Protein AF-A0A946UWC8-F1 (afdb_monomer)

Solvent-accessible surface area (backbone atoms only — not comparable to full-atom values): 25809 Å² total; per-residue (Å²): 145,87,82,87,84,83,84,84,82,83,79,81,79,79,78,77,77,77,71,84,52,68,62,65,91,75,78,62,65,51,26,25,30,26,71,88,35,46,81,56,87,65,14,58,46,57,93,52,16,11,43,41,69,73,61,44,58,65,66,48,59,83,74,23,39,37,44,26,22,40,45,72,44,79,55,83,51,29,65,57,52,48,44,62,72,41,86,55,33,49,55,36,32,12,18,26,63,92,71,53,59,71,50,76,36,98,49,53,12,29,38,34,47,46,66,69,88,51,34,69,65,38,40,77,36,33,33,42,68,43,56,46,88,90,72,51,55,67,68,36,55,52,45,34,51,51,55,50,52,46,56,58,52,55,67,38,60,46,70,61,31,65,45,52,97,46,29,28,90,80,41,79,34,76,98,45,60,41,39,53,44,83,16,53,73,73,41,95,80,52,44,91,47,69,46,37,77,38,54,35,40,43,88,82,73,75,39,34,34,40,38,37,27,29,18,44,23,38,36,36,28,42,37,66,49,53,66,60,66,38,80,50,44,74,48,82,48,70,75,30,65,41,31,24,58,39,59,42,40,48,79,36,80,89,78,71,45,62,39,33,32,35,42,36,28,21,27,90,48,76,69,12,45,36,29,33,40,44,60,46,59,89,73,38,65,43,80,42,85,43,88,49,95,45,38,19,18,46,29,43,42,66,42,60,47,40,69,60,48,18,32,53,71,86,47,80,71,42,31,38,37,36,19,9,22,46,44,84,68,11,31,41,35,27,22,38,43,91,42,71,69,50,63,40,82,61,35,62,60,56,73,96,79,54,51,45,18,49,34,73,36,62,52,78,34,70,57,71,55,15,77,76,65,42,90,66,36,69,90,43,21,36,37,37,39,36,12,42,40,71,26,42,31,33,28,33,45,58,42,51,72,61,54,40,79,48,30,75,47,69,67,86,86,71,61,22,29,39,35,42,31,53,40,82,86,58,47,34,36,40,37,24,36,48,39,31,21,62,79,69,68,35,45,16,57,44,35,32,28,35,38,86,41,63,60,61,61,41,84,73,50,71,49,74,50,98,45,61,50,64,42,69,84,60,65,58,55,79,98,40,114

Radius of gyration: 25.95 Å; Cα contacts (8 Å, |Δi|>4): 1212; chains: 1; bounding box: 70×65×98 Å

Secondary structure (DSSP, 8-state):
----------------------S----PPPEEE-TT--S-S---STTS-BS-HHHHTTS--TT-EEEEESEEEE---HHHHHHHHSSSSEEEEEE-TTTTS-SB-SSPEEEES--GGGHHHHHHTTEEEE--TTTS-HHHHHHHHHHHHHHHHTTSPPPPB--BTTEETTEE-SS--B-----GGGSTT--S-EEEEEEEEETTTTEEEEEEEETTEEEEEE-SSTTS-EEEEEEE--S-S-EEEEEEEEEETTTTEEEEEEEEEESSSS--EEEEE-TTTTT--EEE----SSS--SEEEESSEETTTTEESS-TTPPEEEES-TTGGG--EEEE-SSTTSPEEEE---GGG-----EEEEEEE-STHHHHT-SS-SS-EEEEEEE-BS-EEEEE-SSTTS-EEEEEE--TT-S-EEEEEE-TTSSEEEEEETTHHHHH--S-EEEEEE-SSTTSPEEEEEEE-SS-PPP-S---BTTB-

Nearest PDB structures (foldseek):
  6v3x-assembly1_A  TM=4.484E-01  e=9.737E-06  Homo sapiens
  2w18-assembly1_A  TM=6.102E-01  e=1.183E-04  Homo sapiens
  5u5t-assembly1_A  TM=4.615E-01  e=2.414E-05  Homo sapiens
  3eu7-assembly1_A  TM=5.989E-01  e=3.681E-04  Homo sapiens
  6u4y-assembly1_F  TM=4.326E-01  e=4.024E-05  Homo sapiens

Mean predicted aligned error: 8.85 Å

pLDDT: mean 87.8, std 15.31, range [25.05, 98.81]

Structure (mmCIF, N/CA/C/O backbone):
data_AF-A0A946UWC8-F1
#
_entry.id   AF-A0A946UWC8-F1
#
loop_
_atom_site.group_PDB
_atom_site.id
_atom_site.type_symbol
_atom_site.label_atom_id
_atom_site.label_alt_id
_atom_site.label_comp_id
_atom_site.label_asym_id
_atom_site.label_entity_id
_atom_site.label_seq_id
_atom_site.pdbx_PDB_ins_code
_atom_site.Cartn_x
_atom_site.Cartn_y
_atom_site.Cartn_z
_atom_site.occupancy
_atom_site.B_iso_or_equiv
_atom_site.auth_seq_id
_atom_site.auth_comp_id
_atom_site.auth_asym_id
_atom_site.auth_atom_id
_atom_site.pdbx_PDB_model_num
ATOM 1 N N . MET A 1 1 ? -24.898 42.761 -62.344 1.00 40.91 1 MET A N 1
ATOM 2 C CA . MET A 1 1 ? -23.738 41.850 -62.425 1.00 40.91 1 MET A CA 1
ATOM 3 C C . MET A 1 1 ? -22.853 42.095 -61.210 1.00 40.91 1 MET A C 1
ATOM 5 O O . MET A 1 1 ? -22.115 43.068 -61.199 1.00 40.91 1 MET A O 1
ATOM 9 N N . SER A 1 2 ? -23.054 41.288 -60.163 1.00 39.06 2 SER A N 1
ATOM 10 C CA . SER A 1 2 ? -22.222 41.098 -58.956 1.00 39.06 2 SER A CA 1
ATOM 11 C C . SER A 1 2 ? -23.133 40.708 -57.798 1.00 39.06 2 SER A C 1
ATOM 13 O O . SER A 1 2 ? -23.817 41.561 -57.243 1.00 39.06 2 SER A O 1
ATOM 15 N N . ILE A 1 3 ? -23.130 39.429 -57.433 1.00 31.92 3 ILE A N 1
ATOM 16 C CA . ILE A 1 3 ? -23.550 38.971 -56.108 1.00 31.92 3 ILE A CA 1
ATOM 17 C C . ILE A 1 3 ? -22.455 38.016 -55.640 1.00 31.92 3 ILE A C 1
ATOM 19 O O . ILE A 1 3 ? -22.208 36.987 -56.264 1.00 31.92 3 ILE A O 1
ATOM 23 N N . ARG A 1 4 ? -21.747 38.425 -54.585 1.00 37.75 4 ARG A N 1
ATOM 24 C CA . ARG A 1 4 ? -20.779 37.606 -53.853 1.00 37.75 4 ARG A CA 1
ATOM 25 C C . ARG A 1 4 ? -21.560 36.675 -52.930 1.00 37.75 4 ARG A C 1
ATOM 27 O O . ARG A 1 4 ? -22.350 37.160 -52.127 1.00 37.75 4 ARG A O 1
ATOM 34 N N . VAL A 1 5 ? -21.317 35.373 -53.023 1.00 34.72 5 VAL A N 1
ATOM 35 C CA . VAL A 1 5 ? -21.787 34.394 -52.037 1.00 34.72 5 VAL A CA 1
ATOM 36 C C . VAL A 1 5 ? -20.603 34.066 -51.133 1.00 34.72 5 VAL A C 1
ATOM 38 O O . VAL A 1 5 ? -19.586 33.555 -51.592 1.00 34.72 5 VAL A O 1
ATOM 41 N N . ILE A 1 6 ? -20.723 34.447 -49.863 1.00 36.44 6 ILE A N 1
ATOM 42 C CA . ILE A 1 6 ? -19.806 34.087 -48.782 1.00 36.44 6 ILE A CA 1
ATOM 43 C C . ILE A 1 6 ? -20.344 32.789 -48.183 1.00 36.44 6 ILE A C 1
ATOM 45 O O . ILE A 1 6 ? -21.428 32.785 -47.605 1.00 36.44 6 ILE A O 1
ATOM 49 N N . THR A 1 7 ? -19.601 31.695 -48.327 1.00 31.38 7 THR A N 1
ATOM 50 C CA . THR A 1 7 ? -19.909 30.429 -47.653 1.00 31.38 7 THR A CA 1
ATOM 51 C C . THR A 1 7 ? -19.184 30.417 -46.311 1.00 31.38 7 THR A C 1
ATOM 53 O O . THR A 1 7 ? -17.961 30.306 -46.261 1.00 31.38 7 THR A O 1
ATOM 56 N N . LEU A 1 8 ? -19.941 30.584 -45.226 1.00 28.78 8 LEU A N 1
ATOM 57 C CA . LEU A 1 8 ? -19.465 30.481 -43.848 1.00 28.78 8 LEU A CA 1
ATOM 58 C C . LEU A 1 8 ? -19.406 28.991 -43.467 1.00 28.78 8 LEU A C 1
ATOM 60 O O . LEU A 1 8 ? -20.441 28.327 -43.432 1.00 28.78 8 LEU A O 1
ATOM 64 N N . VAL A 1 9 ? -18.215 28.454 -43.202 1.00 32.56 9 VAL A N 1
ATOM 65 C CA . VAL A 1 9 ? -18.046 27.101 -42.650 1.00 32.56 9 VAL A CA 1
ATOM 66 C C . VAL A 1 9 ? -18.120 27.209 -41.127 1.00 32.56 9 VAL A C 1
ATOM 68 O O . VAL A 1 9 ? -17.249 27.811 -40.505 1.00 32.56 9 VAL A O 1
ATOM 71 N N . PHE A 1 10 ? -19.182 26.665 -40.532 1.00 28.03 10 PHE A N 1
ATOM 72 C CA . PHE A 1 10 ? -19.315 26.516 -39.082 1.00 28.03 10 PHE A CA 1
ATOM 73 C C . PHE A 1 10 ? -18.526 25.282 -38.633 1.00 28.03 10 PHE A C 1
ATOM 75 O O . PHE A 1 10 ? -18.962 24.150 -38.834 1.00 28.03 10 PHE A O 1
ATOM 82 N N . THR A 1 11 ? -17.366 25.496 -38.018 1.00 30.06 11 THR A N 1
ATOM 83 C CA . THR A 1 11 ? -16.638 24.446 -37.301 1.00 30.06 11 THR A CA 1
ATOM 84 C C . THR A 1 11 ? -17.258 24.309 -35.912 1.00 30.06 11 THR A C 1
ATOM 86 O O . THR A 1 11 ? -17.096 25.186 -35.065 1.00 30.06 11 THR A O 1
ATOM 89 N N . VAL A 1 12 ? -18.014 23.235 -35.681 1.00 28.03 12 VAL A N 1
ATOM 90 C CA . VAL A 1 12 ? -18.533 22.892 -34.351 1.00 28.03 12 VAL A CA 1
ATOM 91 C C . VAL A 1 12 ? -17.368 22.349 -33.523 1.00 28.03 12 VAL A C 1
ATOM 93 O O . VAL A 1 12 ? -16.929 21.220 -33.727 1.00 28.03 12 VAL A O 1
ATOM 96 N N . TYR A 1 13 ? -16.852 23.158 -32.600 1.00 25.05 13 TYR A N 1
ATOM 97 C CA . TYR A 1 13 ? -16.008 22.670 -31.512 1.00 25.05 13 TYR A CA 1
ATOM 98 C C . TYR A 1 13 ? -16.907 21.907 -30.531 1.00 25.05 13 TYR A C 1
ATOM 100 O O . TYR A 1 13 ? -17.641 22.520 -29.759 1.00 25.05 13 TYR A O 1
ATOM 108 N N . LEU A 1 14 ? -16.868 20.571 -30.567 1.00 27.27 14 LEU A N 1
ATOM 109 C CA . LEU A 1 14 ? -17.277 19.774 -29.412 1.00 27.27 14 LEU A CA 1
ATOM 110 C C . LEU A 1 14 ? -16.182 19.920 -28.354 1.00 27.27 14 LEU A C 1
ATOM 112 O O . LEU A 1 14 ? -15.143 19.265 -28.409 1.00 27.27 14 LEU A O 1
ATOM 116 N N . SER A 1 15 ? -16.405 20.815 -27.401 1.00 25.78 15 SER A N 1
ATOM 117 C CA . SER A 1 15 ? -15.687 20.836 -26.136 1.00 25.78 15 SER A CA 1
ATOM 118 C C . SER A 1 15 ? -16.046 19.566 -25.362 1.00 25.78 15 SER A C 1
ATOM 120 O O . SER A 1 15 ? -17.094 19.487 -24.725 1.00 25.78 15 SER A O 1
ATOM 122 N N . PHE A 1 16 ? -15.175 18.556 -25.421 1.00 28.67 16 PHE A N 1
ATOM 123 C CA . PHE A 1 16 ? -15.136 17.526 -24.388 1.00 28.67 16 PHE A CA 1
ATOM 124 C C . PHE A 1 16 ? -14.777 18.232 -23.080 1.00 28.67 16 PHE A C 1
ATOM 126 O O . PHE A 1 16 ? -13.640 18.661 -22.887 1.00 28.67 16 PHE A O 1
ATOM 133 N N . ALA A 1 17 ? -15.762 18.404 -22.203 1.00 28.91 17 ALA A N 1
ATOM 134 C CA . ALA A 1 17 ? -15.486 18.673 -20.806 1.00 28.91 17 ALA A CA 1
ATOM 135 C C . ALA A 1 17 ? -14.726 17.451 -20.278 1.00 28.91 17 ALA A C 1
ATOM 137 O O . ALA A 1 17 ? -15.312 16.384 -20.103 1.00 28.91 17 ALA A O 1
ATOM 138 N N . ALA A 1 18 ? -13.411 17.585 -20.100 1.00 30.61 18 ALA A N 1
ATOM 139 C CA . ALA A 1 18 ? -12.649 16.661 -19.281 1.00 30.61 18 ALA A CA 1
ATOM 140 C C . ALA A 1 18 ? -13.259 16.751 -17.879 1.00 30.61 18 ALA A C 1
ATOM 142 O O . ALA A 1 18 ? -13.103 17.762 -17.194 1.00 30.61 18 ALA A O 1
ATOM 143 N N . GLY A 1 19 ? -14.060 15.752 -17.507 1.00 30.61 19 GLY A N 1
ATOM 144 C CA . GLY A 1 19 ? -14.503 15.614 -16.130 1.00 30.61 19 GLY A CA 1
ATOM 145 C C . GLY A 1 19 ? -13.258 15.545 -15.258 1.00 30.61 19 GLY A C 1
ATOM 146 O O . GLY A 1 19 ? -12.330 14.804 -15.581 1.00 30.61 19 GLY A O 1
ATOM 147 N N . ASN A 1 20 ? -13.215 16.343 -14.193 1.00 29.69 20 ASN A N 1
ATOM 148 C CA . ASN A 1 20 ? -12.242 16.126 -13.134 1.00 29.69 20 ASN A CA 1
ATOM 149 C C . ASN A 1 20 ? -12.501 14.713 -12.604 1.00 29.69 20 ASN A C 1
ATOM 151 O O . ASN A 1 20 ? -13.531 14.470 -11.977 1.00 29.69 20 ASN A O 1
ATOM 155 N N . VAL A 1 21 ? -11.619 13.776 -12.941 1.00 37.03 21 VAL A N 1
ATOM 156 C CA . VAL A 1 21 ? -11.614 12.453 -12.329 1.00 37.03 21 VAL A CA 1
ATOM 157 C C . VAL A 1 21 ? -11.027 12.668 -10.942 1.00 37.03 21 VAL A C 1
ATOM 159 O O . VAL A 1 21 ? -9.859 13.031 -10.809 1.00 37.03 21 VAL A O 1
ATOM 162 N N . LEU A 1 22 ? -11.869 12.536 -9.918 1.00 39.47 22 LEU A N 1
ATOM 163 C CA . LEU A 1 22 ? -11.385 12.319 -8.561 1.00 39.47 22 LEU A CA 1
ATOM 164 C C . LEU A 1 22 ? -10.651 10.976 -8.595 1.00 39.47 22 LEU A C 1
ATOM 166 O O . LEU A 1 22 ? -11.210 10.001 -9.089 1.00 39.47 22 LEU A O 1
ATOM 170 N N . ALA A 1 23 ? -9.402 10.944 -8.134 1.00 43.28 23 ALA A N 1
ATOM 171 C CA . ALA A 1 23 ? -8.586 9.730 -8.113 1.00 43.28 23 ALA A CA 1
ATOM 172 C C . ALA A 1 23 ? -9.123 8.653 -7.142 1.00 43.28 23 ALA A C 1
ATOM 174 O O . ALA A 1 23 ? -8.666 7.515 -7.192 1.00 43.28 23 ALA A O 1
ATOM 175 N N . HIS A 1 24 ? -10.190 8.967 -6.390 1.00 52.31 24 HIS A N 1
ATOM 176 C CA . HIS A 1 24 ? -10.861 8.038 -5.491 1.00 52.31 24 HIS A CA 1
ATOM 177 C C . HIS A 1 24 ? -12.359 7.855 -5.729 1.00 52.31 24 HIS A C 1
ATOM 179 O O . HIS A 1 24 ? -13.124 8.821 -5.839 1.00 52.31 24 HIS A O 1
ATOM 185 N N . GLN A 1 25 ? -12.771 6.590 -5.613 1.00 35.69 25 GLN A N 1
ATOM 186 C CA . GLN A 1 25 ? -14.120 6.157 -5.262 1.00 35.69 25 GLN A CA 1
ATOM 187 C C . GLN A 1 25 ? -14.196 5.579 -3.823 1.00 35.69 25 GLN A C 1
ATOM 189 O O . GLN A 1 25 ? -15.131 4.849 -3.525 1.00 35.69 25 GLN A O 1
ATOM 194 N N . ASP A 1 26 ? -13.300 5.973 -2.898 1.00 46.06 26 ASP A N 1
ATOM 195 C CA . ASP A 1 26 ? -13.337 5.534 -1.478 1.00 46.06 26 ASP A CA 1
ATOM 196 C C . ASP A 1 26 ? -13.947 6.542 -0.501 1.00 46.06 26 ASP A C 1
ATOM 198 O O . ASP A 1 26 ? -13.866 6.375 0.719 1.00 46.06 26 ASP A O 1
ATOM 202 N N . SER A 1 27 ? -14.628 7.585 -0.988 1.00 45.56 27 SER A N 1
ATOM 203 C CA . SER A 1 27 ? -15.502 8.346 -0.086 1.00 45.56 27 SER A CA 1
ATOM 204 C C . SER A 1 27 ? -16.716 7.479 0.257 1.00 45.56 27 SER A C 1
ATOM 206 O O . SER A 1 27 ? -17.752 7.523 -0.408 1.00 45.56 27 SER A O 1
ATOM 208 N N . GLN A 1 28 ? -16.571 6.621 1.268 1.00 56.03 28 GLN A N 1
ATOM 209 C CA . GLN A 1 28 ? -17.678 5.825 1.767 1.00 56.03 28 GLN A CA 1
ATOM 210 C C . GLN A 1 28 ? -18.800 6.774 2.180 1.00 56.03 28 GLN A C 1
ATOM 212 O O . GLN A 1 28 ? -18.641 7.637 3.047 1.00 56.03 28 GLN A O 1
ATOM 217 N N . SER A 1 29 ? -19.941 6.629 1.509 1.00 68.12 29 SER A N 1
ATOM 218 C CA . SER A 1 29 ? -21.163 7.318 1.902 1.00 68.12 29 SER A CA 1
ATOM 219 C C . SER A 1 29 ? -21.516 6.921 3.334 1.00 68.12 29 SER A C 1
ATOM 221 O O . SER A 1 29 ? -21.251 5.797 3.758 1.00 68.12 29 SER A O 1
ATOM 223 N N . ALA A 1 30 ? -22.078 7.860 4.096 1.00 86.25 30 ALA A N 1
ATOM 224 C CA . ALA A 1 30 ? -22.460 7.578 5.472 1.00 86.25 30 ALA A CA 1
ATOM 225 C C . ALA A 1 30 ? -23.446 6.401 5.520 1.00 86.25 30 ALA A C 1
ATOM 227 O O . ALA A 1 30 ? -24.370 6.327 4.713 1.00 86.25 30 ALA A O 1
ATOM 228 N N . VAL A 1 31 ? -23.273 5.520 6.500 1.00 92.88 31 VAL A N 1
ATOM 229 C CA . VAL A 1 31 ? -24.197 4.419 6.767 1.00 92.88 31 VAL A CA 1
ATOM 230 C C . VAL A 1 31 ? -25.265 4.887 7.752 1.00 92.88 31 VAL A C 1
ATOM 232 O O . VAL A 1 31 ? -24.974 5.511 8.776 1.00 92.88 31 VAL A O 1
ATOM 235 N N . TYR A 1 32 ? -26.524 4.596 7.448 1.00 95.50 32 TYR A N 1
ATOM 236 C CA . TYR A 1 32 ? -27.683 5.094 8.180 1.00 95.50 32 TYR A CA 1
ATOM 237 C C . TYR A 1 32 ? -28.310 4.003 9.046 1.00 95.50 32 TYR A C 1
ATOM 239 O O . TYR A 1 32 ? -28.515 2.875 8.599 1.00 95.50 32 TYR A O 1
ATOM 247 N N . VAL A 1 33 ? -28.673 4.342 10.285 1.00 96.50 33 VAL A N 1
ATOM 248 C CA . VAL A 1 33 ? -29.324 3.415 11.228 1.00 96.50 33 VAL A CA 1
ATOM 249 C C . VAL A 1 33 ? -30.560 4.069 11.830 1.00 96.50 33 VAL A C 1
ATOM 251 O O . VAL A 1 33 ? -30.492 5.195 12.317 1.00 96.50 33 VAL A O 1
ATOM 254 N N . ALA A 1 34 ? -31.694 3.373 11.840 1.00 96.19 34 ALA A N 1
ATOM 255 C CA . ALA A 1 34 ? -32.916 3.857 12.474 1.00 96.19 34 ALA A CA 1
ATOM 256 C C . ALA A 1 34 ? -33.708 2.724 13.137 1.00 96.19 34 ALA A C 1
ATOM 258 O O . ALA A 1 34 ? -33.688 1.591 12.648 1.00 96.19 34 ALA A O 1
ATOM 259 N N . PRO A 1 35 ? -34.495 3.009 14.192 1.00 93.88 35 PRO A N 1
ATOM 260 C CA . PRO A 1 35 ? -35.415 2.023 14.737 1.00 93.88 35 PRO A CA 1
ATOM 261 C C . PRO A 1 35 ? -36.437 1.608 13.674 1.00 93.88 35 PRO A C 1
ATOM 263 O O . PRO A 1 35 ? -37.039 2.455 13.003 1.00 93.88 35 PRO A O 1
ATOM 266 N N . GLY A 1 36 ? -36.638 0.300 13.511 1.00 90.88 36 GLY A N 1
ATOM 267 C CA . GLY A 1 36 ? -37.507 -0.234 12.459 1.00 90.88 36 GLY A CA 1
ATOM 268 C C . GLY A 1 36 ? -36.906 -0.120 11.055 1.00 90.88 36 GLY A C 1
ATOM 269 O O . GLY A 1 36 ? -37.651 -0.137 10.076 1.00 90.88 36 GLY A O 1
ATOM 270 N N . GLY A 1 37 ? -35.586 0.060 10.953 1.00 93.19 37 GLY A N 1
ATOM 271 C CA . GLY A 1 37 ? -34.826 -0.230 9.741 1.00 93.19 37 GLY A CA 1
ATOM 272 C C . GLY A 1 37 ? -34.762 -1.734 9.455 1.00 93.19 37 GLY A C 1
ATOM 273 O O . GLY A 1 37 ? -35.415 -2.541 10.126 1.00 93.19 37 GLY A O 1
ATOM 274 N N . VAL A 1 38 ? -33.956 -2.122 8.470 1.00 93.62 38 VAL A N 1
ATOM 275 C CA . VAL A 1 38 ? -33.732 -3.528 8.105 1.00 93.62 38 VAL A CA 1
ATOM 276 C C . VAL A 1 38 ? -32.233 -3.763 7.968 1.00 93.62 38 VAL A C 1
ATOM 278 O O . VAL A 1 38 ? -31.564 -3.059 7.222 1.00 93.62 38 VAL A O 1
ATOM 281 N N . ASP A 1 39 ? -31.707 -4.755 8.687 1.00 91.44 39 ASP A N 1
ATOM 282 C CA . ASP A 1 39 ? -30.304 -5.176 8.586 1.00 91.44 39 ASP A CA 1
ATOM 283 C C . ASP A 1 39 ? -30.097 -5.972 7.285 1.00 91.44 39 ASP A C 1
ATOM 285 O O . ASP A 1 39 ? -30.031 -7.201 7.280 1.00 91.44 39 ASP A O 1
ATOM 289 N N . SER A 1 40 ? -30.091 -5.255 6.161 1.00 86.25 40 SER A N 1
ATOM 290 C CA . SER A 1 40 ? -29.934 -5.798 4.812 1.00 86.25 40 SER A CA 1
ATOM 291 C C . SER A 1 40 ? -29.240 -4.795 3.895 1.00 86.25 40 SER A C 1
ATOM 293 O O . SER A 1 40 ? -29.565 -3.610 3.934 1.00 86.25 40 SER A O 1
ATOM 295 N N . GLY A 1 41 ? -28.345 -5.273 3.028 1.00 84.44 41 GLY A N 1
ATOM 296 C CA . GLY A 1 41 ? -27.529 -4.395 2.182 1.00 84.44 41 GLY A CA 1
ATOM 297 C C . GLY A 1 41 ? -26.547 -3.553 3.005 1.00 84.44 41 GLY A C 1
ATOM 298 O O . GLY A 1 41 ? -26.292 -3.880 4.164 1.00 84.44 41 GLY A O 1
ATOM 299 N N . ARG A 1 42 ? -26.013 -2.482 2.400 1.00 85.00 42 ARG A N 1
ATOM 300 C CA . ARG A 1 42 ? -24.987 -1.598 2.993 1.00 85.00 42 ARG A CA 1
ATOM 301 C C . ARG A 1 42 ? -25.548 -0.496 3.895 1.00 85.00 42 ARG A C 1
ATOM 303 O O . ARG A 1 42 ? -24.809 0.085 4.681 1.00 85.00 42 ARG A O 1
ATOM 310 N N . CYS A 1 43 ? -26.846 -0.208 3.777 1.00 91.56 43 CYS A N 1
ATOM 311 C CA . CYS A 1 43 ? -27.528 0.896 4.463 1.00 91.56 43 CYS A CA 1
ATOM 312 C C . CYS A 1 43 ? -26.912 2.284 4.200 1.00 91.56 43 CYS A C 1
ATOM 314 O O . CYS A 1 43 ? -26.963 3.160 5.060 1.00 91.56 43 CYS A O 1
ATOM 316 N N . ASP A 1 44 ? -26.343 2.485 3.015 1.00 89.38 44 ASP A N 1
ATOM 317 C CA . ASP A 1 44 ? -25.851 3.761 2.482 1.00 89.38 44 ASP A CA 1
ATOM 318 C C . ASP A 1 44 ? -26.959 4.581 1.783 1.00 89.38 44 ASP A C 1
ATOM 320 O O . ASP A 1 44 ? -26.734 5.715 1.364 1.00 89.38 44 ASP A O 1
ATOM 324 N N . ASP A 1 45 ? -28.183 4.045 1.712 1.00 90.81 45 ASP A N 1
ATOM 325 C CA . ASP A 1 45 ? -29.403 4.772 1.356 1.00 90.81 45 ASP A CA 1
ATOM 326 C C . ASP A 1 45 ? -30.180 5.159 2.624 1.00 90.81 45 ASP A C 1
ATOM 328 O O . ASP A 1 45 ? -30.708 4.309 3.347 1.00 90.81 45 ASP A O 1
ATOM 332 N N . ALA A 1 46 ? -30.304 6.465 2.871 1.00 91.81 46 ALA A N 1
ATOM 333 C CA . ALA A 1 46 ? -31.046 7.015 4.002 1.00 91.81 46 ALA A CA 1
ATOM 334 C C . ALA A 1 46 ? -32.524 6.574 4.043 1.00 91.81 46 ALA A C 1
ATOM 336 O O . ALA A 1 46 ? -33.131 6.556 5.119 1.00 91.81 46 ALA A O 1
ATOM 337 N N . ALA A 1 47 ? -33.121 6.209 2.902 1.00 91.62 47 ALA A N 1
ATOM 338 C CA . ALA A 1 47 ? -34.488 5.697 2.833 1.00 91.62 47 ALA A CA 1
ATOM 339 C C . ALA A 1 47 ? -34.614 4.257 3.360 1.00 91.62 47 ALA A C 1
ATOM 341 O O . ALA A 1 47 ? -35.690 3.866 3.829 1.00 91.62 47 ALA A O 1
ATOM 342 N N . VAL A 1 48 ? -33.525 3.484 3.330 1.00 92.75 48 VAL A N 1
ATOM 343 C CA . VAL A 1 48 ? -33.480 2.071 3.730 1.00 92.75 48 VAL A CA 1
ATOM 344 C C . VAL A 1 48 ? -32.379 1.854 4.784 1.00 92.75 48 VAL A C 1
ATOM 346 O O . VAL A 1 48 ? -31.402 1.149 4.535 1.00 92.75 48 VAL A O 1
ATOM 349 N N . PRO A 1 49 ? -32.509 2.463 5.980 1.00 95.38 49 PRO A N 1
ATOM 350 C CA . PRO A 1 49 ? -31.476 2.384 7.001 1.00 95.38 49 PRO A CA 1
ATOM 351 C C . PRO A 1 49 ? -31.427 1.000 7.658 1.00 95.38 49 PRO A C 1
ATOM 353 O O . PRO A 1 49 ? -32.436 0.289 7.752 1.00 95.38 49 PRO A O 1
ATOM 356 N N . CYS A 1 50 ? -30.267 0.684 8.223 1.00 95.94 50 CYS A N 1
ATOM 357 C CA . CYS A 1 50 ? -30.049 -0.470 9.084 1.00 95.94 50 CYS A CA 1
ATOM 358 C C . CYS A 1 50 ? -30.912 -0.383 10.345 1.00 95.94 50 CYS A C 1
ATOM 360 O O . CYS A 1 50 ? -31.257 0.703 10.821 1.00 95.94 50 CYS A O 1
ATOM 362 N N . ASN A 1 51 ? -31.218 -1.533 10.939 1.00 94.38 51 ASN A N 1
ATOM 363 C CA . ASN A 1 51 ? -31.881 -1.605 12.236 1.00 94.38 51 ASN A CA 1
ATOM 364 C C . ASN A 1 51 ? -30.879 -1.557 13.402 1.00 94.38 51 ASN A C 1
ATOM 366 O O . ASN A 1 51 ? -31.204 -1.032 14.469 1.00 94.38 51 ASN A O 1
ATOM 370 N N . SER A 1 52 ? -29.675 -2.111 13.231 1.00 91.62 52 SER A N 1
ATOM 371 C CA . SER A 1 52 ? -28.679 -2.235 14.296 1.00 91.62 52 SER A CA 1
ATOM 372 C C . SER A 1 52 ? -27.332 -1.588 13.965 1.00 91.62 52 SER A C 1
ATOM 374 O O . SER A 1 52 ? -26.845 -1.615 12.838 1.00 91.62 52 SER A O 1
ATOM 376 N N . ILE A 1 53 ? -26.693 -1.041 15.005 1.00 90.25 53 ILE A N 1
ATOM 377 C CA . ILE A 1 53 ? -25.333 -0.479 14.929 1.00 90.25 53 ILE A CA 1
ATOM 378 C C . ILE A 1 53 ? -24.319 -1.583 14.610 1.00 90.25 53 ILE A C 1
ATOM 380 O O . ILE A 1 53 ? -23.424 -1.381 13.801 1.00 90.25 53 ILE A O 1
ATOM 384 N N . ALA A 1 54 ? -24.487 -2.764 15.212 1.00 87.44 54 ALA A N 1
ATOM 385 C CA . ALA A 1 54 ? -23.605 -3.912 15.012 1.00 87.44 54 ALA A CA 1
ATOM 386 C C . ALA A 1 54 ? -23.556 -4.377 13.548 1.00 87.44 54 ALA A C 1
ATOM 388 O O . ALA A 1 54 ? -22.507 -4.805 13.070 1.00 87.44 54 ALA A O 1
ATOM 389 N N . TYR A 1 55 ? -24.689 -4.312 12.843 1.00 88.44 55 TYR A N 1
ATOM 390 C CA . TYR A 1 55 ? -24.738 -4.610 11.418 1.00 88.44 55 TYR A CA 1
ATOM 391 C C . TYR A 1 55 ? -24.157 -3.451 10.595 1.00 88.44 55 TYR A C 1
ATOM 393 O O . TYR A 1 55 ? -23.336 -3.702 9.721 1.00 88.44 55 TYR A O 1
ATOM 401 N N . ALA A 1 56 ? -24.486 -2.196 10.926 1.00 90.06 56 ALA A N 1
ATOM 402 C CA . ALA A 1 56 ? -23.933 -1.008 10.265 1.00 90.06 56 ALA A CA 1
ATOM 403 C C . ALA A 1 56 ? -22.395 -0.935 10.314 1.00 90.06 56 ALA A C 1
ATOM 405 O O . ALA A 1 56 ? -21.767 -0.618 9.312 1.00 90.06 56 ALA A O 1
ATOM 406 N N . LEU A 1 57 ? -21.781 -1.299 11.446 1.00 85.31 57 LEU A N 1
ATOM 407 C CA . LEU A 1 57 ? -20.322 -1.325 11.628 1.00 85.31 57 LEU A CA 1
ATOM 408 C C . LEU A 1 57 ? -19.589 -2.271 10.663 1.00 85.31 57 LEU A C 1
ATOM 410 O O . LEU A 1 57 ? -18.382 -2.141 10.505 1.00 85.31 57 LEU A O 1
ATOM 414 N N . ARG A 1 58 ? -20.288 -3.206 10.008 1.00 81.94 58 ARG A N 1
ATOM 415 C CA . ARG A 1 58 ? -19.693 -4.093 8.993 1.00 81.94 58 ARG A CA 1
ATOM 416 C C . ARG A 1 58 ? -19.459 -3.400 7.660 1.00 81.94 58 ARG A C 1
ATOM 418 O O . ARG A 1 58 ? -18.666 -3.894 6.873 1.00 81.94 58 ARG A O 1
ATOM 425 N N . TRP A 1 59 ? -20.175 -2.306 7.411 1.00 80.69 59 TRP A N 1
ATOM 426 C CA . TRP A 1 59 ? -20.235 -1.609 6.124 1.00 80.69 59 TRP A CA 1
ATOM 427 C C . TRP A 1 59 ? -19.373 -0.352 6.084 1.00 80.69 59 TRP A C 1
ATOM 429 O O . TRP A 1 59 ? -19.357 0.342 5.073 1.00 80.69 59 TRP A O 1
ATOM 439 N N . VAL A 1 60 ? -18.682 -0.053 7.186 1.00 76.69 60 VAL A N 1
ATOM 440 C CA . VAL A 1 60 ? -17.905 1.170 7.360 1.00 76.69 60 VAL A CA 1
ATOM 441 C C . VAL A 1 60 ? -16.447 0.814 7.617 1.00 76.69 60 VAL A C 1
ATOM 443 O O . VAL A 1 60 ? -16.148 0.047 8.531 1.00 76.69 60 VAL A O 1
ATOM 446 N N . SER A 1 61 ? -15.546 1.359 6.804 1.00 66.81 61 SER A N 1
ATOM 447 C CA . SER A 1 61 ? -14.096 1.225 6.955 1.00 66.81 61 SER A CA 1
ATOM 448 C C . SER A 1 61 ? -13.515 2.359 7.815 1.00 66.81 61 SER A C 1
ATOM 450 O O . SER A 1 61 ? -14.242 3.166 8.408 1.00 66.81 61 SER A O 1
ATOM 452 N N . LYS A 1 62 ? -12.183 2.403 7.944 1.00 63.22 62 LYS A N 1
ATOM 453 C CA . LYS A 1 62 ? -11.478 3.406 8.757 1.00 63.22 62 LYS A CA 1
ATOM 454 C C . LYS A 1 62 ? -11.842 4.822 8.297 1.00 63.22 62 LYS A C 1
ATOM 456 O O . LYS A 1 62 ? -11.703 5.154 7.128 1.00 63.22 62 LYS A O 1
ATOM 461 N N . GLY A 1 63 ? -12.291 5.660 9.232 1.00 63.75 63 GLY A N 1
ATOM 462 C CA . GLY A 1 63 ? -12.674 7.049 8.945 1.00 63.75 63 GLY A CA 1
ATOM 463 C C . GLY A 1 63 ? -14.059 7.232 8.311 1.00 63.75 63 GLY A C 1
ATOM 464 O O . GLY A 1 63 ? -14.482 8.372 8.119 1.00 63.75 63 GLY A O 1
ATOM 465 N N . GLY A 1 64 ? -14.795 6.152 8.030 1.00 75.19 64 GLY A N 1
ATOM 466 C CA . GLY A 1 64 ? -16.173 6.239 7.553 1.00 75.19 64 GLY A CA 1
ATOM 467 C C . GLY A 1 64 ? -17.166 6.657 8.650 1.00 75.19 64 GLY A C 1
ATOM 468 O O . GLY A 1 64 ? -16.852 6.658 9.846 1.00 75.19 64 GLY A O 1
ATOM 469 N N . GLN A 1 65 ? -18.384 7.029 8.240 1.00 86.75 65 GLN A N 1
ATOM 470 C CA . GLN A 1 65 ? -19.383 7.644 9.121 1.00 86.75 65 GLN A CA 1
ATOM 471 C C . GLN A 1 65 ? -20.640 6.781 9.293 1.00 86.75 65 GLN A C 1
ATOM 473 O O . GLN A 1 65 ? -21.194 6.275 8.319 1.00 86.75 65 GLN A O 1
ATOM 478 N N . ILE A 1 66 ? -21.159 6.705 10.523 1.00 92.19 66 ILE A N 1
ATOM 479 C CA . ILE A 1 66 ? -22.480 6.142 10.836 1.00 92.19 66 ILE A CA 1
ATOM 480 C C . ILE A 1 66 ? -23.373 7.233 11.431 1.00 92.19 66 ILE A C 1
ATOM 482 O O . ILE A 1 66 ? -23.039 7.840 12.453 1.00 92.19 66 ILE A O 1
ATOM 486 N N . ARG A 1 67 ? -24.548 7.453 10.835 1.00 94.44 67 ARG A N 1
ATOM 487 C CA . ARG A 1 67 ? -25.567 8.391 11.331 1.00 94.44 67 ARG A CA 1
ATOM 488 C C . ARG A 1 67 ? -26.779 7.640 11.859 1.00 94.44 67 ARG A C 1
ATOM 490 O O . ARG A 1 67 ? -27.417 6.883 11.132 1.00 94.44 67 ARG A O 1
ATOM 497 N N . LEU A 1 68 ? -27.127 7.881 13.120 1.00 96.06 68 LEU A N 1
ATOM 498 C CA . LEU A 1 68 ? -28.275 7.252 13.761 1.00 96.06 68 LEU A CA 1
ATOM 499 C C . LEU A 1 68 ? -29.424 8.237 13.928 1.00 96.06 68 LEU A C 1
ATOM 501 O O . LEU A 1 68 ? -29.248 9.345 14.445 1.00 96.06 68 LEU A O 1
ATOM 505 N N . ALA A 1 69 ? -30.615 7.781 13.558 1.00 96.19 69 ALA A N 1
ATOM 506 C CA . ALA A 1 69 ? -31.847 8.506 13.787 1.00 96.19 69 ALA A CA 1
ATOM 507 C C . ALA A 1 69 ? -32.169 8.555 15.285 1.00 96.19 69 ALA A C 1
ATOM 509 O O . ALA A 1 69 ? -31.663 7.757 16.091 1.00 96.19 69 ALA A O 1
ATOM 510 N N . GLU A 1 70 ? -33.046 9.464 15.671 1.00 93.62 70 GLU A N 1
ATOM 511 C CA . GLU A 1 70 ? -33.666 9.467 16.983 1.00 93.62 70 GLU A CA 1
ATOM 512 C C . GLU A 1 70 ? -34.308 8.108 17.329 1.00 93.62 70 GLU A C 1
ATOM 514 O O . GLU A 1 70 ? -34.778 7.366 16.464 1.00 93.62 70 GLU A O 1
ATOM 519 N N . GLY A 1 71 ? -34.322 7.758 18.617 1.00 92.31 71 GLY A N 1
ATOM 520 C CA . GLY A 1 71 ? -34.896 6.498 19.108 1.00 92.31 71 GLY A CA 1
ATOM 521 C C . GLY A 1 71 ? -33.903 5.623 19.866 1.00 92.31 71 GLY A C 1
ATOM 522 O O . GLY A 1 71 ? -32.834 6.086 20.244 1.00 92.31 71 GLY A O 1
ATOM 523 N N . ALA A 1 72 ? -34.275 4.377 20.172 1.00 92.31 72 ALA A N 1
ATOM 524 C CA . ALA A 1 72 ? -33.534 3.528 21.108 1.00 92.31 72 ALA A CA 1
ATOM 525 C C . ALA A 1 72 ? -32.791 2.372 20.421 1.00 92.31 72 ALA A C 1
ATOM 527 O O . ALA A 1 72 ? -33.389 1.613 19.661 1.00 92.31 72 ALA A O 1
ATOM 528 N N . TYR A 1 73 ? -31.520 2.187 20.779 1.00 91.44 73 TYR A N 1
ATOM 529 C CA . TYR A 1 73 ? -30.630 1.155 20.250 1.00 91.44 73 TYR A CA 1
ATOM 530 C C . TYR A 1 73 ? -30.023 0.353 21.395 1.00 91.44 73 TYR A C 1
ATOM 532 O O . TYR A 1 73 ? -29.481 0.914 22.349 1.00 91.44 73 TYR A O 1
ATOM 540 N N . ARG A 1 74 ? -30.108 -0.975 21.311 1.00 86.50 74 ARG A N 1
ATOM 541 C CA . ARG A 1 74 ? -29.529 -1.876 22.310 1.00 86.50 74 ARG A CA 1
ATOM 542 C C . ARG A 1 74 ? -28.148 -2.327 21.857 1.00 86.50 74 ARG A C 1
ATOM 544 O O . ARG A 1 74 ? -28.013 -2.862 20.761 1.00 86.50 74 ARG A O 1
ATOM 551 N N . ILE A 1 75 ? -27.159 -2.166 22.727 1.00 83.38 75 ILE A N 1
ATOM 552 C CA . ILE A 1 75 ? -25.810 -2.687 22.517 1.00 83.38 75 ILE A CA 1
ATOM 553 C C . ILE A 1 75 ? -25.649 -3.992 23.291 1.00 83.38 75 ILE A C 1
ATOM 555 O O . ILE A 1 75 ? -26.101 -4.099 24.432 1.00 83.38 75 ILE A O 1
ATOM 559 N N . THR A 1 76 ? -25.050 -4.996 22.651 1.00 78.25 76 THR A N 1
ATOM 560 C CA . THR A 1 76 ? -24.916 -6.350 23.217 1.00 78.25 76 THR A CA 1
ATOM 561 C C . THR A 1 76 ? -23.495 -6.904 23.176 1.00 78.25 76 THR A C 1
ATOM 563 O O . THR A 1 76 ? -23.237 -7.898 23.843 1.00 78.25 76 THR A O 1
ATOM 566 N N . ARG A 1 77 ? -22.563 -6.269 22.450 1.00 79.25 77 ARG A N 1
ATOM 567 C CA . ARG A 1 77 ? -21.166 -6.712 22.340 1.00 79.25 77 ARG A CA 1
ATOM 568 C C . ARG A 1 77 ? -20.211 -5.628 22.815 1.00 79.25 77 ARG A C 1
ATOM 570 O O . ARG A 1 77 ? -20.473 -4.439 22.642 1.00 79.25 77 ARG A O 1
ATOM 577 N N . ALA A 1 78 ? -19.082 -6.049 23.379 1.00 78.25 78 ALA A N 1
ATOM 578 C CA . ALA A 1 78 ? -18.049 -5.129 23.840 1.00 78.25 78 ALA A CA 1
ATOM 579 C C . ALA A 1 78 ? -17.388 -4.355 22.685 1.00 78.25 78 ALA A C 1
ATOM 581 O O . ALA A 1 78 ? -17.110 -3.166 22.821 1.00 78.25 78 ALA A O 1
ATOM 582 N N . GLU A 1 79 ? -17.203 -5.017 21.543 1.00 78.94 79 GLU A N 1
ATOM 583 C CA . GLU A 1 79 ? -16.637 -4.450 20.312 1.00 78.94 79 GLU A CA 1
ATOM 584 C C . GLU A 1 79 ? -17.471 -3.274 19.783 1.00 78.94 79 GLU A C 1
ATOM 586 O O . GLU A 1 79 ? -16.929 -2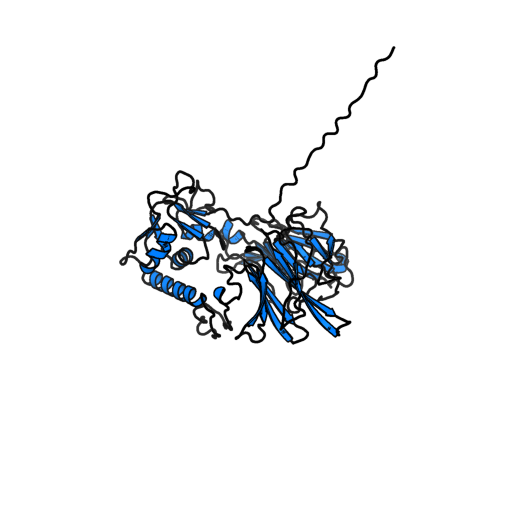.222 19.458 1.00 78.94 79 GLU A O 1
ATOM 591 N N . ASP A 1 80 ? -18.803 -3.399 19.784 1.00 82.81 80 ASP A N 1
ATOM 592 C CA . ASP A 1 80 ? -19.701 -2.327 19.333 1.00 82.81 80 ASP A CA 1
ATOM 593 C C . ASP A 1 80 ? -19.528 -1.068 20.195 1.00 82.81 80 ASP A C 1
ATOM 595 O O . ASP A 1 80 ? -19.485 0.051 19.686 1.00 82.81 80 ASP A O 1
ATOM 599 N N . ILE A 1 81 ? -19.386 -1.247 21.514 1.00 80.06 81 ILE A N 1
ATOM 600 C CA . ILE A 1 81 ? -19.133 -0.140 22.445 1.00 80.06 81 ILE A CA 1
ATOM 601 C C . ILE A 1 81 ? -17.758 0.461 22.168 1.00 80.06 81 ILE A C 1
ATOM 603 O O . ILE A 1 81 ? -17.647 1.682 22.127 1.00 80.06 81 ILE A O 1
ATOM 607 N N . PHE A 1 82 ? -16.739 -0.369 21.928 1.00 79.88 82 PHE A N 1
ATOM 608 C CA . PHE A 1 82 ? -15.398 0.086 21.569 1.00 79.88 82 PHE A CA 1
ATOM 609 C C . PHE A 1 82 ? -15.395 0.959 20.308 1.00 79.88 82 PHE A C 1
ATOM 611 O O . PHE A 1 82 ? -14.785 2.027 20.314 1.00 79.88 82 PHE A O 1
ATOM 618 N N . HIS A 1 83 ? -16.110 0.581 19.249 1.00 79.88 83 HIS A N 1
ATOM 619 C CA . HIS A 1 83 ? -16.224 1.411 18.044 1.00 79.88 83 HIS A CA 1
ATOM 620 C C . HIS A 1 83 ? -16.976 2.724 18.300 1.00 79.88 83 HIS A C 1
ATOM 622 O O . HIS A 1 83 ? -16.598 3.765 17.772 1.00 79.88 83 HIS A O 1
ATOM 628 N N . LEU A 1 84 ? -17.990 2.712 19.171 1.00 82.12 84 LEU A N 1
ATOM 629 C CA . LEU A 1 84 ? -18.732 3.919 19.554 1.00 82.12 84 LEU A CA 1
ATOM 630 C C . LEU A 1 84 ? -17.908 4.921 20.368 1.00 82.12 84 LEU A C 1
ATOM 632 O O . LEU A 1 84 ? -18.233 6.111 20.360 1.00 82.12 84 LEU A O 1
ATOM 636 N N . VAL A 1 85 ? -16.886 4.460 21.089 1.00 77.31 85 VAL A N 1
ATOM 637 C CA . VAL A 1 85 ? -16.064 5.307 21.972 1.00 77.31 85 VAL A CA 1
ATOM 638 C C . VAL A 1 85 ? -14.655 5.575 21.436 1.00 77.31 85 VAL A C 1
ATOM 640 O O . VAL A 1 85 ? -14.031 6.555 21.834 1.00 77.31 85 VAL A O 1
ATOM 643 N N . SER A 1 86 ? -14.154 4.747 20.519 1.00 73.44 86 SER A N 1
ATOM 644 C CA . SER A 1 86 ? -12.900 4.995 19.804 1.00 73.44 86 SER A CA 1
ATOM 645 C C . SER A 1 86 ? -13.107 5.988 18.651 1.00 73.44 86 SER A C 1
ATOM 647 O O . SER A 1 86 ? -14.229 6.279 18.223 1.00 73.44 86 SER A O 1
ATOM 649 N N . ALA A 1 87 ? -12.010 6.552 18.147 1.00 67.44 87 ALA A N 1
ATOM 650 C CA . ALA A 1 87 ? -12.012 7.411 16.961 1.00 67.44 87 ALA A CA 1
ATOM 651 C C . ALA A 1 87 ? -11.907 6.617 15.640 1.00 67.44 87 ALA A C 1
ATOM 653 O O . ALA A 1 87 ? -11.711 7.217 14.593 1.00 67.44 87 ALA A O 1
ATOM 654 N N . ALA A 1 88 ? -12.021 5.281 15.682 1.00 66.69 88 ALA A N 1
ATOM 655 C CA . ALA A 1 88 ? -11.837 4.426 14.507 1.00 66.69 88 ALA A CA 1
ATOM 656 C C . ALA A 1 88 ? -12.951 4.587 13.453 1.00 66.69 88 ALA A C 1
ATOM 658 O O . ALA A 1 88 ? -12.683 4.487 12.257 1.00 66.69 88 ALA A O 1
ATOM 659 N N . VAL A 1 89 ? -14.185 4.841 13.905 1.00 74.75 89 VAL A N 1
ATOM 660 C CA . VAL A 1 89 ? -15.369 5.094 13.071 1.00 74.75 89 VAL A CA 1
ATOM 661 C C . VAL A 1 89 ? -16.095 6.318 13.625 1.00 74.75 89 VAL A C 1
ATOM 663 O O . VAL A 1 89 ? -16.265 6.445 14.844 1.00 74.75 89 VAL A O 1
ATOM 666 N N . ASP A 1 90 ? -16.534 7.220 12.748 1.00 83.25 90 ASP A N 1
ATOM 667 C CA . ASP A 1 90 ? -17.263 8.421 13.149 1.00 83.25 90 ASP A CA 1
ATOM 668 C C . ASP A 1 90 ? -18.754 8.115 13.344 1.00 83.25 90 ASP A C 1
ATOM 670 O O . ASP A 1 90 ? -19.545 8.110 12.401 1.00 83.25 90 ASP A O 1
ATOM 674 N N . VAL A 1 91 ? -19.153 7.802 14.580 1.00 90.06 91 VAL A N 1
ATOM 675 C CA . VAL A 1 91 ? -20.526 7.382 14.893 1.00 90.06 91 VAL A CA 1
ATOM 676 C C . VAL A 1 91 ? -21.286 8.477 15.636 1.00 90.06 91 VAL A C 1
ATOM 678 O O . VAL A 1 91 ? -20.957 8.816 16.775 1.00 90.06 91 VAL A O 1
ATOM 681 N N . HIS A 1 92 ? -22.360 8.984 15.028 1.00 91.69 92 HIS A N 1
ATOM 682 C CA . HIS A 1 92 ? -23.139 10.105 15.551 1.00 91.69 92 HIS A CA 1
ATOM 683 C C . HIS A 1 92 ? -24.636 9.804 15.658 1.00 91.69 92 HIS A C 1
ATOM 685 O O . HIS A 1 92 ? -25.269 9.350 14.707 1.00 91.69 92 HIS A O 1
ATOM 691 N N . GLY A 1 93 ? -25.223 10.139 16.807 1.00 93.56 93 GLY A N 1
ATOM 692 C CA . GLY A 1 93 ? -26.657 10.014 17.073 1.00 93.56 93 GLY A CA 1
ATOM 693 C C . GLY A 1 93 ? -27.421 11.332 17.000 1.00 93.56 93 GLY A C 1
ATOM 694 O O . GLY A 1 93 ? -26.842 12.416 16.974 1.00 93.56 93 GLY A O 1
ATOM 695 N N . GLY A 1 94 ? -28.745 11.242 16.999 1.00 93.69 94 GLY A N 1
ATOM 696 C CA . GLY A 1 94 ? -29.659 12.374 17.084 1.00 93.69 94 GLY A CA 1
ATOM 697 C C . GLY A 1 94 ? -29.907 13.046 15.742 1.00 93.69 94 GLY A C 1
ATOM 698 O O . GLY A 1 94 ? -30.067 14.262 15.706 1.00 93.69 94 GLY A O 1
ATOM 699 N N . PHE A 1 95 ? -29.883 12.297 14.644 1.00 95.62 95 PHE A N 1
ATOM 700 C CA . PHE A 1 95 ? -30.353 12.781 13.347 1.00 95.62 95 PHE A CA 1
ATOM 701 C C . PHE A 1 95 ? -31.850 12.563 13.200 1.00 95.62 95 PHE A C 1
ATOM 703 O O . PHE A 1 95 ? -32.386 11.684 13.858 1.00 95.62 95 PHE A O 1
ATOM 710 N N . ARG A 1 96 ? -32.503 13.337 12.334 1.00 94.00 96 ARG A N 1
ATOM 711 C CA . ARG A 1 96 ? -33.897 13.123 11.946 1.00 94.00 96 ARG A CA 1
ATOM 712 C C . ARG A 1 96 ? -34.003 12.078 10.844 1.00 94.00 96 ARG A C 1
ATOM 714 O O . ARG A 1 96 ? -33.308 12.162 9.834 1.00 94.00 96 ARG A O 1
ATOM 721 N N . ARG A 1 97 ? -34.905 11.106 10.991 1.00 92.06 97 ARG A N 1
ATOM 722 C CA . ARG A 1 97 ? -35.158 10.136 9.909 1.00 92.06 97 ARG A CA 1
ATOM 723 C C . ARG A 1 97 ? -35.922 10.751 8.731 1.00 92.06 97 ARG A C 1
ATOM 725 O O . ARG A 1 97 ? -35.685 10.374 7.588 1.00 92.06 97 ARG A O 1
ATOM 732 N N . ASP A 1 98 ? -36.853 11.663 8.997 1.00 90.81 98 ASP A N 1
ATOM 733 C CA . ASP A 1 98 ? -37.798 12.191 8.002 1.00 90.81 98 ASP A CA 1
ATOM 734 C C . ASP A 1 98 ? -37.163 13.111 6.949 1.00 90.81 98 ASP A C 1
ATOM 736 O O . ASP A 1 98 ? -37.726 13.269 5.867 1.00 90.81 98 ASP A O 1
ATOM 740 N N . ASP A 1 99 ? -35.986 13.669 7.231 1.00 93.00 99 ASP A N 1
ATOM 741 C CA . ASP A 1 99 ? -35.223 14.496 6.292 1.00 93.00 99 ASP A CA 1
ATOM 742 C C . ASP A 1 99 ? -34.040 13.770 5.635 1.00 93.00 99 ASP A C 1
ATOM 744 O O . ASP A 1 99 ? -33.250 14.396 4.928 1.00 93.00 99 ASP A O 1
ATOM 748 N N . GLY A 1 100 ? -33.910 12.459 5.857 1.00 91.94 100 GLY A N 1
ATOM 749 C CA . GLY A 1 100 ? -32.778 11.687 5.354 1.00 91.94 100 GLY A CA 1
ATOM 750 C C . GLY A 1 100 ? -31.475 11.962 6.110 1.00 91.94 100 GLY A C 1
ATOM 751 O O . GLY A 1 100 ? -30.411 12.012 5.492 1.00 91.94 100 GLY A O 1
ATOM 752 N N . PHE A 1 101 ? -31.544 12.112 7.438 1.00 94.12 101 PHE A N 1
ATOM 753 C CA . PHE A 1 101 ? -30.395 12.247 8.339 1.00 94.12 101 PHE A CA 1
ATOM 754 C C . PHE A 1 101 ? -29.541 13.495 8.066 1.00 94.12 101 PHE A C 1
ATOM 756 O O . PHE A 1 101 ? -28.307 13.471 8.182 1.00 94.12 101 PHE A O 1
ATOM 763 N N . GLN A 1 102 ? -30.198 14.589 7.679 1.00 90.31 102 GLN A N 1
ATOM 764 C CA . GLN A 1 102 ? -29.547 15.852 7.325 1.00 90.31 102 GLN A CA 1
ATOM 765 C C . GLN A 1 102 ? -29.484 16.811 8.511 1.00 90.31 102 GLN A C 1
ATOM 767 O O . GLN A 1 102 ? -28.480 17.501 8.693 1.00 90.31 102 GLN A O 1
ATOM 772 N N . THR A 1 103 ? -30.525 16.845 9.345 1.00 92.56 103 THR A N 1
ATOM 773 C CA . THR A 1 103 ? -30.588 17.727 10.515 1.00 92.56 103 THR A CA 1
ATOM 774 C C . THR A 1 103 ? -30.671 16.955 11.827 1.00 92.56 103 THR A C 1
ATOM 776 O O . THR A 1 103 ? -30.912 15.745 11.864 1.00 92.56 103 THR A O 1
ATOM 779 N N . ARG A 1 104 ? -30.410 17.660 12.935 1.00 91.88 104 ARG A N 1
ATOM 780 C CA . ARG A 1 104 ? -30.507 17.093 14.282 1.00 91.88 104 ARG A CA 1
ATOM 781 C C . ARG A 1 104 ? -31.967 17.018 14.729 1.00 91.88 104 ARG A C 1
ATOM 783 O O . ARG A 1 104 ? -32.738 17.946 14.499 1.00 91.88 104 ARG A O 1
ATOM 790 N N . ALA A 1 105 ? -32.325 15.922 15.384 1.00 88.94 105 ALA A N 1
ATOM 791 C CA . ALA A 1 105 ? -33.630 15.725 15.993 1.00 88.94 105 ALA A CA 1
ATOM 792 C C . ALA A 1 105 ? -33.701 16.387 17.377 1.00 88.94 105 ALA A C 1
ATOM 794 O O . ALA A 1 105 ? -32.705 16.466 18.096 1.00 88.94 105 ALA A O 1
ATOM 795 N N . ASP A 1 106 ? -34.906 16.795 17.784 1.00 86.31 106 ASP A N 1
ATOM 796 C CA . ASP A 1 106 ? -35.163 17.307 19.140 1.00 86.31 106 ASP A CA 1
ATOM 797 C C . ASP A 1 106 ? -35.047 16.204 20.206 1.00 86.31 106 ASP A C 1
ATOM 799 O O . ASP A 1 106 ? -34.827 16.476 21.387 1.00 86.31 106 ASP A O 1
ATOM 803 N N . THR A 1 107 ? -35.210 14.943 19.790 1.00 85.69 107 THR A N 1
ATOM 804 C CA . THR A 1 107 ? -35.066 13.772 20.657 1.00 85.69 107 THR A CA 1
ATOM 805 C C . THR A 1 107 ? -33.739 13.062 20.382 1.00 85.69 107 THR A C 1
ATOM 807 O O . THR A 1 107 ? -33.374 12.869 19.223 1.00 85.69 107 THR A O 1
ATOM 810 N N . PRO A 1 108 ? -32.989 12.668 21.427 1.00 86.88 108 PRO A N 1
ATOM 811 C CA . PRO A 1 108 ? -31.683 12.054 21.239 1.00 86.88 108 PRO A CA 1
ATOM 812 C C . PRO A 1 108 ? -31.804 10.589 20.809 1.00 86.88 108 PRO A C 1
ATOM 814 O O . PRO A 1 108 ? -32.750 9.882 21.173 1.00 86.88 108 PRO A O 1
ATOM 817 N N . SER A 1 109 ? -30.778 10.084 20.125 1.00 94.88 109 SER A N 1
ATOM 818 C CA . SER A 1 109 ? -30.573 8.638 20.014 1.00 94.88 109 SER A CA 1
ATOM 819 C C . SER A 1 109 ? -30.179 8.085 21.384 1.00 94.88 109 SER A C 1
ATOM 821 O O . SER A 1 109 ? -29.227 8.545 22.009 1.00 94.88 109 SER A O 1
ATOM 823 N N . THR A 1 110 ? -30.912 7.095 21.873 1.00 93.44 110 THR A N 1
ATOM 824 C CA . THR A 1 110 ? -30.717 6.487 23.186 1.00 93.44 110 THR A CA 1
ATOM 825 C C . THR A 1 110 ? -29.987 5.155 23.060 1.00 93.44 110 THR A C 1
ATOM 827 O O . THR A 1 110 ? -30.500 4.226 22.442 1.00 93.44 110 THR A O 1
ATOM 830 N N . LEU A 1 111 ? -28.819 5.036 23.688 1.00 91.12 111 LEU A N 1
ATOM 831 C CA . LEU A 1 111 ? -28.062 3.789 23.781 1.00 91.12 111 LEU A CA 1
ATOM 832 C C . LEU A 1 111 ? -28.418 3.053 25.076 1.00 91.12 111 LEU A C 1
ATOM 834 O O . LEU A 1 111 ? -28.298 3.607 26.171 1.00 91.12 111 LEU A O 1
ATOM 838 N N . ILE A 1 112 ? -28.845 1.799 24.953 1.00 87.12 112 ILE A N 1
ATOM 839 C CA . ILE A 1 112 ? -29.206 0.917 26.067 1.00 87.12 112 ILE A CA 1
ATOM 840 C C . ILE A 1 112 ? -28.134 -0.163 26.206 1.00 87.12 112 ILE A C 1
ATOM 842 O O . ILE A 1 112 ? -27.821 -0.848 25.234 1.00 87.12 112 ILE A O 1
ATOM 846 N N . GLY A 1 113 ? -27.623 -0.355 27.425 1.00 78.06 113 GLY A N 1
ATOM 847 C CA . GLY A 1 113 ? -26.625 -1.394 27.722 1.00 78.06 113 GLY A CA 1
ATOM 848 C C . GLY A 1 113 ? -25.172 -0.918 27.664 1.00 78.06 113 GLY A C 1
ATOM 849 O O . GLY A 1 113 ? -24.263 -1.738 27.677 1.00 78.06 113 GLY A O 1
ATOM 850 N N . VAL A 1 114 ? -24.944 0.398 27.633 1.00 80.25 114 VAL A N 1
ATOM 851 C CA . VAL A 1 114 ? -23.598 0.986 27.692 1.00 80.25 114 VAL A CA 1
ATOM 852 C C . VAL A 1 114 ? -23.229 1.328 29.147 1.00 80.25 114 VAL A C 1
ATOM 854 O O . VAL A 1 114 ? -24.075 1.884 29.868 1.00 80.25 114 VAL A O 1
ATOM 857 N N . PRO A 1 115 ? -21.996 1.020 29.604 1.00 78.44 115 PRO A N 1
ATOM 858 C CA . PRO A 1 115 ? -21.520 1.400 30.934 1.00 78.44 115 PRO A CA 1
ATOM 859 C C . PRO A 1 115 ? -21.628 2.906 31.199 1.00 78.44 115 PRO A C 1
ATOM 861 O O . PRO A 1 115 ? -21.500 3.735 30.296 1.00 78.44 115 PRO A O 1
ATOM 864 N N . GLN A 1 116 ? -21.915 3.264 32.453 1.00 81.00 116 GLN A N 1
ATOM 865 C CA . GLN A 1 116 ? -22.265 4.638 32.819 1.00 81.00 116 GLN A CA 1
ATOM 866 C C . GLN A 1 116 ? -21.082 5.600 32.659 1.00 81.00 116 GLN A C 1
ATOM 868 O O . GLN A 1 116 ? -21.310 6.772 32.360 1.00 81.00 116 GLN A O 1
ATOM 873 N N . GLU A 1 117 ? -19.846 5.123 32.820 1.00 78.06 117 GLU A N 1
ATOM 874 C CA . GLU A 1 117 ? -18.635 5.934 32.657 1.00 78.06 117 GLU A CA 1
ATOM 875 C C . GLU A 1 117 ? -18.461 6.535 31.252 1.00 78.06 117 GLU A C 1
ATOM 877 O O . GLU A 1 117 ? -17.822 7.574 31.124 1.00 78.06 117 GLU A O 1
ATOM 882 N N . TYR A 1 118 ? -19.072 5.962 30.206 1.00 80.44 118 TYR A N 1
ATOM 883 C CA . TYR A 1 118 ? -18.962 6.479 28.831 1.00 80.44 118 TYR A CA 1
ATOM 884 C C . TYR A 1 118 ? -20.053 7.490 28.458 1.00 80.44 118 TYR A C 1
ATOM 886 O O . TYR A 1 118 ? -20.074 7.993 27.333 1.00 80.44 118 TYR A O 1
ATOM 894 N N . ARG A 1 119 ? -20.972 7.799 29.384 1.00 85.56 119 ARG A N 1
ATOM 895 C CA . ARG A 1 119 ? -22.119 8.686 29.142 1.00 85.56 119 ARG A CA 1
ATOM 896 C C . ARG A 1 119 ? -21.703 10.047 28.594 1.00 85.56 119 ARG A C 1
ATOM 898 O O . ARG A 1 119 ? -22.281 10.490 27.609 1.00 85.56 119 ARG A O 1
ATOM 905 N N . ASP A 1 120 ? -20.729 10.691 29.227 1.00 85.50 120 ASP A N 1
ATOM 906 C CA . ASP A 1 120 ? -20.369 12.071 28.895 1.00 85.50 120 ASP A CA 1
ATOM 907 C C . ASP A 1 120 ? -19.674 12.152 27.533 1.00 85.50 120 ASP A C 1
ATOM 909 O O . ASP A 1 120 ? -19.987 13.031 26.735 1.00 85.50 120 ASP A O 1
ATOM 913 N N . PHE A 1 121 ? -18.810 11.180 27.216 1.00 85.69 121 PHE A N 1
ATOM 914 C CA . PHE A 1 121 ? -18.193 11.077 25.893 1.00 85.69 121 PHE A CA 1
ATOM 915 C C . PHE A 1 121 ? -19.254 10.879 24.803 1.00 85.69 121 PHE A C 1
ATOM 917 O O . PHE A 1 121 ? -19.300 11.625 23.826 1.00 85.69 121 PHE A O 1
ATOM 924 N N . LEU A 1 122 ? -20.162 9.919 24.986 1.00 89.00 122 LEU A N 1
ATOM 925 C CA . LEU A 1 122 ? -21.205 9.613 24.003 1.00 89.00 122 LEU A CA 1
ATOM 926 C C . LEU A 1 122 ? -22.237 10.742 23.866 1.00 89.00 122 LEU A C 1
ATOM 928 O O . LEU A 1 122 ? -22.787 10.936 22.781 1.00 89.00 122 LEU A O 1
ATOM 932 N N . ALA A 1 123 ? -22.439 11.550 24.909 1.00 89.94 123 ALA A N 1
ATOM 933 C CA . ALA A 1 123 ? -23.240 12.766 24.822 1.00 89.94 123 ALA A CA 1
ATOM 934 C C . ALA A 1 123 ? -22.648 13.778 23.829 1.00 89.94 123 ALA A C 1
ATOM 936 O O . ALA A 1 123 ? -23.403 14.387 23.072 1.00 89.94 123 ALA A O 1
ATOM 937 N N . THR A 1 124 ? -21.315 13.898 23.739 1.00 88.00 124 THR A N 1
ATOM 938 C CA . THR A 1 124 ? -20.667 14.757 22.722 1.00 88.00 124 THR A CA 1
ATOM 939 C C . THR A 1 124 ? -20.920 14.273 21.290 1.00 88.00 124 THR A C 1
ATOM 941 O O . THR A 1 124 ? -20.917 15.071 20.357 1.00 88.00 124 THR A O 1
ATOM 944 N N . ARG A 1 125 ? -21.217 12.978 21.117 1.00 89.88 125 ARG A N 1
ATOM 945 C CA . ARG A 1 125 ? -21.579 12.357 19.835 1.00 89.88 125 ARG A CA 1
ATOM 946 C C . ARG A 1 125 ? -23.091 12.338 19.560 1.00 89.88 125 ARG A C 1
ATOM 948 O O . ARG A 1 125 ? -23.506 11.804 18.533 1.00 89.88 125 ARG A O 1
ATOM 955 N N . GLY A 1 126 ? -23.908 12.955 20.418 1.00 90.44 126 GLY A N 1
ATOM 956 C CA . GLY A 1 126 ? -25.361 13.076 20.233 1.00 90.44 126 GLY A CA 1
ATOM 957 C C . GLY A 1 126 ? -26.186 11.931 20.830 1.00 90.44 126 GLY A C 1
ATOM 958 O O . GLY A 1 126 ? -27.351 11.762 20.466 1.00 90.44 126 GLY A O 1
ATOM 959 N N . PHE A 1 127 ? -25.608 11.142 21.742 1.00 93.00 127 PHE A N 1
ATOM 960 C CA . PHE A 1 127 ? -26.300 10.028 22.391 1.00 93.00 127 PHE A CA 1
ATOM 961 C C . PHE A 1 127 ? -26.750 10.335 23.818 1.00 93.00 127 PHE A C 1
ATOM 963 O O . PHE A 1 127 ? -26.054 10.971 24.604 1.00 93.00 127 PHE A O 1
ATOM 970 N N . HIS A 1 128 ? -27.888 9.763 24.195 1.00 92.75 128 HIS A N 1
ATOM 971 C CA . HIS A 1 128 ? -28.314 9.629 25.581 1.00 92.75 128 HIS A CA 1
ATOM 972 C C . HIS A 1 128 ? -28.082 8.186 26.057 1.00 92.75 128 HIS A C 1
ATOM 974 O O . HIS A 1 128 ? -28.534 7.241 25.417 1.00 92.75 128 HIS A O 1
ATOM 980 N N . VAL A 1 129 ? -27.402 7.982 27.188 1.00 89.50 129 VAL A N 1
ATOM 981 C CA . VAL A 1 129 ? -27.050 6.631 27.669 1.00 89.50 129 VAL A CA 1
ATOM 982 C C . VAL A 1 129 ? -27.957 6.175 28.811 1.00 89.50 129 VAL A C 1
ATOM 984 O O . VAL A 1 129 ? -28.023 6.810 29.868 1.00 89.50 129 VAL A O 1
ATOM 987 N N . ILE A 1 130 ? -28.592 5.014 28.631 1.00 84.62 130 ILE A N 1
ATOM 988 C CA . ILE A 1 130 ? -29.311 4.274 29.672 1.00 84.62 130 ILE A CA 1
ATOM 989 C C . ILE A 1 130 ? -28.510 3.019 30.034 1.00 84.62 130 ILE A C 1
ATOM 991 O O . ILE A 1 130 ? -28.491 2.020 29.311 1.00 84.62 130 ILE A O 1
ATOM 995 N N . SER A 1 131 ? -27.870 3.066 31.200 1.00 72.56 131 SER A N 1
ATOM 996 C CA . SER A 1 131 ? -27.150 1.927 31.768 1.00 72.56 131 SER A CA 1
ATOM 997 C C . SER A 1 131 ? -28.122 1.061 32.572 1.00 72.56 131 SER A C 1
ATOM 999 O O . SER A 1 131 ? -28.497 1.416 33.691 1.00 72.56 131 SER A O 1
ATOM 1001 N N . ASP A 1 132 ? -28.549 -0.074 32.018 1.00 64.56 132 ASP A N 1
ATOM 1002 C CA . ASP A 1 132 ? -29.321 -1.065 32.772 1.00 64.56 132 ASP A CA 1
ATOM 1003 C C . ASP A 1 132 ? -28.377 -1.930 33.621 1.00 64.56 132 ASP A C 1
ATOM 1005 O O . ASP A 1 132 ? -27.869 -2.956 33.176 1.00 64.56 132 ASP A O 1
ATOM 1009 N N . ARG A 1 133 ? -28.141 -1.523 34.875 1.00 54.84 133 ARG A N 1
ATOM 1010 C CA . ARG A 1 133 ? -27.271 -2.256 35.816 1.00 54.84 133 ARG A CA 1
ATOM 1011 C C . ARG A 1 133 ? -27.765 -3.672 36.158 1.00 54.84 133 ARG A C 1
ATOM 1013 O O . ARG A 1 133 ? -27.004 -4.420 36.760 1.00 54.84 133 ARG A O 1
ATOM 1020 N N . LYS A 1 134 ? -29.014 -4.038 35.837 1.00 55.59 134 LYS A N 1
ATOM 1021 C CA . LYS A 1 134 ? -29.558 -5.391 36.066 1.00 55.59 134 LYS A CA 1
ATOM 1022 C C . LYS A 1 134 ? -29.533 -6.280 34.819 1.00 55.59 134 LYS A C 1
ATOM 1024 O O . LYS A 1 134 ? -29.756 -7.478 34.963 1.00 55.59 134 LYS A O 1
ATOM 1029 N N . GLY A 1 135 ? -29.282 -5.713 33.638 1.00 53.16 135 GLY A N 1
ATOM 1030 C CA . GLY A 1 135 ? -29.359 -6.409 32.350 1.00 53.16 135 GLY A CA 1
ATOM 1031 C C . GLY A 1 135 ? -28.092 -6.352 31.493 1.00 53.16 135 GLY A C 1
ATOM 1032 O O . GLY A 1 135 ? -28.104 -6.901 30.394 1.00 53.16 135 GLY A O 1
ATOM 1033 N N . ILE A 1 136 ? -27.020 -5.692 31.947 1.00 60.16 136 ILE A N 1
ATOM 1034 C CA . ILE A 1 136 ? -25.710 -5.792 31.294 1.00 60.16 136 ILE A CA 1
ATOM 1035 C C . ILE A 1 136 ? -25.108 -7.146 31.666 1.00 60.16 136 ILE A C 1
ATOM 1037 O O . ILE A 1 136 ? -24.875 -7.421 32.844 1.00 60.16 136 ILE A O 1
ATOM 1041 N N . ASP A 1 137 ? -24.876 -7.974 30.652 1.00 68.12 137 ASP A N 1
ATOM 1042 C CA . ASP A 1 137 ? -24.089 -9.190 30.788 1.00 68.12 137 ASP A CA 1
ATOM 1043 C C . ASP A 1 137 ? -22.717 -8.819 31.371 1.00 68.12 137 ASP A C 1
ATOM 1045 O O . ASP A 1 137 ? -22.004 -7.960 30.839 1.00 68.12 137 ASP A O 1
ATOM 1049 N N . GLN A 1 138 ? -22.382 -9.415 32.513 1.00 71.81 138 GLN A N 1
ATOM 1050 C CA . GLN A 1 138 ? -21.154 -9.116 33.237 1.00 71.81 138 GLN A CA 1
ATOM 1051 C C . GLN A 1 138 ? -19.918 -9.364 32.359 1.00 71.81 138 GLN A C 1
ATOM 1053 O O . GLN A 1 138 ? -18.937 -8.627 32.476 1.00 71.81 138 GLN A O 1
ATOM 1058 N N . ASP A 1 139 ? -19.999 -10.306 31.419 1.00 72.56 139 ASP A N 1
ATOM 1059 C CA . ASP A 1 139 ? -18.926 -10.600 30.473 1.00 72.56 139 ASP A CA 1
ATOM 1060 C C . ASP A 1 139 ? -18.746 -9.475 29.445 1.00 72.56 139 ASP A C 1
ATOM 1062 O O . ASP A 1 139 ? -17.616 -9.101 29.122 1.00 72.56 139 ASP A O 1
ATOM 1066 N N . VAL A 1 140 ? -19.840 -8.848 28.999 1.00 73.38 140 VAL A N 1
ATOM 1067 C CA . VAL A 1 140 ? -19.794 -7.683 28.099 1.00 73.38 140 VAL A CA 1
ATOM 1068 C C . VAL A 1 140 ? -19.172 -6.487 28.811 1.00 73.38 140 VAL A C 1
ATOM 1070 O O . VAL A 1 140 ? -18.288 -5.843 28.251 1.00 73.38 140 VAL A O 1
ATOM 1073 N N . ALA A 1 141 ? -19.564 -6.210 30.058 1.00 71.94 141 ALA A N 1
ATOM 1074 C CA . ALA A 1 141 ? -18.972 -5.121 30.839 1.00 71.94 141 ALA A CA 1
ATOM 1075 C C . ALA A 1 141 ? -17.457 -5.307 31.030 1.00 71.94 141 ALA A C 1
ATOM 1077 O O . ALA A 1 141 ? -16.683 -4.370 30.830 1.00 71.94 141 ALA A O 1
ATOM 1078 N N . VAL A 1 142 ? -17.026 -6.527 31.368 1.00 77.38 142 VAL A N 1
ATOM 1079 C CA . VAL A 1 142 ? -15.602 -6.864 31.503 1.00 77.38 142 VAL A CA 1
ATOM 1080 C C . VAL A 1 142 ? -14.875 -6.738 30.162 1.00 77.38 142 VAL A C 1
ATOM 1082 O O . VAL A 1 142 ? -13.765 -6.207 30.124 1.00 77.38 142 VAL A O 1
ATOM 1085 N N . GLY A 1 143 ? -15.487 -7.182 29.063 1.00 78.25 143 GLY A N 1
ATOM 1086 C CA . GLY A 1 143 ? -14.931 -7.054 27.715 1.00 78.25 143 GLY A CA 1
ATOM 1087 C C . GLY A 1 143 ? -14.705 -5.599 27.303 1.00 78.25 143 GLY A C 1
ATOM 1088 O O . GLY A 1 143 ? -13.614 -5.254 26.851 1.00 78.25 143 GLY A O 1
ATOM 1089 N N . VAL A 1 144 ? -15.692 -4.724 27.527 1.00 75.75 144 VAL A N 1
ATOM 1090 C CA . VAL A 1 144 ? -15.571 -3.283 27.241 1.00 75.75 144 VAL A CA 1
ATOM 1091 C C . VAL A 1 144 ? -14.441 -2.675 28.053 1.00 75.75 144 VAL A C 1
ATOM 1093 O O . VAL A 1 144 ? -13.596 -1.976 27.498 1.00 75.75 144 VAL A O 1
ATOM 1096 N N . GLN A 1 145 ? -14.392 -2.976 29.353 1.00 77.31 145 GLN A N 1
ATOM 1097 C CA . GLN A 1 145 ? -13.355 -2.450 30.228 1.00 77.31 145 GLN A CA 1
ATOM 1098 C C . GLN A 1 145 ? -11.958 -2.867 29.753 1.00 77.31 145 GLN A C 1
ATOM 1100 O O . GLN A 1 145 ? -11.055 -2.034 29.727 1.00 77.31 145 GLN A O 1
ATOM 1105 N N . LYS A 1 146 ? -11.775 -4.126 29.334 1.00 81.69 146 LYS A N 1
ATOM 1106 C CA . LYS A 1 146 ? -10.501 -4.612 28.780 1.00 81.69 146 LYS A CA 1
ATOM 1107 C C . LYS A 1 146 ? -10.102 -3.854 27.514 1.00 81.69 146 LYS A C 1
ATOM 1109 O O . LYS A 1 146 ? -8.987 -3.344 27.451 1.00 81.69 146 LYS A O 1
ATOM 1114 N N . LEU A 1 147 ? -11.009 -3.737 26.542 1.00 81.62 147 LEU A N 1
ATOM 1115 C CA . LEU A 1 147 ? -10.741 -3.025 25.288 1.00 81.62 147 LEU A CA 1
ATOM 1116 C C . LEU A 1 147 ? -10.463 -1.530 25.517 1.00 81.62 147 LEU A C 1
ATOM 1118 O O . LEU A 1 147 ? -9.646 -0.934 24.826 1.00 81.62 147 LEU A O 1
ATOM 1122 N N . MET A 1 148 ? -11.103 -0.921 26.513 1.00 79.00 148 MET A N 1
ATOM 1123 C CA . MET A 1 148 ? -10.891 0.483 26.872 1.00 79.00 148 MET A CA 1
ATOM 1124 C C . MET A 1 148 ? -9.583 0.735 27.602 1.00 79.00 148 MET A C 1
ATOM 1126 O O . MET A 1 148 ? -8.913 1.724 27.313 1.00 79.00 148 MET A O 1
ATOM 1130 N N . VAL A 1 149 ? -9.185 -0.164 28.502 1.00 84.00 149 VAL A N 1
ATOM 1131 C CA . VAL A 1 149 ? -7.846 -0.126 29.101 1.00 84.00 149 VAL A CA 1
ATOM 1132 C C . VAL A 1 149 ? -6.785 -0.255 28.010 1.00 84.00 149 VAL A C 1
ATOM 1134 O O . VAL A 1 149 ? -5.852 0.542 28.005 1.00 84.00 149 VAL A O 1
ATOM 1137 N N . LEU A 1 150 ? -6.973 -1.175 27.058 1.00 84.69 150 LEU A N 1
ATOM 1138 C CA . LEU A 1 150 ? -6.071 -1.343 25.919 1.00 84.69 150 LEU A CA 1
ATOM 1139 C C . LEU A 1 150 ? -6.006 -0.084 25.039 1.00 84.69 150 LEU A C 1
ATOM 1141 O O . LEU A 1 150 ? -4.924 0.409 24.735 1.00 84.69 150 LEU A O 1
ATOM 1145 N N . HIS A 1 151 ? -7.155 0.493 24.680 1.00 83.44 151 HIS A N 1
ATOM 1146 C CA . HIS A 1 151 ? -7.194 1.740 23.913 1.00 83.44 151 HIS A CA 1
ATOM 1147 C C . HIS A 1 151 ? -6.479 2.883 24.635 1.00 83.44 151 HIS A C 1
ATOM 1149 O O . HIS A 1 151 ? -5.742 3.659 24.030 1.00 83.44 151 HIS A O 1
ATOM 1155 N N . GLN A 1 152 ? -6.698 3.005 25.944 1.00 83.56 152 GLN A N 1
ATOM 1156 C CA . GLN A 1 152 ? -6.076 4.047 26.744 1.00 83.56 152 GLN A CA 1
ATOM 1157 C C . GLN A 1 152 ? -4.566 3.825 26.886 1.00 83.56 152 GLN A C 1
ATOM 1159 O O . GLN A 1 152 ? -3.832 4.811 26.878 1.00 83.56 152 GLN A O 1
ATOM 1164 N N . SER A 1 153 ? -4.091 2.577 26.981 1.00 86.62 153 SER A N 1
ATOM 1165 C CA . SER A 1 153 ? -2.653 2.288 27.012 1.00 86.62 153 SER A CA 1
ATOM 1166 C C . SER A 1 153 ? -1.973 2.597 25.681 1.00 86.62 153 SER A C 1
ATOM 1168 O O . SER A 1 153 ? -0.839 3.053 25.688 1.00 86.62 153 SER A O 1
ATOM 1170 N N . GLN A 1 154 ? -2.674 2.444 24.554 1.00 87.44 154 GLN A N 1
ATOM 1171 C CA . GLN A 1 154 ? -2.172 2.797 23.218 1.00 87.44 154 GLN A CA 1
ATOM 1172 C C . GLN A 1 154 ? -2.061 4.311 22.969 1.00 87.44 154 GLN A C 1
ATOM 1174 O O . GLN A 1 154 ? -1.518 4.726 21.950 1.00 87.44 154 GLN A O 1
ATOM 1179 N N . LYS A 1 155 ? -2.542 5.166 23.883 1.00 85.38 155 LYS A N 1
ATOM 1180 C CA . LYS A 1 155 ? -2.309 6.621 23.797 1.00 85.38 155 LYS A CA 1
ATOM 1181 C C . LYS A 1 155 ? -0.887 7.033 24.183 1.00 85.38 155 LYS A C 1
ATOM 1183 O O . LYS A 1 155 ? -0.572 8.213 24.117 1.00 85.38 155 LYS A O 1
ATOM 1188 N N . ALA A 1 156 ? -0.065 6.090 24.624 1.00 89.62 156 ALA A N 1
ATOM 1189 C CA . ALA A 1 156 ? 1.354 6.274 24.875 1.00 89.62 156 ALA A CA 1
ATOM 1190 C C . ALA A 1 156 ? 2.127 5.087 24.287 1.00 89.62 156 ALA A C 1
ATOM 1192 O O . ALA A 1 156 ? 1.550 4.029 24.007 1.00 89.62 156 ALA A O 1
ATOM 1193 N N . GLY A 1 157 ? 3.434 5.252 24.095 1.00 90.31 157 GLY A N 1
ATOM 1194 C CA . GLY A 1 157 ? 4.292 4.146 23.696 1.00 90.31 157 GLY A CA 1
ATOM 1195 C C . GLY A 1 157 ? 4.204 2.950 24.654 1.00 90.31 157 GLY A C 1
ATOM 1196 O O . GLY A 1 157 ? 4.216 3.106 25.878 1.00 90.31 157 GLY A O 1
ATOM 1197 N N . LEU A 1 158 ? 4.107 1.745 24.088 1.00 92.31 158 LEU A N 1
ATOM 1198 C CA . LEU A 1 158 ? 4.154 0.482 24.834 1.00 92.31 158 LEU A CA 1
ATOM 1199 C C . LEU A 1 158 ? 5.589 -0.056 24.811 1.00 92.31 158 LEU A C 1
ATOM 1201 O O . LEU A 1 158 ? 6.296 0.081 23.813 1.00 92.31 158 LEU A O 1
ATOM 1205 N N . ALA A 1 159 ? 6.010 -0.671 25.915 1.00 89.62 159 ALA A N 1
ATOM 1206 C CA . ALA A 1 159 ? 7.351 -1.230 26.053 1.00 89.62 159 ALA A CA 1
ATOM 1207 C C . ALA A 1 159 ? 7.486 -2.607 25.378 1.00 89.62 159 ALA A C 1
ATOM 1209 O O . ALA A 1 159 ? 6.486 -3.291 25.156 1.00 89.62 159 ALA A O 1
ATOM 1210 N N . SER A 1 160 ? 8.731 -3.036 25.143 1.00 95.25 160 SER A N 1
ATOM 1211 C CA . SER A 1 160 ? 9.052 -4.411 24.742 1.00 95.25 160 SER A CA 1
ATOM 1212 C C . SER A 1 160 ? 8.403 -5.409 25.705 1.00 95.25 160 SER A C 1
ATOM 1214 O O . SER A 1 160 ? 8.485 -5.264 26.930 1.00 95.25 160 SER A O 1
ATOM 1216 N N . THR A 1 161 ? 7.663 -6.378 25.179 1.00 95.62 161 THR A N 1
ATOM 1217 C CA . THR A 1 161 ? 6.960 -7.398 25.958 1.00 95.62 161 THR A CA 1
ATOM 1218 C C . THR A 1 161 ? 6.843 -8.680 25.141 1.00 95.62 161 THR A C 1
ATOM 1220 O O . THR A 1 161 ? 6.212 -8.664 24.079 1.00 95.62 161 THR A O 1
ATOM 1223 N N . PRO A 1 162 ? 7.402 -9.797 25.642 1.00 96.19 162 PRO A N 1
ATOM 1224 C CA . PRO A 1 162 ? 7.239 -11.092 25.007 1.00 96.19 162 PRO A CA 1
ATOM 1225 C C . PRO A 1 162 ? 5.772 -11.495 24.906 1.00 96.19 162 PRO A C 1
ATOM 1227 O O . PRO A 1 162 ? 4.962 -11.170 25.780 1.00 96.19 162 PRO A O 1
ATOM 1230 N N . CYS A 1 163 ? 5.447 -12.247 23.864 1.00 96.44 163 CYS A N 1
ATOM 1231 C CA . CYS A 1 163 ? 4.168 -12.910 23.743 1.00 96.44 163 CYS A CA 1
ATOM 1232 C C . CYS A 1 163 ? 4.099 -14.063 24.740 1.00 96.44 163 CYS A C 1
ATOM 1234 O O . CYS A 1 163 ? 4.634 -15.145 24.502 1.00 96.44 163 CYS A O 1
ATOM 1236 N N . ASP A 1 164 ? 3.423 -13.838 25.862 1.00 96.00 164 ASP A N 1
ATOM 1237 C CA . ASP A 1 164 ? 3.213 -14.863 26.877 1.00 96.00 164 ASP A CA 1
ATOM 1238 C C . ASP A 1 164 ? 1.721 -15.150 27.028 1.00 96.00 164 ASP A C 1
ATOM 1240 O O . ASP A 1 164 ? 0.891 -14.248 27.158 1.00 96.00 164 ASP A O 1
ATOM 1244 N N . ASN A 1 165 ? 1.364 -16.434 26.981 1.00 93.12 165 ASN A N 1
ATOM 1245 C CA . ASN A 1 165 ? -0.020 -16.909 27.049 1.00 93.12 165 ASN A CA 1
ATOM 1246 C C . ASN A 1 165 ? -0.975 -16.204 26.056 1.00 93.12 165 ASN A C 1
ATOM 1248 O O . ASN A 1 165 ? -2.146 -15.981 26.367 1.00 93.12 165 ASN A O 1
ATOM 1252 N N . GLY A 1 166 ? -0.473 -15.865 24.863 1.00 93.50 166 GLY A N 1
ATOM 1253 C CA . GLY A 1 166 ? -1.244 -15.248 23.780 1.00 93.50 166 GLY A CA 1
ATOM 1254 C C . GLY A 1 166 ? -1.439 -13.735 23.898 1.00 93.50 166 GLY A C 1
ATOM 1255 O O . GLY A 1 166 ? -2.259 -13.183 23.162 1.00 93.50 166 GLY A O 1
ATOM 1256 N N . PHE A 1 167 ? -0.723 -13.058 24.807 1.00 92.69 167 PHE A N 1
ATOM 1257 C CA . PHE A 1 167 ? -0.793 -11.603 24.948 1.00 92.69 167 PHE A CA 1
ATOM 1258 C C . PHE A 1 167 ? 0.576 -10.931 25.135 1.00 92.69 167 PHE A C 1
ATOM 1260 O O . PHE A 1 167 ? 1.443 -11.442 25.838 1.00 92.69 167 PHE A O 1
ATOM 1267 N N . ALA A 1 168 ? 0.719 -9.725 24.576 1.00 94.06 168 ALA A N 1
ATOM 1268 C CA . ALA A 1 168 ? 1.832 -8.804 24.805 1.00 94.06 168 ALA A CA 1
ATOM 1269 C C . ALA A 1 168 ? 1.275 -7.391 25.052 1.00 94.06 168 ALA A C 1
ATOM 1271 O O . ALA A 1 168 ? 0.608 -6.819 24.193 1.00 94.06 168 ALA A O 1
ATOM 1272 N N . ASN A 1 169 ? 1.464 -6.832 26.254 1.00 89.38 169 ASN A N 1
ATOM 1273 C CA . ASN A 1 169 ? 0.849 -5.555 26.675 1.00 89.38 169 ASN A CA 1
ATOM 1274 C C . ASN A 1 169 ? -0.672 -5.455 26.422 1.00 89.38 169 ASN A C 1
ATOM 1276 O O . ASN A 1 169 ? -1.206 -4.395 26.105 1.00 89.38 169 ASN A O 1
ATOM 1280 N N . GLY A 1 170 ? -1.389 -6.573 26.570 1.00 85.81 170 GLY A N 1
ATOM 1281 C CA . GLY A 1 170 ? -2.837 -6.644 26.347 1.00 85.81 170 GLY A CA 1
ATOM 1282 C C . GLY A 1 170 ? -3.258 -6.771 24.879 1.00 85.81 170 GLY A C 1
ATOM 1283 O O . GLY A 1 170 ? -4.440 -6.996 24.623 1.00 85.81 170 GLY A O 1
ATOM 1284 N N . LEU A 1 171 ? -2.321 -6.689 23.931 1.00 89.31 171 LEU A N 1
ATOM 1285 C CA . LEU A 1 171 ? -2.540 -7.048 22.531 1.00 89.31 171 LEU A CA 1
ATOM 1286 C C . LEU A 1 171 ? -2.519 -8.567 22.399 1.00 89.31 171 LEU A C 1
ATOM 1288 O O . LEU A 1 171 ? -1.652 -9.216 22.981 1.00 89.31 171 LEU A O 1
ATOM 1292 N N . ALA A 1 172 ? -3.461 -9.130 21.645 1.00 89.31 172 ALA A N 1
ATOM 1293 C CA . ALA A 1 172 ? -3.417 -10.545 21.300 1.00 89.31 172 ALA A CA 1
ATOM 1294 C C . ALA A 1 172 ? -2.203 -10.815 20.398 1.00 89.31 172 ALA A C 1
ATOM 1296 O O . ALA A 1 172 ? -1.933 -10.047 19.476 1.00 89.31 172 ALA A O 1
ATOM 1297 N N . CYS A 1 173 ? -1.485 -11.901 20.657 1.00 92.75 173 CYS A N 1
ATOM 1298 C CA . CYS A 1 173 ? -0.304 -12.299 19.897 1.00 92.75 173 CYS A CA 1
ATOM 1299 C C . CYS A 1 173 ? -0.236 -13.826 19.770 1.00 92.75 173 CYS A C 1
ATOM 1301 O O . CYS A 1 173 ? -0.853 -14.559 20.544 1.00 92.75 173 CYS A O 1
ATOM 1303 N N . SER A 1 174 ? 0.520 -14.310 18.785 1.00 93.19 174 SER A N 1
ATOM 1304 C CA . SER A 1 174 ? 0.797 -15.735 18.588 1.00 93.19 174 SER A CA 1
ATOM 1305 C C . SER A 1 174 ? 2.213 -15.886 18.057 1.00 93.19 174 SER A C 1
ATOM 1307 O O . SER A 1 174 ? 2.449 -15.581 16.894 1.00 93.19 174 SER A O 1
ATOM 1309 N N . ASP A 1 175 ? 3.144 -16.326 18.907 1.00 90.88 175 ASP A N 1
ATOM 1310 C CA . ASP A 1 175 ? 4.572 -16.485 18.577 1.00 90.88 175 ASP A CA 1
ATOM 1311 C C . ASP A 1 175 ? 5.236 -15.212 18.005 1.00 90.88 175 ASP A C 1
ATOM 1313 O O . ASP A 1 175 ? 6.200 -15.285 17.242 1.00 90.88 175 ASP A O 1
ATOM 1317 N N . VAL A 1 176 ? 4.710 -14.036 18.368 1.00 93.25 176 VAL A N 1
ATOM 1318 C CA . VAL A 1 176 ? 5.205 -12.722 17.934 1.00 93.25 176 VAL A CA 1
ATOM 1319 C C . VAL A 1 176 ? 5.279 -11.791 19.133 1.00 93.25 176 VAL A C 1
ATOM 1321 O O . VAL A 1 176 ? 4.249 -11.401 19.684 1.00 93.25 176 VAL A O 1
ATOM 1324 N N . ASP A 1 177 ? 6.497 -11.422 19.512 1.00 95.38 177 ASP A N 1
ATOM 1325 C CA . ASP A 1 177 ? 6.757 -10.475 20.592 1.00 95.38 177 ASP A CA 1
ATOM 1326 C C . ASP A 1 177 ? 6.490 -9.033 20.138 1.00 95.38 177 ASP A C 1
ATOM 1328 O O . ASP A 1 177 ? 6.736 -8.663 18.987 1.00 95.38 177 ASP A O 1
ATOM 1332 N N . LEU A 1 178 ? 6.024 -8.191 21.060 1.00 95.25 178 LEU A N 1
ATOM 1333 C CA . LEU A 1 178 ? 5.976 -6.749 20.845 1.00 95.25 178 LEU A CA 1
ATOM 1334 C C . LEU A 1 178 ? 7.340 -6.170 21.217 1.00 95.25 178 LEU A C 1
ATOM 1336 O O . LEU A 1 178 ? 7.696 -6.197 22.389 1.00 95.25 178 LEU A O 1
ATOM 1340 N N . LEU A 1 179 ? 8.082 -5.613 20.260 1.00 95.62 179 LEU A N 1
ATOM 1341 C CA . LEU A 1 179 ? 9.366 -4.960 20.555 1.00 95.62 179 LEU A CA 1
ATOM 1342 C C . LEU A 1 179 ? 9.181 -3.509 21.009 1.00 95.62 179 LEU A C 1
ATOM 1344 O O . LEU A 1 179 ? 9.802 -3.062 21.970 1.00 95.62 179 LEU A O 1
ATOM 1348 N N . SER A 1 180 ? 8.298 -2.771 20.342 1.00 94.69 180 SER A N 1
ATOM 1349 C CA . SER A 1 180 ? 7.992 -1.382 20.674 1.00 94.69 180 SER A CA 1
ATOM 1350 C C . SER A 1 180 ? 6.657 -0.945 20.074 1.00 94.69 180 SER A C 1
ATOM 1352 O O . SER A 1 180 ? 6.103 -1.586 19.181 1.00 94.69 180 SER A O 1
ATOM 1354 N N . HIS A 1 181 ? 6.130 0.165 20.583 1.00 94.94 181 HIS A N 1
ATOM 1355 C CA . HIS A 1 181 ? 4.995 0.880 20.012 1.00 94.94 181 HIS A CA 1
ATOM 1356 C C . HIS A 1 181 ? 5.270 2.377 20.131 1.00 94.94 181 HIS A C 1
ATOM 1358 O O . HIS A 1 181 ? 5.511 2.865 21.234 1.00 94.94 181 HIS A O 1
ATOM 1364 N N . VAL A 1 182 ? 5.219 3.093 19.011 1.00 94.94 182 VAL A N 1
ATOM 1365 C CA . VAL A 1 182 ? 5.289 4.558 18.972 1.00 94.94 182 VAL A CA 1
ATOM 1366 C C . VAL A 1 182 ? 3.860 5.070 18.850 1.00 94.94 182 VAL A C 1
ATOM 1368 O O . VAL A 1 182 ? 3.214 4.848 17.826 1.00 94.94 182 VAL A O 1
ATOM 1371 N N . ALA A 1 183 ? 3.337 5.716 19.895 1.00 94.31 183 ALA A N 1
ATOM 1372 C CA . ALA A 1 183 ? 2.005 6.304 19.808 1.00 94.31 183 ALA A CA 1
ATOM 1373 C C . ALA A 1 183 ? 2.017 7.510 18.861 1.00 94.31 183 ALA A C 1
ATOM 1375 O O . ALA A 1 183 ? 3.021 8.206 18.743 1.00 94.31 183 ALA A O 1
ATOM 1376 N N . LEU A 1 184 ? 0.876 7.813 18.234 1.00 93.75 184 LEU A N 1
ATOM 1377 C CA . LEU A 1 184 ? 0.755 8.970 17.335 1.00 93.75 184 LEU A CA 1
ATOM 1378 C C . LEU A 1 184 ? 1.153 10.290 18.020 1.00 93.75 184 LEU A C 1
ATOM 1380 O O . LEU A 1 184 ? 1.766 11.147 17.398 1.00 93.75 184 LEU A O 1
ATOM 1384 N N . SER A 1 185 ? 0.874 10.428 19.319 1.00 93.19 185 SER A N 1
ATOM 1385 C CA . SER A 1 185 ? 1.270 11.597 20.114 1.00 93.19 185 SER A CA 1
ATOM 1386 C C . SER A 1 185 ? 2.770 11.701 20.396 1.00 93.19 185 SER A C 1
ATOM 1388 O O . SER A 1 185 ? 3.226 12.761 20.820 1.00 93.19 185 SER A O 1
ATOM 1390 N N . ASP A 1 186 ? 3.520 10.612 20.205 1.00 94.94 186 ASP A N 1
ATOM 1391 C CA . ASP A 1 186 ? 4.970 10.561 20.413 1.00 94.94 186 ASP A CA 1
ATOM 1392 C C . ASP A 1 186 ? 5.746 10.918 19.130 1.00 94.94 186 ASP A C 1
ATOM 1394 O O . ASP A 1 186 ? 6.950 11.164 19.188 1.00 94.94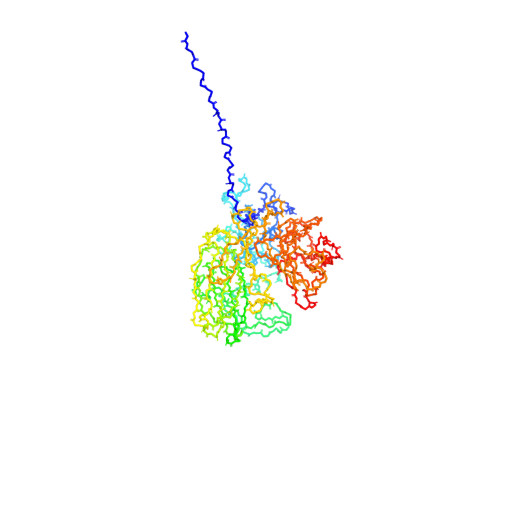 186 ASP A O 1
ATOM 1398 N N . VAL A 1 187 ? 5.064 10.985 17.980 1.00 97.06 187 VAL A N 1
ATOM 1399 C CA . VAL A 1 187 ? 5.627 11.461 16.707 1.00 97.06 187 VAL A CA 1
ATOM 1400 C C . VAL A 1 187 ? 5.711 12.986 16.739 1.00 97.06 187 VAL A C 1
ATOM 1402 O O . VAL A 1 187 ? 4.759 13.657 17.148 1.00 97.06 187 VAL A O 1
ATOM 1405 N N . SER A 1 188 ? 6.817 13.563 16.265 1.00 97.25 188 SER A N 1
ATOM 1406 C CA . SER A 1 188 ? 7.093 15.005 16.390 1.00 97.25 188 SER A CA 1
ATOM 1407 C C . SER A 1 188 ? 6.004 15.912 15.799 1.00 97.25 188 SER A C 1
ATOM 1409 O O . SER A 1 188 ? 5.774 17.017 16.297 1.00 97.25 188 SER A O 1
ATOM 1411 N N . ALA A 1 189 ? 5.301 15.434 14.768 1.00 96.81 189 ALA A N 1
ATOM 1412 C CA . ALA A 1 189 ? 4.225 16.144 14.084 1.00 96.81 189 ALA A CA 1
ATOM 1413 C C . ALA A 1 189 ? 2.826 15.939 14.696 1.00 96.81 189 ALA A C 1
ATOM 1415 O O . ALA A 1 189 ? 1.868 16.535 14.200 1.00 96.81 189 ALA A O 1
ATOM 1416 N N . ASN A 1 190 ? 2.692 15.114 15.743 1.00 95.62 190 ASN A N 1
ATOM 1417 C CA . ASN A 1 190 ? 1.429 14.776 16.413 1.00 95.62 190 ASN A CA 1
ATOM 1418 C C . ASN A 1 190 ? 0.261 14.487 15.428 1.00 95.62 190 ASN A C 1
ATOM 1420 O O . ASN A 1 190 ? -0.759 15.187 15.465 1.00 95.62 190 ASN A O 1
ATOM 1424 N N . PRO A 1 191 ? 0.429 13.521 14.502 1.00 95.06 191 PRO A N 1
ATOM 1425 C CA . PRO A 1 191 ? -0.575 13.140 13.510 1.00 95.06 191 PRO A CA 1
ATOM 1426 C C . PRO A 1 191 ? -1.858 12.577 14.130 1.00 95.06 191 PRO A C 1
ATOM 1428 O O . PRO A 1 191 ? -1.864 12.055 15.247 1.00 95.06 191 PRO A O 1
ATOM 1431 N N . GLY A 1 192 ? -2.956 12.653 13.375 1.00 89.25 192 GLY A N 1
ATOM 1432 C CA . GLY A 1 192 ? -4.253 12.092 13.763 1.00 89.25 192 GLY A CA 1
ATOM 1433 C C . GLY A 1 192 ? -4.447 10.640 13.323 1.00 89.25 192 GLY A C 1
ATOM 1434 O O . GLY A 1 192 ? -5.194 9.900 13.966 1.00 89.25 192 GLY A O 1
ATOM 1435 N N . ALA A 1 193 ? -3.770 10.226 12.250 1.00 89.25 193 ALA A N 1
ATOM 1436 C CA . ALA A 1 193 ? -3.841 8.881 11.683 1.00 89.25 193 ALA A CA 1
ATOM 1437 C C . ALA A 1 193 ? -2.561 8.529 10.901 1.00 89.25 193 ALA A C 1
ATOM 1439 O O . ALA A 1 193 ? -1.778 9.410 10.551 1.00 89.25 193 ALA A O 1
ATOM 1440 N N . ALA A 1 194 ? -2.371 7.238 10.623 1.00 91.19 194 ALA A N 1
ATOM 1441 C CA . ALA A 1 194 ? -1.324 6.704 9.747 1.00 91.19 194 ALA A CA 1
ATOM 1442 C C . ALA A 1 194 ? -1.945 6.132 8.461 1.00 91.19 194 ALA A C 1
ATOM 1444 O O . ALA A 1 194 ? -3.118 5.749 8.485 1.00 91.19 194 ALA A O 1
ATOM 1445 N N . ALA A 1 195 ? -1.173 6.079 7.374 1.00 87.69 195 ALA A N 1
ATOM 1446 C CA . ALA A 1 195 ? -1.647 5.660 6.051 1.00 87.69 195 ALA A CA 1
ATOM 1447 C C . ALA A 1 195 ? -0.924 4.406 5.521 1.00 87.69 195 ALA A C 1
ATOM 1449 O O . ALA A 1 195 ? -1.575 3.398 5.268 1.00 87.69 195 ALA A O 1
ATOM 1450 N N . ASP A 1 196 ? 0.403 4.442 5.425 1.00 93.69 196 ASP A N 1
ATOM 1451 C CA . ASP A 1 196 ? 1.268 3.409 4.837 1.00 93.69 196 ASP A CA 1
ATOM 1452 C C . ASP A 1 196 ? 2.605 3.316 5.602 1.00 93.69 196 ASP A C 1
ATOM 1454 O O . ASP A 1 196 ? 2.981 4.207 6.379 1.00 93.69 196 ASP A O 1
ATOM 1458 N N . VAL A 1 197 ? 3.328 2.216 5.404 1.00 95.81 197 VAL A N 1
ATOM 1459 C CA . VAL A 1 197 ? 4.656 1.979 5.967 1.00 95.81 197 VAL A CA 1
ATOM 1460 C C . VAL A 1 197 ? 5.546 1.231 4.980 1.00 95.81 197 VAL A C 1
ATOM 1462 O O . VAL A 1 197 ? 5.168 0.208 4.418 1.00 95.81 197 VAL A O 1
ATOM 1465 N N . TRP A 1 198 ? 6.788 1.692 4.848 1.00 96.81 198 TRP A N 1
ATOM 1466 C CA . TRP A 1 198 ? 7.822 1.014 4.076 1.00 96.81 198 TRP A CA 1
ATOM 1467 C C . TRP A 1 198 ? 9.101 0.851 4.896 1.00 96.81 198 TRP A C 1
ATOM 1469 O O . TRP A 1 198 ? 9.525 1.779 5.582 1.00 96.81 198 TRP A O 1
ATOM 1479 N N . GLY A 1 199 ? 9.732 -0.320 4.827 1.00 96.19 199 GLY A N 1
ATOM 1480 C CA . GLY A 1 199 ? 10.996 -0.604 5.512 1.00 96.19 199 GLY A CA 1
ATOM 1481 C C . GLY A 1 199 ? 12.157 -0.750 4.532 1.00 96.19 199 GLY A C 1
ATOM 1482 O O . GLY A 1 199 ? 11.954 -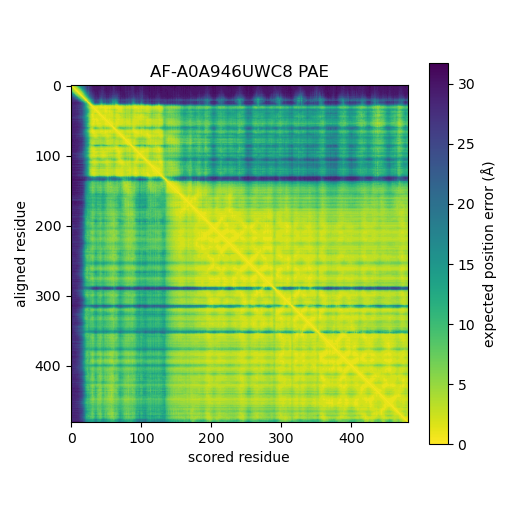1.231 3.420 1.00 96.19 199 GLY A O 1
ATOM 1483 N N . PHE A 1 200 ? 13.370 -0.364 4.932 1.00 97.75 200 PHE A N 1
ATOM 1484 C CA . PHE A 1 200 ? 14.584 -0.739 4.199 1.00 97.75 200 PHE A CA 1
ATOM 1485 C C . PHE A 1 200 ? 15.829 -0.814 5.096 1.00 97.75 200 PHE A C 1
ATOM 1487 O O . PHE A 1 200 ? 15.885 -0.190 6.158 1.00 97.75 200 PHE A O 1
ATOM 1494 N N . VAL A 1 201 ? 16.837 -1.556 4.635 1.00 98.38 201 VAL A N 1
ATOM 1495 C CA . VAL A 1 201 ? 18.179 -1.629 5.232 1.00 98.38 201 VAL A CA 1
ATOM 1496 C C . VAL A 1 201 ? 19.126 -0.684 4.489 1.00 98.38 201 VAL A C 1
ATOM 1498 O O . VAL A 1 201 ? 19.341 -0.856 3.289 1.00 98.38 201 VAL A O 1
ATOM 1501 N N . ASP A 1 202 ? 19.723 0.293 5.175 1.00 98.12 202 ASP A N 1
ATOM 1502 C CA . ASP A 1 202 ? 20.762 1.161 4.598 1.00 98.12 202 ASP A CA 1
ATOM 1503 C C . ASP A 1 202 ? 22.060 0.380 4.388 1.00 98.12 202 ASP A C 1
ATOM 1505 O O . ASP A 1 202 ? 22.711 -0.065 5.335 1.00 98.12 202 ASP A O 1
ATOM 1509 N N . LEU A 1 203 ? 22.487 0.275 3.133 1.00 97.50 203 LEU A N 1
ATOM 1510 C CA . LEU A 1 203 ? 23.643 -0.530 2.742 1.00 97.50 203 LEU A CA 1
ATOM 1511 C C . LEU A 1 203 ? 24.985 0.091 3.145 1.00 97.50 203 LEU A C 1
ATOM 1513 O O . LEU A 1 203 ? 26.016 -0.580 3.074 1.00 97.50 203 LEU A O 1
ATOM 1517 N N . ASN A 1 204 ? 25.003 1.360 3.564 1.00 97.69 204 ASN A N 1
ATOM 1518 C CA . ASN A 1 204 ? 26.212 1.990 4.089 1.00 97.69 204 ASN A CA 1
ATOM 1519 C C . ASN A 1 204 ? 26.486 1.610 5.548 1.00 97.69 204 ASN A C 1
ATOM 1521 O O . ASN A 1 204 ? 27.646 1.603 5.967 1.00 97.69 204 ASN A O 1
ATOM 1525 N N . THR A 1 205 ? 25.435 1.358 6.333 1.00 97.00 205 THR A N 1
ATOM 1526 C CA . THR A 1 205 ? 25.534 1.251 7.796 1.00 97.00 205 THR A CA 1
ATOM 1527 C C . THR A 1 205 ? 24.909 -0.005 8.396 1.00 97.00 205 THR A C 1
ATOM 1529 O O . THR A 1 205 ? 25.115 -0.237 9.587 1.00 97.00 205 THR A O 1
ATOM 1532 N N . ASP A 1 206 ? 24.201 -0.811 7.598 1.00 96.94 206 ASP A N 1
ATOM 1533 C CA . ASP A 1 206 ? 23.423 -1.984 8.032 1.00 96.94 206 ASP A CA 1
ATOM 1534 C C . ASP A 1 206 ? 22.326 -1.628 9.055 1.00 96.94 206 ASP A C 1
ATOM 1536 O O . ASP A 1 206 ? 21.902 -2.442 9.873 1.00 96.94 206 ASP A O 1
ATOM 1540 N N . ARG A 1 207 ? 21.892 -0.361 9.045 1.00 98.19 207 ARG A N 1
ATOM 1541 C CA . ARG A 1 207 ? 20.796 0.138 9.876 1.00 98.19 207 ARG A CA 1
ATOM 1542 C C . ARG A 1 207 ? 19.460 -0.115 9.201 1.00 98.19 207 ARG A C 1
ATOM 1544 O O . ARG A 1 207 ? 19.327 0.062 7.992 1.00 98.19 207 ARG A O 1
ATOM 1551 N N . GLU A 1 208 ? 18.461 -0.453 10.003 1.00 98.38 208 GLU A N 1
ATOM 1552 C CA . GLU A 1 208 ? 17.089 -0.647 9.542 1.00 98.38 208 GLU A CA 1
ATOM 1553 C C . GLU A 1 208 ? 16.276 0.624 9.779 1.00 98.38 208 GLU A C 1
ATOM 1555 O O . GLU A 1 208 ? 16.326 1.224 10.859 1.00 98.38 208 GLU A O 1
ATOM 1560 N N . TYR A 1 209 ? 15.503 1.023 8.772 1.00 98.62 209 TYR A N 1
ATOM 1561 C CA . TYR A 1 209 ? 14.645 2.198 8.830 1.00 98.62 209 TYR A CA 1
ATOM 1562 C C . TYR A 1 209 ? 13.209 1.855 8.458 1.00 98.62 209 TYR A C 1
ATOM 1564 O O . TYR A 1 209 ? 12.965 1.098 7.520 1.00 98.62 209 TYR A O 1
ATOM 1572 N N . ALA A 1 210 ? 12.266 2.472 9.165 1.00 98.25 210 ALA A N 1
ATOM 1573 C CA . ALA A 1 210 ? 10.853 2.485 8.817 1.00 98.25 210 ALA A CA 1
ATOM 1574 C C . ALA A 1 210 ? 10.458 3.895 8.370 1.00 98.25 210 ALA A C 1
ATOM 1576 O O . ALA A 1 210 ? 10.649 4.866 9.102 1.00 98.25 210 ALA A O 1
ATOM 1577 N N . ILE A 1 211 ? 9.899 4.013 7.173 1.00 98.38 211 ILE A N 1
ATOM 1578 C CA . ILE A 1 211 ? 9.302 5.241 6.660 1.00 98.38 211 ILE A CA 1
ATOM 1579 C C . ILE A 1 211 ? 7.797 5.084 6.798 1.00 98.38 211 ILE A C 1
ATOM 1581 O O . ILE A 1 211 ? 7.214 4.162 6.236 1.00 98.38 211 ILE A O 1
ATOM 1585 N N . VAL A 1 212 ? 7.179 5.958 7.579 1.00 98.31 212 VAL A N 1
ATOM 1586 C CA . VAL A 1 212 ? 5.763 5.858 7.936 1.00 98.31 212 VAL A CA 1
ATOM 1587 C C . VAL A 1 212 ? 5.055 7.097 7.423 1.00 98.31 212 VAL A C 1
ATOM 1589 O O . VAL A 1 212 ? 5.442 8.221 7.765 1.00 98.31 212 VAL A O 1
ATOM 1592 N N . SER A 1 213 ? 4.022 6.916 6.604 1.00 96.81 213 SER A N 1
ATOM 1593 C CA . SER A 1 213 ? 3.141 8.012 6.223 1.00 96.81 213 SER A CA 1
ATOM 1594 C C . SER A 1 213 ? 2.056 8.214 7.271 1.00 96.81 213 SER A C 1
ATOM 1596 O O . SER A 1 213 ? 1.465 7.286 7.827 1.00 96.81 213 SER A O 1
ATOM 1598 N N . TYR A 1 214 ? 1.786 9.484 7.516 1.00 96.75 214 TYR A N 1
ATOM 1599 C CA . TYR A 1 214 ? 0.749 9.963 8.401 1.00 96.75 214 TYR A CA 1
ATOM 1600 C C . TYR A 1 214 ? -0.201 10.870 7.646 1.00 96.75 214 TYR A C 1
ATOM 1602 O O . TYR A 1 214 ? 0.107 11.350 6.548 1.00 96.75 214 TYR A O 1
ATOM 1610 N N . ASP A 1 215 ? -1.335 11.154 8.280 1.00 93.88 215 ASP A N 1
ATOM 1611 C CA . ASP A 1 215 ? -2.332 12.038 7.709 1.00 93.88 215 ASP A CA 1
ATOM 1612 C C . ASP A 1 215 ? -1.737 13.398 7.337 1.00 93.88 215 ASP A C 1
ATOM 1614 O O . ASP A 1 215 ? -2.068 13.939 6.297 1.00 93.88 215 ASP A O 1
ATOM 1618 N N . ASN A 1 216 ? -0.796 13.924 8.121 1.00 96.38 216 ASN A N 1
ATOM 1619 C CA . ASN A 1 216 ? -0.162 15.228 7.911 1.00 96.38 216 ASN A CA 1
ATOM 1620 C C . ASN A 1 216 ? 1.288 15.188 7.374 1.00 96.38 216 ASN A C 1
ATOM 1622 O O . ASN A 1 216 ? 1.971 16.219 7.409 1.00 96.38 216 ASN A O 1
ATOM 1626 N N . GLY A 1 217 ? 1.788 14.048 6.881 1.00 97.06 217 GLY A N 1
ATOM 1627 C CA . GLY A 1 217 ? 3.140 13.974 6.311 1.00 97.06 217 GLY A CA 1
ATOM 1628 C C . GLY A 1 217 ? 3.783 12.589 6.323 1.00 97.06 217 GLY A C 1
ATOM 1629 O O . GLY A 1 217 ? 3.115 11.569 6.185 1.00 97.06 217 GLY A O 1
ATOM 1630 N N . THR A 1 218 ? 5.107 12.539 6.430 1.00 98.06 218 THR A N 1
ATOM 1631 C CA . THR A 1 218 ? 5.894 11.297 6.405 1.00 98.06 218 THR A CA 1
ATOM 1632 C C . THR A 1 218 ? 7.064 11.400 7.371 1.00 98.06 218 THR A C 1
ATOM 1634 O O . THR A 1 218 ? 7.824 12.366 7.319 1.00 98.06 218 THR A O 1
ATOM 1637 N N . ALA A 1 219 ? 7.221 10.408 8.241 1.00 98.44 219 ALA A N 1
ATOM 1638 C CA . ALA A 1 219 ? 8.328 10.318 9.184 1.00 98.44 219 ALA A CA 1
ATOM 1639 C C . ALA A 1 219 ? 9.296 9.206 8.780 1.00 98.44 219 ALA A C 1
ATOM 1641 O O . ALA A 1 219 ? 8.889 8.206 8.191 1.00 98.44 219 ALA A O 1
ATOM 1642 N N . VAL A 1 220 ? 10.561 9.353 9.164 1.00 98.81 220 VAL A N 1
ATOM 1643 C CA . VAL A 1 220 ? 11.563 8.287 9.060 1.00 98.81 220 VAL A CA 1
ATOM 1644 C C . VAL A 1 220 ? 12.039 7.929 10.456 1.00 98.81 220 VAL A C 1
ATOM 1646 O O . VAL A 1 220 ? 12.504 8.795 11.196 1.00 98.81 220 VAL A O 1
ATOM 1649 N N . PHE A 1 221 ? 11.943 6.653 10.807 1.00 98.69 221 PHE A N 1
ATOM 1650 C CA . PHE A 1 221 ? 12.395 6.087 12.069 1.00 98.69 221 PHE A CA 1
ATOM 1651 C C . PHE A 1 221 ? 13.587 5.171 11.837 1.00 98.69 221 PHE A C 1
ATOM 1653 O O . PHE A 1 221 ? 13.565 4.323 10.954 1.00 98.69 221 PHE A O 1
ATOM 1660 N N . ASP A 1 222 ? 14.609 5.319 12.666 1.00 98.62 222 ASP A N 1
ATOM 1661 C CA . ASP A 1 222 ? 15.668 4.334 12.841 1.00 98.62 222 ASP A CA 1
ATOM 1662 C C . ASP A 1 222 ? 15.151 3.243 13.779 1.00 98.62 222 ASP A C 1
ATOM 1664 O O . ASP A 1 222 ? 14.809 3.534 14.930 1.00 98.62 222 ASP A O 1
ATOM 1668 N N . VAL A 1 223 ? 15.059 2.016 13.274 1.00 98.12 223 VAL A N 1
ATOM 1669 C CA . VAL A 1 223 ? 14.520 0.845 13.983 1.00 98.12 223 VAL A CA 1
ATOM 1670 C C . VAL A 1 223 ? 15.567 -0.253 14.172 1.00 98.12 223 VAL A C 1
ATOM 1672 O O . VAL A 1 223 ? 15.227 -1.355 14.584 1.00 98.12 223 VAL A O 1
ATOM 1675 N N . THR A 1 224 ? 16.847 0.068 13.946 1.00 98.06 224 THR A N 1
ATOM 1676 C CA . THR A 1 224 ? 17.982 -0.859 14.123 1.00 98.06 224 THR A CA 1
ATOM 1677 C C . THR A 1 224 ? 17.992 -1.513 15.512 1.00 98.06 224 THR A C 1
ATOM 1679 O O . THR A 1 224 ? 18.331 -2.683 15.660 1.00 98.06 224 THR A O 1
ATOM 1682 N N . ASP A 1 225 ? 17.628 -0.752 16.550 1.00 97.00 225 ASP A N 1
ATOM 1683 C CA . ASP A 1 225 ? 17.244 -1.298 17.855 1.00 97.00 225 ASP A CA 1
ATOM 1684 C C . ASP A 1 225 ? 15.711 -1.294 17.920 1.00 97.00 225 ASP A C 1
ATOM 1686 O O . ASP A 1 225 ? 15.101 -0.268 18.230 1.00 97.00 225 ASP A O 1
ATOM 1690 N N . GLY A 1 226 ? 15.088 -2.433 17.601 1.00 94.69 226 GLY A N 1
ATOM 1691 C CA . GLY A 1 226 ? 13.628 -2.562 17.523 1.00 94.69 226 GLY A CA 1
ATOM 1692 C C . GLY A 1 226 ? 12.894 -2.277 18.840 1.00 94.69 226 GLY A C 1
ATOM 1693 O O . GLY A 1 226 ? 11.698 -1.980 18.823 1.00 94.69 226 GLY A O 1
ATOM 1694 N N . GLU A 1 227 ? 13.591 -2.308 19.983 1.00 95.94 227 GLU A N 1
ATOM 1695 C CA . GLU A 1 227 ? 13.029 -1.921 21.284 1.00 95.94 227 GLU A CA 1
ATOM 1696 C C . GLU A 1 227 ? 13.052 -0.403 21.519 1.00 95.94 227 GLU A C 1
ATOM 1698 O O . GLU A 1 227 ? 12.383 0.102 22.425 1.00 95.94 227 GLU A O 1
ATOM 1703 N N . LYS A 1 228 ? 13.839 0.341 20.733 1.00 95.56 228 LYS A N 1
ATOM 1704 C CA . LYS A 1 228 ? 14.057 1.788 20.878 1.00 95.56 228 LYS A CA 1
ATOM 1705 C C . LYS A 1 228 ? 14.034 2.500 19.522 1.00 95.56 228 LYS A C 1
ATOM 1707 O O . LYS A 1 228 ? 15.038 3.113 19.140 1.00 95.56 228 LYS A O 1
ATOM 1712 N N . PRO A 1 229 ? 12.891 2.479 18.817 1.00 97.19 229 PRO A N 1
ATOM 1713 C CA . PRO A 1 229 ? 12.737 3.238 17.586 1.00 97.19 229 PRO A CA 1
ATOM 1714 C C . PRO A 1 229 ? 12.983 4.729 17.847 1.00 97.19 229 PRO A C 1
ATOM 1716 O O . PRO A 1 229 ? 12.534 5.288 18.853 1.00 97.19 229 PRO A O 1
ATOM 1719 N N . ARG A 1 230 ? 13.701 5.388 16.937 1.00 97.38 230 ARG A N 1
ATOM 1720 C CA . ARG A 1 230 ? 14.031 6.816 17.034 1.00 97.38 230 ARG A CA 1
ATOM 1721 C C . ARG A 1 230 ? 13.622 7.536 15.763 1.00 97.38 230 ARG A C 1
ATOM 1723 O O . ARG A 1 230 ? 14.133 7.222 14.694 1.00 97.38 230 ARG A O 1
ATOM 1730 N N . GLU A 1 231 ? 12.783 8.557 15.891 1.00 98.50 231 GLU A N 1
ATOM 1731 C CA . GLU A 1 231 ? 12.481 9.444 14.770 1.00 98.50 231 GLU A CA 1
ATOM 1732 C C . GLU A 1 231 ? 13.756 10.185 14.329 1.00 98.50 231 GLU A C 1
ATOM 1734 O O . GLU A 1 231 ? 14.431 10.839 15.130 1.00 98.50 231 GLU A O 1
ATOM 1739 N N . VAL A 1 232 ? 14.111 10.046 13.054 1.00 98.62 232 VAL A N 1
ATOM 1740 C CA . VAL A 1 232 ? 15.228 10.752 12.417 1.00 98.62 232 VAL A CA 1
ATOM 1741 C C . VAL A 1 232 ? 14.771 12.113 11.901 1.00 98.62 232 VAL A C 1
ATOM 1743 O O . VAL A 1 232 ? 15.498 13.096 12.036 1.00 98.62 232 VAL A O 1
ATOM 1746 N N . GLY A 1 233 ? 13.562 12.181 11.346 1.00 98.44 233 GLY A N 1
ATOM 1747 C CA . GLY A 1 233 ? 12.944 13.427 10.915 1.00 98.44 233 GLY A CA 1
ATOM 1748 C C . GLY A 1 233 ? 11.542 13.232 10.349 1.00 98.44 233 GLY A C 1
ATOM 1749 O O . GLY A 1 233 ? 11.091 12.105 10.131 1.00 98.44 233 GLY A O 1
ATOM 1750 N N . PHE A 1 234 ? 10.889 14.361 10.071 1.00 98.50 234 PHE A N 1
ATOM 1751 C CA . PHE A 1 234 ? 9.530 14.432 9.547 1.00 98.50 234 PHE A CA 1
ATOM 1752 C C . PHE A 1 234 ? 9.437 15.415 8.376 1.00 98.50 234 PHE A C 1
ATOM 1754 O O . PHE A 1 234 ? 9.908 16.552 8.462 1.00 98.50 234 PHE A O 1
ATOM 1761 N N . VAL A 1 235 ? 8.782 14.999 7.295 1.00 97.69 235 VAL A N 1
ATOM 1762 C CA . VAL A 1 235 ? 8.439 15.827 6.136 1.00 97.69 235 VAL A CA 1
ATOM 1763 C C . VAL A 1 235 ? 6.939 16.098 6.158 1.00 97.69 235 VAL A C 1
ATOM 1765 O O . VAL A 1 235 ? 6.133 15.186 5.991 1.00 97.69 235 VAL A O 1
ATOM 1768 N N . ALA A 1 236 ? 6.559 17.362 6.348 1.00 97.06 236 ALA A N 1
ATOM 1769 C CA . ALA A 1 236 ? 5.157 17.770 6.349 1.00 97.06 236 ALA A CA 1
ATOM 1770 C C . ALA A 1 236 ? 4.498 17.606 4.972 1.00 97.06 236 ALA A C 1
ATOM 1772 O O . ALA A 1 236 ? 5.131 17.824 3.932 1.00 97.06 236 ALA A O 1
ATOM 1773 N N . GLY A 1 237 ? 3.206 17.281 4.993 1.00 94.19 237 GLY A N 1
ATOM 1774 C CA . GLY A 1 237 ? 2.359 17.193 3.813 1.00 94.19 237 GLY A CA 1
ATOM 1775 C C . GLY A 1 237 ? 0.927 17.673 4.057 1.00 94.19 237 GLY A C 1
ATOM 1776 O O . GLY A 1 237 ? 0.554 18.060 5.167 1.00 94.19 237 GLY A O 1
ATOM 1777 N N . GLN A 1 238 ? 0.121 17.692 2.999 1.00 94.12 238 GLN A N 1
ATOM 1778 C CA . GLN A 1 238 ? -1.316 17.974 3.089 1.00 94.12 238 GLN A CA 1
ATOM 1779 C C . GLN A 1 238 ? -2.051 16.859 3.844 1.00 94.12 238 GLN A C 1
ATOM 1781 O O . GLN A 1 238 ? -1.625 15.706 3.811 1.00 94.12 238 GLN A O 1
ATOM 1786 N N . ASN A 1 239 ? -3.155 17.214 4.515 1.00 93.06 239 ASN A N 1
ATOM 1787 C CA . ASN A 1 239 ? -3.908 16.260 5.324 1.00 93.06 239 ASN A CA 1
ATOM 1788 C C . ASN A 1 239 ? -4.645 15.234 4.440 1.00 93.06 239 ASN A C 1
ATOM 1790 O O . ASN A 1 239 ? -5.549 15.618 3.701 1.00 93.06 239 ASN A O 1
ATOM 1794 N N . THR A 1 240 ? -4.249 13.963 4.501 1.00 90.75 240 THR A N 1
ATOM 1795 C CA . THR A 1 240 ? -4.865 12.841 3.776 1.00 90.75 240 THR A CA 1
ATOM 1796 C C . THR A 1 240 ? -4.441 11.507 4.377 1.00 90.75 240 THR A C 1
ATOM 1798 O O . THR A 1 240 ? -3.277 11.324 4.714 1.00 90.75 240 THR A O 1
ATOM 1801 N N . ILE A 1 241 ? -5.355 10.546 4.459 1.00 86.69 241 ILE A N 1
ATOM 1802 C CA . ILE A 1 241 ? -5.042 9.176 4.897 1.00 86.69 241 ILE A CA 1
ATOM 1803 C C . ILE A 1 241 ? -4.637 8.251 3.738 1.00 86.69 241 ILE A C 1
ATOM 1805 O O . ILE A 1 241 ? -4.434 7.063 3.959 1.00 86.69 241 ILE A O 1
ATOM 1809 N N . TRP A 1 242 ? -4.503 8.786 2.522 1.00 91.56 242 TRP A N 1
ATOM 1810 C CA . TRP A 1 242 ? -4.078 8.049 1.334 1.00 91.56 242 TRP A CA 1
ATOM 1811 C C . TRP A 1 242 ? -2.721 8.571 0.879 1.00 91.56 242 TRP A C 1
ATOM 1813 O O . TRP A 1 242 ? -2.628 9.555 0.141 1.00 91.56 242 TRP A O 1
ATOM 1823 N N . ARG A 1 243 ? -1.656 7.952 1.390 1.00 94.69 243 ARG A N 1
ATOM 1824 C CA . ARG A 1 243 ? -0.268 8.303 1.086 1.00 94.69 243 ARG A CA 1
ATOM 1825 C C . ARG A 1 243 ? 0.579 7.047 1.069 1.00 94.69 243 ARG A C 1
ATOM 1827 O O . ARG A 1 243 ? 0.676 6.396 2.101 1.00 94.69 243 ARG A O 1
ATOM 1834 N N . ASP A 1 244 ? 1.230 6.793 -0.054 1.00 96.25 244 ASP A N 1
ATOM 1835 C CA . ASP A 1 244 ? 1.994 5.573 -0.308 1.00 96.25 244 ASP A CA 1
ATOM 1836 C C . ASP A 1 244 ? 3.475 5.894 -0.554 1.00 96.25 244 ASP A C 1
ATOM 1838 O O . ASP A 1 244 ? 3.811 6.982 -1.050 1.00 96.25 244 ASP A O 1
ATOM 1842 N N . ILE A 1 245 ? 4.362 4.977 -0.153 1.00 96.88 245 ILE A N 1
ATOM 1843 C CA . ILE A 1 245 ? 5.817 5.178 -0.151 1.00 96.88 245 ILE A CA 1
ATOM 1844 C C . ILE A 1 245 ? 6.544 3.979 -0.770 1.00 96.88 245 ILE A C 1
ATOM 1846 O O . ILE A 1 245 ? 6.215 2.830 -0.482 1.00 96.88 245 ILE A O 1
ATOM 1850 N N . LYS A 1 246 ? 7.611 4.230 -1.544 1.00 96.50 246 LYS A N 1
ATOM 1851 C CA . LYS A 1 246 ? 8.602 3.205 -1.940 1.00 96.50 246 LYS A CA 1
ATOM 1852 C C . LYS A 1 246 ? 10.025 3.738 -1.872 1.00 96.50 246 LYS A C 1
ATOM 1854 O O . LYS A 1 246 ? 10.246 4.927 -2.074 1.00 96.50 246 LYS A O 1
ATOM 1859 N N . VAL A 1 247 ? 10.995 2.856 -1.638 1.00 96.38 247 VAL A N 1
ATOM 1860 C CA . VAL A 1 247 ? 12.419 3.216 -1.515 1.00 96.38 247 VAL A CA 1
ATOM 1861 C C . VAL A 1 247 ? 13.247 2.673 -2.673 1.00 96.38 247 VAL A C 1
ATOM 1863 O O . VAL A 1 247 ? 13.030 1.551 -3.129 1.00 96.38 247 VAL A O 1
ATOM 1866 N N . ARG A 1 248 ? 14.250 3.449 -3.095 1.00 95.12 248 ARG A N 1
ATOM 1867 C CA . ARG A 1 248 ? 15.335 3.016 -3.983 1.00 95.12 248 ARG A CA 1
ATOM 1868 C C . ARG A 1 248 ? 16.693 3.377 -3.387 1.00 95.12 248 ARG A C 1
ATOM 1870 O O . ARG A 1 248 ? 16.886 4.513 -2.957 1.00 95.12 248 ARG A O 1
ATOM 1877 N N . GLN A 1 249 ? 17.636 2.437 -3.428 1.00 96.00 249 GLN A N 1
ATOM 1878 C CA . GLN A 1 249 ? 19.058 2.695 -3.182 1.00 96.00 249 GLN A CA 1
ATOM 1879 C C . GLN A 1 249 ? 19.857 2.589 -4.482 1.00 96.00 249 GLN A C 1
ATOM 1881 O O . GLN A 1 249 ? 19.616 1.694 -5.295 1.00 96.00 249 GLN A O 1
ATOM 1886 N N . VAL A 1 250 ? 20.801 3.509 -4.690 1.00 94.69 250 VAL A N 1
ATOM 1887 C CA . VAL A 1 250 ? 21.619 3.589 -5.911 1.00 94.69 250 VAL A CA 1
ATOM 1888 C C . VAL A 1 250 ? 23.075 3.861 -5.550 1.00 94.69 250 VAL A C 1
ATOM 1890 O O . VAL A 1 250 ? 23.368 4.663 -4.666 1.00 94.69 250 VAL A O 1
ATOM 1893 N N . TRP A 1 251 ? 24.008 3.176 -6.214 1.00 94.75 251 TRP A N 1
ATOM 1894 C CA . TRP A 1 251 ? 25.432 3.349 -5.939 1.00 94.75 251 TRP A CA 1
ATOM 1895 C C . TRP A 1 251 ? 25.959 4.654 -6.544 1.00 94.75 251 TRP A C 1
ATOM 1897 O O . TRP A 1 251 ? 26.026 4.817 -7.766 1.00 94.75 251 TRP A O 1
ATOM 1907 N N . ASN A 1 252 ? 26.414 5.564 -5.690 1.00 94.75 252 ASN A N 1
ATOM 1908 C CA . ASN A 1 252 ? 27.080 6.791 -6.087 1.00 94.75 252 ASN A CA 1
ATOM 1909 C C . ASN A 1 252 ? 28.574 6.533 -6.306 1.00 94.75 252 ASN A C 1
ATOM 1911 O O . ASN A 1 252 ? 29.374 6.452 -5.373 1.00 94.75 252 ASN A O 1
ATOM 1915 N N . THR A 1 253 ? 28.971 6.426 -7.573 1.00 94.50 253 THR A N 1
ATOM 1916 C CA . THR A 1 253 ? 30.375 6.178 -7.948 1.00 94.50 253 THR A CA 1
ATOM 1917 C C . THR A 1 253 ? 31.335 7.312 -7.578 1.00 94.50 253 THR A C 1
ATOM 1919 O O . THR A 1 253 ? 32.520 7.044 -7.380 1.00 94.50 253 THR A O 1
ATOM 1922 N N . LEU A 1 254 ? 30.860 8.559 -7.477 1.00 95.50 254 LEU A N 1
ATOM 1923 C CA . LEU A 1 254 ? 31.703 9.714 -7.152 1.00 95.50 254 LEU A CA 1
ATOM 1924 C C . LEU A 1 254 ? 32.032 9.755 -5.660 1.00 95.50 254 LEU A C 1
ATOM 1926 O O . LEU A 1 254 ? 33.174 10.019 -5.287 1.00 95.50 254 LEU A O 1
ATOM 1930 N N . GLU A 1 255 ? 31.043 9.458 -4.822 1.00 95.69 255 GLU A N 1
ATOM 1931 C CA . GLU A 1 255 ? 31.182 9.460 -3.365 1.00 95.69 255 GLU A CA 1
ATOM 1932 C C . GLU A 1 255 ? 31.533 8.080 -2.789 1.00 95.69 255 GLU A C 1
ATOM 1934 O O . GLU A 1 255 ? 31.893 7.975 -1.620 1.00 95.69 255 GLU A O 1
ATOM 1939 N N . SER A 1 256 ? 31.505 7.029 -3.619 1.00 96.25 256 SER A N 1
ATOM 1940 C CA . SER A 1 256 ? 31.757 5.635 -3.225 1.00 96.25 256 SER A CA 1
ATOM 1941 C C . SER A 1 256 ? 30.875 5.183 -2.057 1.00 96.25 256 SER A C 1
ATOM 1943 O O . SER A 1 256 ? 31.359 4.588 -1.092 1.00 96.25 256 SER A O 1
ATOM 1945 N N . ARG A 1 257 ? 29.578 5.487 -2.155 1.00 96.56 257 ARG A N 1
ATOM 1946 C CA . ARG A 1 257 ? 28.553 5.169 -1.155 1.00 96.56 257 ARG A CA 1
ATOM 1947 C C . ARG A 1 257 ? 27.204 4.905 -1.820 1.00 96.56 257 ARG A C 1
ATOM 1949 O O . ARG A 1 257 ? 27.025 5.221 -2.993 1.00 96.56 257 ARG A O 1
ATOM 1956 N N . TRP A 1 258 ? 26.257 4.357 -1.070 1.00 96.94 258 TRP A N 1
ATOM 1957 C CA . TRP A 1 258 ? 24.863 4.260 -1.500 1.00 96.94 258 TRP A CA 1
ATOM 1958 C C . TRP A 1 258 ? 24.112 5.548 -1.169 1.00 96.94 258 TRP A C 1
ATOM 1960 O O . TRP A 1 258 ? 24.166 6.013 -0.029 1.00 96.94 258 TRP A O 1
ATOM 1970 N N . ASP A 1 259 ? 23.402 6.080 -2.156 1.00 96.94 259 ASP A N 1
ATOM 1971 C CA . ASP A 1 259 ? 22.381 7.106 -1.963 1.00 96.94 259 ASP A CA 1
ATOM 1972 C C . ASP A 1 259 ? 21.016 6.421 -1.859 1.00 96.94 259 ASP A C 1
ATOM 1974 O O . ASP A 1 259 ? 20.778 5.392 -2.501 1.00 96.94 259 ASP A O 1
ATOM 1978 N N . ALA A 1 260 ? 20.123 6.977 -1.045 1.00 97.19 260 ALA A N 1
ATOM 1979 C CA . ALA A 1 260 ? 18.820 6.397 -0.746 1.00 97.19 260 ALA A CA 1
ATOM 1980 C C . ALA A 1 260 ? 17.718 7.442 -0.934 1.00 97.19 260 ALA A C 1
ATOM 1982 O O . ALA A 1 260 ? 17.835 8.570 -0.459 1.00 97.19 260 ALA A O 1
ATOM 1983 N N . PHE A 1 261 ? 16.625 7.056 -1.590 1.00 96.94 261 PHE A N 1
ATOM 1984 C CA . PHE A 1 261 ? 15.508 7.946 -1.904 1.00 96.94 261 PHE A CA 1
ATOM 1985 C C . PHE A 1 261 ? 14.179 7.258 -1.611 1.00 96.94 261 PHE A C 1
ATOM 1987 O O . PHE A 1 261 ? 13.975 6.112 -2.014 1.00 96.94 261 PHE A O 1
ATOM 1994 N N . ALA A 1 262 ? 13.266 7.963 -0.943 1.00 97.44 262 ALA A N 1
ATOM 1995 C CA . ALA A 1 262 ? 11.873 7.552 -0.806 1.00 97.44 262 ALA A CA 1
ATOM 1996 C C . ALA A 1 262 ? 10.981 8.365 -1.749 1.00 97.44 262 ALA A C 1
ATOM 1998 O O . ALA A 1 262 ? 10.988 9.595 -1.723 1.00 97.44 262 ALA A O 1
ATOM 1999 N N . TYR A 1 263 ? 10.191 7.672 -2.558 1.00 96.88 263 TYR A N 1
ATOM 2000 C CA . TYR A 1 263 ? 9.185 8.231 -3.451 1.00 96.88 263 TYR A CA 1
ATOM 2001 C C . TYR A 1 263 ? 7.846 8.214 -2.745 1.00 96.88 263 TYR A C 1
ATOM 2003 O O . TYR A 1 263 ? 7.423 7.162 -2.274 1.00 96.88 263 TYR A O 1
ATOM 2011 N N . VAL A 1 264 ? 7.191 9.368 -2.680 1.00 96.56 264 VAL A N 1
ATOM 2012 C CA . VAL A 1 264 ? 5.929 9.527 -1.964 1.00 96.56 264 VAL A CA 1
ATOM 2013 C C . VAL A 1 264 ? 4.905 10.154 -2.887 1.00 96.56 264 VAL A C 1
ATOM 2015 O O . VAL A 1 264 ? 5.158 11.190 -3.510 1.00 96.56 264 VAL A O 1
ATOM 2018 N N . THR A 1 265 ? 3.726 9.550 -2.945 1.00 95.50 265 THR A N 1
ATOM 2019 C CA . THR A 1 265 ? 2.552 10.174 -3.549 1.00 95.50 265 THR A CA 1
ATOM 2020 C C . THR A 1 265 ? 1.371 10.122 -2.597 1.00 95.50 265 THR A C 1
ATOM 2022 O O . THR A 1 265 ? 1.433 9.494 -1.541 1.00 95.50 265 THR A O 1
ATOM 2025 N N . SER A 1 266 ? 0.320 10.860 -2.925 1.00 94.38 266 SER A N 1
ATOM 2026 C CA . SER A 1 266 ? -0.884 10.888 -2.111 1.00 94.38 266 SER A CA 1
ATOM 2027 C C . SER A 1 266 ? -2.109 11.243 -2.926 1.00 94.38 266 SER A C 1
ATOM 2029 O O . SER A 1 266 ? -2.020 12.002 -3.899 1.00 94.38 266 SER A O 1
ATOM 2031 N N . ASP A 1 267 ? -3.245 10.738 -2.470 1.00 91.12 267 ASP A N 1
ATOM 2032 C CA . ASP A 1 267 ? -4.557 11.025 -3.022 1.00 91.12 267 ASP A CA 1
ATOM 2033 C C . ASP A 1 267 ? -5.294 12.060 -2.161 1.00 91.12 267 ASP A C 1
ATOM 2035 O O . ASP A 1 267 ? -4.908 12.344 -1.026 1.00 91.12 267 ASP A O 1
ATOM 2039 N N . ALA A 1 268 ? -6.349 12.663 -2.705 1.00 89.00 268 ALA A N 1
ATOM 2040 C CA . ALA A 1 268 ? -7.135 13.737 -2.105 1.00 89.00 268 ALA A CA 1
ATOM 2041 C C . ALA A 1 268 ? -6.307 14.981 -1.719 1.00 89.00 268 ALA A C 1
ATOM 2043 O O . ALA A 1 268 ? -6.724 15.784 -0.885 1.00 89.00 268 ALA A O 1
ATOM 2044 N N . THR A 1 269 ? -5.152 15.173 -2.362 1.00 91.06 269 THR A N 1
ATOM 2045 C CA . THR A 1 269 ? -4.253 16.319 -2.167 1.00 91.06 269 THR A CA 1
ATOM 2046 C C . THR A 1 269 ? -3.860 16.954 -3.501 1.00 91.06 269 THR A C 1
ATOM 2048 O O . THR A 1 269 ? -4.376 16.615 -4.567 1.00 91.06 269 THR A O 1
ATOM 2051 N N . THR A 1 270 ? -2.945 17.922 -3.450 1.00 92.31 270 THR A N 1
ATOM 2052 C CA . THR A 1 270 ? -2.271 18.472 -4.633 1.00 92.31 270 THR A CA 1
ATOM 2053 C C . THR A 1 270 ? -0.750 18.339 -4.544 1.00 92.31 270 THR A C 1
ATOM 2055 O O . THR A 1 270 ? -0.027 19.238 -4.978 1.00 92.31 270 THR A O 1
ATOM 2058 N N . GLU A 1 271 ? -0.250 17.286 -3.898 1.00 91.44 271 GLU A N 1
ATOM 2059 C CA . GLU A 1 271 ? 1.186 17.115 -3.642 1.00 91.44 271 GLU A CA 1
ATOM 2060 C C . GLU A 1 271 ? 1.950 16.429 -4.774 1.00 91.44 271 GLU A C 1
ATOM 2062 O O . GLU A 1 271 ? 3.172 16.564 -4.836 1.00 91.44 271 GLU A O 1
ATOM 2067 N N . GLY A 1 272 ? 1.242 15.734 -5.667 1.00 93.50 272 GLY A N 1
ATOM 2068 C CA . GLY A 1 272 ? 1.818 14.984 -6.777 1.00 93.50 272 GLY A CA 1
ATOM 2069 C C . GLY A 1 272 ? 2.730 13.849 -6.309 1.00 93.50 272 GLY A C 1
ATOM 2070 O O . GLY A 1 272 ? 2.461 13.175 -5.314 1.00 93.50 272 GLY A O 1
ATOM 2071 N N . LEU A 1 273 ? 3.814 13.638 -7.053 1.00 94.69 273 LEU A N 1
ATOM 2072 C CA . LEU A 1 273 ? 4.965 12.853 -6.614 1.00 94.69 273 LEU A CA 1
ATOM 2073 C C . LEU A 1 273 ? 5.955 13.798 -5.926 1.00 94.69 273 LEU A C 1
ATOM 2075 O O . LEU A 1 273 ? 6.203 14.901 -6.408 1.00 94.69 273 LEU A O 1
ATOM 2079 N N . PHE A 1 274 ? 6.565 13.376 -4.831 1.00 94.31 274 PHE A N 1
ATOM 2080 C CA . PHE A 1 274 ? 7.756 14.031 -4.304 1.00 94.31 274 PHE A CA 1
ATOM 2081 C C . PHE A 1 274 ? 8.743 13.000 -3.784 1.00 94.31 274 PHE A C 1
ATOM 2083 O O . PHE A 1 274 ? 8.396 11.840 -3.565 1.00 94.31 274 PHE A O 1
ATOM 2090 N N . VAL A 1 275 ? 9.987 13.435 -3.609 1.00 96.94 275 VAL A N 1
ATOM 2091 C CA . VAL A 1 275 ? 11.076 12.572 -3.163 1.00 96.94 275 VAL A CA 1
ATOM 2092 C C . VAL A 1 275 ? 11.595 13.076 -1.824 1.00 96.94 275 VAL A C 1
ATOM 2094 O O . VAL A 1 275 ? 11.720 14.283 -1.604 1.00 96.94 275 VAL A O 1
ATOM 2097 N N . ILE A 1 276 ? 11.873 12.148 -0.917 1.00 98.00 276 ILE A N 1
ATOM 2098 C CA . ILE A 1 276 ? 12.619 12.392 0.311 1.00 98.00 276 ILE A CA 1
ATOM 2099 C C . ILE A 1 276 ? 14.006 11.785 0.110 1.00 98.00 276 ILE A C 1
ATOM 2101 O O . ILE A 1 276 ? 14.133 10.577 -0.084 1.00 98.00 276 ILE A O 1
ATOM 2105 N N . ASP A 1 277 ? 15.035 12.623 0.137 1.00 98.06 277 ASP A N 1
ATOM 2106 C CA . ASP A 1 277 ? 16.425 12.188 0.169 1.00 98.06 277 ASP A CA 1
ATOM 2107 C C . ASP A 1 277 ? 16.751 11.640 1.565 1.00 98.06 277 ASP A C 1
ATOM 2109 O O . ASP A 1 277 ? 16.606 12.324 2.587 1.00 98.06 277 ASP A O 1
ATOM 2113 N N . LEU A 1 278 ? 17.150 10.372 1.588 1.00 98.50 278 LEU A N 1
ATOM 2114 C CA . LEU A 1 278 ? 17.522 9.590 2.763 1.00 98.50 278 LEU A CA 1
ATOM 2115 C C . LEU A 1 278 ? 19.044 9.394 2.852 1.00 98.50 278 LEU A C 1
ATOM 2117 O O . LEU A 1 278 ? 19.542 8.772 3.788 1.00 98.50 278 LEU A O 1
ATOM 2121 N N . SER A 1 279 ? 19.821 9.955 1.929 1.00 97.25 279 SER A N 1
ATOM 2122 C CA . SER A 1 279 ? 21.281 9.804 1.879 1.00 97.25 279 SER A CA 1
ATOM 2123 C C . SER A 1 279 ? 21.988 10.504 3.050 1.00 97.25 279 SER A C 1
ATOM 2125 O O . SER A 1 279 ? 23.179 10.291 3.279 1.00 97.25 279 SER A O 1
ATOM 2127 N N . GLY A 1 280 ? 21.272 11.329 3.821 1.00 97.25 280 GLY A N 1
ATOM 2128 C CA . GLY A 1 280 ? 21.742 11.945 5.066 1.00 97.25 280 GLY A CA 1
ATOM 2129 C C . GLY A 1 280 ? 21.526 11.102 6.331 1.00 97.25 280 GLY A C 1
ATOM 2130 O O . GLY A 1 280 ? 21.892 11.547 7.425 1.00 97.25 280 GLY A O 1
ATOM 2131 N N . LEU A 1 281 ? 20.925 9.911 6.233 1.00 98.19 281 LEU A N 1
ATOM 2132 C CA . LEU A 1 281 ? 20.708 9.031 7.383 1.00 98.19 281 LEU A CA 1
ATOM 2133 C C . LEU A 1 281 ? 22.039 8.625 8.053 1.00 98.19 281 LEU A C 1
ATOM 2135 O O . LEU A 1 281 ? 23.062 8.503 7.379 1.00 98.19 281 LEU A O 1
ATOM 2139 N N . PRO A 1 282 ? 22.064 8.442 9.392 1.00 97.44 282 PRO A N 1
ATOM 2140 C CA . PRO A 1 282 ? 20.971 8.592 10.367 1.00 97.44 282 PRO A CA 1
ATOM 2141 C C . PRO A 1 282 ? 20.754 10.038 10.870 1.00 97.44 282 PRO A C 1
ATOM 2143 O O . PRO A 1 282 ? 20.141 10.227 11.930 1.00 97.44 282 PRO A O 1
ATOM 2146 N N . HIS A 1 283 ? 21.334 11.045 10.209 1.00 97.38 283 HIS A N 1
ATOM 2147 C CA . HIS A 1 283 ? 21.436 12.413 10.727 1.00 97.38 283 HIS A CA 1
ATOM 2148 C C . HIS A 1 283 ? 20.355 13.359 10.205 1.00 97.38 283 HIS A C 1
ATOM 2150 O O . HIS A 1 283 ? 19.910 14.226 10.956 1.00 97.38 283 HIS A O 1
ATOM 2156 N N . SER A 1 284 ? 19.947 13.212 8.947 1.00 97.38 284 SER A N 1
ATOM 2157 C CA . SER A 1 284 ? 18.964 14.089 8.316 1.00 97.38 284 SER A CA 1
ATOM 2158 C C . SER A 1 284 ? 18.201 13.390 7.200 1.00 97.38 284 SER A C 1
ATOM 2160 O O . SER A 1 284 ? 18.694 12.442 6.591 1.00 97.38 284 SER A O 1
ATOM 2162 N N . ILE A 1 285 ? 17.024 13.933 6.911 1.00 98.31 285 ILE A N 1
ATOM 2163 C CA . ILE A 1 285 ? 16.227 13.651 5.719 1.00 98.31 285 ILE A CA 1
ATOM 2164 C C . ILE A 1 285 ? 15.823 14.987 5.096 1.00 98.31 285 ILE A C 1
ATOM 2166 O O . ILE A 1 285 ? 15.681 15.981 5.816 1.00 98.31 285 ILE A O 1
ATOM 2170 N N . GLU A 1 286 ? 15.615 15.023 3.786 1.00 96.94 286 GLU A N 1
ATOM 2171 C CA . GLU A 1 286 ? 15.228 16.252 3.090 1.00 96.94 286 GLU A CA 1
ATOM 2172 C C . GLU A 1 286 ? 14.179 15.973 2.017 1.00 96.94 286 GLU A C 1
ATOM 2174 O O . GLU A 1 286 ? 14.336 15.072 1.202 1.00 96.94 286 GLU A O 1
ATOM 2179 N N . ARG A 1 287 ? 13.105 16.769 1.977 1.00 94.94 287 ARG A N 1
ATOM 2180 C CA . ARG A 1 287 ? 12.189 16.752 0.832 1.00 94.94 287 ARG A CA 1
ATOM 2181 C C . ARG A 1 287 ? 12.848 17.484 -0.328 1.00 94.94 287 ARG A C 1
ATOM 2183 O O . ARG A 1 287 ? 12.992 18.704 -0.272 1.00 94.94 287 ARG A O 1
ATOM 2190 N N . VAL A 1 288 ? 13.171 16.763 -1.393 1.00 91.88 288 VAL A N 1
ATOM 2191 C CA . VAL A 1 288 ? 13.726 17.360 -2.608 1.00 91.88 288 VAL A CA 1
ATOM 2192 C C . VAL A 1 288 ? 12.612 17.711 -3.594 1.00 91.88 288 VAL A C 1
ATOM 2194 O O . VAL A 1 288 ? 11.540 17.099 -3.636 1.00 91.88 288 VAL A O 1
ATOM 2197 N N . SER A 1 289 ? 12.835 18.792 -4.341 1.00 71.38 289 SER A N 1
ATOM 2198 C CA . SER A 1 289 ? 11.831 19.366 -5.233 1.00 71.38 289 SER A CA 1
ATOM 2199 C C . SER A 1 289 ? 11.610 18.467 -6.442 1.00 71.38 289 SER A C 1
ATOM 2201 O O . SER A 1 289 ? 12.486 18.353 -7.295 1.00 71.38 289 SER A O 1
ATOM 2203 N N . TYR A 1 290 ? 10.395 17.943 -6.571 1.00 69.31 290 TYR A N 1
ATOM 2204 C CA . TYR A 1 290 ? 9.924 17.310 -7.792 1.00 69.31 290 TYR A CA 1
ATOM 2205 C C . TYR A 1 290 ? 8.750 18.097 -8.371 1.00 69.31 290 TYR A C 1
ATOM 2207 O O . TYR A 1 290 ? 7.795 18.423 -7.665 1.00 69.31 290 TYR A O 1
ATOM 2215 N N . THR A 1 291 ? 8.823 18.431 -9.660 1.00 60.72 291 THR A N 1
ATOM 2216 C CA . THR A 1 291 ? 7.700 19.081 -10.344 1.00 60.72 291 THR A CA 1
ATOM 2217 C C . THR A 1 291 ? 6.766 17.985 -10.830 1.00 60.72 291 THR A C 1
ATOM 2219 O O . THR A 1 291 ? 6.969 17.437 -11.910 1.00 60.72 291 THR A O 1
ATOM 2222 N N . GLY A 1 292 ? 5.772 17.645 -10.008 1.00 66.69 292 GLY A N 1
ATOM 2223 C CA . GLY A 1 292 ? 4.737 16.691 -10.386 1.00 66.69 292 GLY A CA 1
ATOM 2224 C C . GLY A 1 292 ? 4.021 17.130 -11.663 1.00 66.69 292 GLY A C 1
ATOM 2225 O O . GLY A 1 292 ? 3.595 18.275 -11.805 1.00 66.69 292 GLY A O 1
ATOM 2226 N N . ASP A 1 293 ? 3.870 16.204 -12.599 1.00 86.44 293 ASP A N 1
ATOM 2227 C CA . ASP A 1 293 ? 3.032 16.326 -13.793 1.00 86.44 293 ASP A CA 1
ATOM 2228 C C . ASP A 1 293 ? 1.577 15.891 -13.530 1.00 86.44 293 ASP A C 1
ATOM 2230 O O . ASP A 1 293 ? 0.746 15.893 -14.438 1.00 86.44 293 ASP A O 1
ATOM 2234 N N . PHE A 1 294 ? 1.259 15.546 -12.281 1.00 92.69 294 PHE A N 1
ATOM 2235 C CA . PHE A 1 294 ? -0.065 15.242 -11.745 1.00 92.69 294 PHE A CA 1
ATOM 2236 C C . PHE A 1 294 ? -0.188 15.814 -10.320 1.00 92.69 294 PHE A C 1
ATOM 2238 O O . PHE A 1 294 ? 0.819 16.140 -9.693 1.00 92.69 294 PHE A O 1
ATOM 2245 N N . ALA A 1 295 ? -1.416 15.962 -9.816 1.00 92.81 295 ALA A N 1
ATOM 2246 C CA . ALA A 1 295 ? -1.670 16.573 -8.506 1.00 92.81 295 ALA A CA 1
ATOM 2247 C C . ALA A 1 295 ? -1.913 15.541 -7.395 1.00 92.81 295 ALA A C 1
ATOM 2249 O O . ALA A 1 295 ? -1.529 15.782 -6.257 1.00 92.81 295 ALA A O 1
ATOM 2250 N N . ALA A 1 296 ? -2.525 14.408 -7.732 1.00 93.75 296 ALA A N 1
ATOM 2251 C CA . ALA A 1 296 ? -2.846 13.331 -6.802 1.00 93.75 296 ALA A CA 1
ATOM 2252 C C . ALA A 1 296 ? -2.715 11.976 -7.500 1.00 93.75 296 ALA A C 1
ATOM 2254 O O . ALA A 1 296 ? -2.981 11.884 -8.704 1.00 93.75 296 ALA A O 1
ATOM 2255 N N . ALA A 1 297 ? -2.307 10.953 -6.758 1.00 95.00 297 ALA A N 1
ATOM 2256 C CA . ALA A 1 297 ? -2.288 9.565 -7.201 1.00 95.00 297 ALA A CA 1
ATOM 2257 C C . ALA A 1 297 ? -2.439 8.627 -6.005 1.00 95.00 297 ALA A C 1
ATOM 2259 O O . ALA A 1 297 ? -2.033 8.975 -4.897 1.00 95.00 297 ALA A O 1
ATOM 2260 N N . HIS A 1 298 ? -3.012 7.453 -6.252 1.00 94.12 298 HIS A N 1
ATOM 2261 C CA . HIS A 1 298 ? -3.368 6.519 -5.194 1.00 94.12 298 HIS A CA 1
ATOM 2262 C 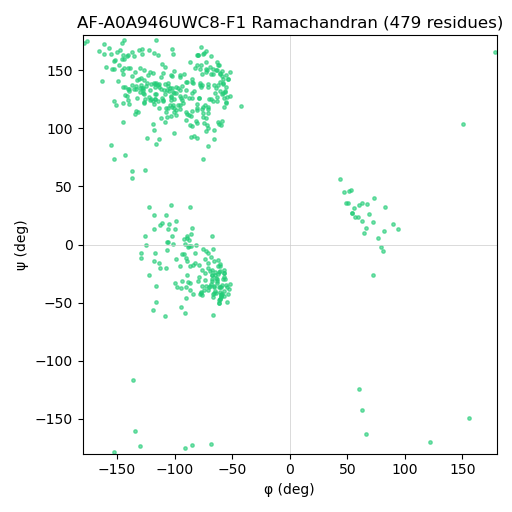C . HIS A 1 298 ? -2.153 5.753 -4.652 1.00 94.12 298 HIS A C 1
ATOM 2264 O O . HIS A 1 298 ? -2.008 5.596 -3.443 1.00 94.12 298 HIS A O 1
ATOM 2270 N N . ASN A 1 299 ? -1.246 5.323 -5.535 1.00 95.69 299 ASN A N 1
ATOM 2271 C CA . ASN A 1 299 ? -0.159 4.412 -5.175 1.00 95.69 299 ASN A CA 1
ATOM 2272 C C . ASN A 1 299 ? 1.122 4.713 -5.972 1.00 95.69 299 ASN A C 1
ATOM 2274 O O . ASN A 1 299 ? 1.073 5.213 -7.105 1.00 95.69 299 ASN A O 1
ATOM 2278 N N . VAL A 1 300 ? 2.277 4.424 -5.373 1.00 96.25 300 VAL A N 1
ATOM 2279 C CA . VAL A 1 300 ? 3.586 4.452 -6.022 1.00 96.25 300 VAL A CA 1
ATOM 2280 C C . VAL A 1 300 ? 4.274 3.097 -5.847 1.00 96.25 300 VAL A C 1
ATOM 2282 O O . VAL A 1 300 ? 4.300 2.506 -4.777 1.00 96.25 300 VAL A O 1
ATOM 2285 N N . TYR A 1 301 ? 4.887 2.585 -6.907 1.00 96.44 301 TYR A N 1
ATOM 2286 C CA . TYR A 1 301 ? 5.447 1.241 -6.915 1.00 96.44 301 TYR A CA 1
ATOM 2287 C C . TYR A 1 301 ? 6.798 1.187 -7.626 1.00 96.44 301 TYR A C 1
ATOM 2289 O O . TYR A 1 301 ? 6.960 1.724 -8.720 1.00 96.44 301 TYR A O 1
ATOM 2297 N N . ALA A 1 302 ? 7.780 0.516 -7.023 1.00 93.81 302 ALA A N 1
ATOM 2298 C CA . ALA A 1 302 ? 9.084 0.273 -7.632 1.00 93.81 302 ALA A CA 1
ATOM 2299 C C . ALA A 1 302 ? 9.157 -1.176 -8.134 1.00 93.81 302 ALA A C 1
ATOM 2301 O O . ALA A 1 302 ? 9.189 -2.120 -7.347 1.00 93.81 302 ALA A O 1
ATOM 2302 N N . THR A 1 303 ? 9.179 -1.347 -9.455 1.00 94.12 303 THR A N 1
ATOM 2303 C CA . THR A 1 303 ? 9.329 -2.664 -10.104 1.00 94.12 303 THR A CA 1
ATOM 2304 C C . THR A 1 303 ? 10.769 -3.171 -10.005 1.00 94.12 303 THR A C 1
ATOM 2306 O O . THR A 1 303 ? 11.673 -2.394 -9.679 1.00 94.12 303 THR A O 1
ATOM 2309 N N . ASN A 1 304 ? 11.000 -4.468 -10.265 1.00 92.50 304 ASN A N 1
ATOM 2310 C CA . ASN A 1 304 ? 12.349 -5.060 -10.344 1.00 92.50 304 ASN A CA 1
ATOM 2311 C C . ASN A 1 304 ? 13.243 -4.641 -9.155 1.00 92.50 304 ASN A C 1
ATOM 2313 O O . ASN A 1 304 ? 14.388 -4.214 -9.323 1.00 92.50 304 ASN A O 1
ATOM 2317 N N . THR A 1 305 ? 12.676 -4.692 -7.949 1.00 92.81 305 THR A N 1
ATOM 2318 C CA . THR A 1 305 ? 13.287 -4.156 -6.731 1.00 92.81 305 THR A CA 1
ATOM 2319 C C . THR A 1 305 ? 13.316 -5.219 -5.639 1.00 92.81 305 THR A C 1
ATOM 2321 O O . THR A 1 305 ? 12.334 -5.917 -5.403 1.00 92.81 305 THR A O 1
ATOM 2324 N N . ASP A 1 306 ? 14.456 -5.341 -4.968 1.00 93.81 306 ASP A N 1
ATOM 2325 C CA . ASP A 1 306 ? 14.560 -6.022 -3.685 1.00 93.81 306 ASP A CA 1
ATOM 2326 C C . ASP A 1 306 ? 13.904 -5.125 -2.633 1.00 93.81 306 ASP A C 1
ATOM 2328 O O . ASP A 1 306 ? 14.422 -4.059 -2.314 1.00 93.81 306 ASP A O 1
ATOM 2332 N N . PHE A 1 307 ? 12.740 -5.513 -2.116 1.00 90.81 307 PHE A N 1
ATOM 2333 C CA . PHE A 1 307 ? 11.961 -4.634 -1.238 1.00 90.81 307 PHE A CA 1
ATOM 2334 C C . PHE A 1 307 ? 12.621 -4.369 0.124 1.00 90.81 307 PHE A C 1
ATOM 2336 O O . PHE A 1 307 ? 12.314 -3.354 0.741 1.00 90.81 307 PHE A O 1
ATOM 2343 N N . GLY A 1 308 ? 13.535 -5.235 0.581 1.00 93.38 308 GLY A N 1
ATOM 2344 C CA . GLY A 1 308 ? 14.245 -5.053 1.850 1.00 93.38 308 GLY A CA 1
ATOM 2345 C C . GLY A 1 308 ? 15.392 -4.048 1.759 1.00 93.38 308 GLY A C 1
ATOM 2346 O O . GLY A 1 308 ? 15.725 -3.394 2.742 1.00 93.38 308 GLY A O 1
ATOM 2347 N N . THR A 1 309 ? 15.992 -3.894 0.582 1.00 95.69 309 THR A N 1
ATOM 2348 C CA . THR A 1 309 ? 17.121 -2.978 0.355 1.00 95.69 309 THR A CA 1
ATOM 2349 C C . THR A 1 309 ? 16.766 -1.814 -0.568 1.00 95.69 309 THR A C 1
ATOM 2351 O O . THR A 1 309 ? 17.493 -0.833 -0.638 1.00 95.69 309 THR A O 1
ATOM 2354 N N . GLY A 1 310 ? 15.671 -1.879 -1.315 1.00 94.00 310 GLY A N 1
ATOM 2355 C CA . GLY A 1 310 ? 15.381 -0.928 -2.384 1.00 94.00 310 GLY A CA 1
ATOM 2356 C C . GLY A 1 310 ? 16.366 -1.011 -3.556 1.00 94.00 310 GLY A C 1
ATOM 2357 O O . GLY A 1 310 ? 16.409 -0.084 -4.359 1.00 94.00 310 GLY A O 1
ATOM 2358 N N . LEU A 1 311 ? 17.187 -2.061 -3.671 1.00 94.75 311 LEU A N 1
ATOM 2359 C CA . LEU A 1 311 ? 18.082 -2.245 -4.817 1.00 94.75 311 LEU A CA 1
ATOM 2360 C C . LEU A 1 311 ? 17.335 -2.766 -6.032 1.00 94.75 311 LEU A C 1
ATOM 2362 O O . LEU A 1 311 ? 16.383 -3.530 -5.914 1.00 94.75 311 LEU A O 1
ATOM 2366 N N . ALA A 1 312 ? 17.829 -2.431 -7.217 1.00 92.56 312 ALA A N 1
ATOM 2367 C CA . ALA A 1 312 ? 17.367 -3.084 -8.427 1.00 92.56 312 ALA A CA 1
ATOM 2368 C C . ALA A 1 312 ? 17.867 -4.534 -8.503 1.00 92.56 312 ALA A C 1
ATOM 2370 O O . ALA A 1 312 ? 19.049 -4.789 -8.275 1.00 92.56 312 ALA A O 1
ATOM 2371 N N . LEU A 1 313 ? 17.002 -5.481 -8.878 1.00 92.75 313 LEU A N 1
ATOM 2372 C CA . LEU A 1 313 ? 17.380 -6.899 -8.943 1.00 92.75 313 LEU A CA 1
ATOM 2373 C C . LEU A 1 313 ? 18.205 -7.227 -10.196 1.00 92.75 313 LEU A C 1
ATOM 2375 O O . LEU A 1 313 ? 19.180 -7.971 -10.112 1.00 92.75 313 LEU A O 1
ATOM 2379 N N . MET A 1 314 ? 17.819 -6.699 -11.364 1.00 87.44 314 MET A N 1
ATOM 2380 C CA . MET A 1 314 ? 18.456 -7.051 -12.646 1.00 87.44 314 MET A CA 1
ATOM 2381 C C . MET A 1 314 ? 19.053 -5.871 -13.419 1.00 87.44 314 MET A C 1
ATOM 2383 O O . MET A 1 314 ? 19.955 -6.082 -14.232 1.00 87.44 314 MET A O 1
ATOM 2387 N N . ASN A 1 315 ? 18.556 -4.644 -13.228 1.00 78.50 315 ASN A N 1
ATOM 2388 C CA . ASN A 1 315 ? 19.123 -3.442 -13.847 1.00 78.50 315 ASN A CA 1
ATOM 2389 C C . ASN A 1 315 ? 18.714 -2.159 -13.109 1.00 78.50 315 ASN A C 1
ATOM 2391 O O . ASN A 1 315 ? 17.625 -2.074 -12.553 1.00 78.50 315 ASN A O 1
ATOM 2395 N N . ASP A 1 316 ? 19.540 -1.115 -13.187 1.00 71.62 316 ASP A N 1
ATOM 2396 C CA . ASP A 1 316 ? 19.225 0.181 -12.565 1.00 71.62 316 ASP A CA 1
ATOM 2397 C C . ASP A 1 316 ? 18.115 0.960 -13.295 1.00 71.62 316 ASP A C 1
ATOM 2399 O O . ASP A 1 316 ? 17.659 1.988 -12.801 1.00 71.62 316 ASP A O 1
ATOM 2403 N N . ALA A 1 317 ? 17.644 0.460 -14.442 1.00 73.50 317 ALA A N 1
ATOM 2404 C CA . ALA A 1 317 ? 16.647 1.103 -15.296 1.00 73.50 317 ALA A CA 1
ATOM 2405 C C . ALA A 1 317 ? 15.188 0.742 -14.953 1.00 73.50 317 ALA A C 1
ATOM 2407 O O . ALA A 1 317 ? 14.286 1.114 -15.706 1.00 73.50 317 ALA A O 1
ATOM 2408 N N . ALA A 1 318 ? 14.952 0.017 -13.855 1.00 82.62 318 ALA A N 1
ATOM 2409 C CA . ALA A 1 318 ? 13.609 -0.316 -13.391 1.00 82.62 318 ALA A CA 1
ATOM 2410 C C . ALA A 1 318 ? 12.741 0.950 -13.220 1.00 82.62 318 ALA A C 1
ATOM 2412 O O . ALA A 1 318 ? 13.173 1.889 -12.539 1.00 82.62 318 ALA A O 1
ATOM 2413 N N . PRO A 1 319 ? 11.543 1.006 -13.828 1.00 90.19 319 PRO A N 1
ATOM 2414 C CA . PRO A 1 319 ? 10.677 2.165 -13.700 1.00 90.19 319 PRO A CA 1
ATOM 2415 C C . PRO A 1 319 ? 10.036 2.259 -12.314 1.00 90.19 319 PRO A C 1
ATOM 2417 O O . PRO A 1 319 ? 9.677 1.255 -11.687 1.00 90.19 319 PRO A O 1
ATOM 2420 N N . LEU A 1 320 ? 9.814 3.503 -11.895 1.00 94.56 320 LEU A N 1
ATOM 2421 C CA . LEU A 1 320 ? 8.862 3.846 -10.848 1.00 94.56 320 LEU A CA 1
ATOM 2422 C C . LEU A 1 320 ? 7.478 3.991 -11.489 1.00 94.56 320 LEU A C 1
ATOM 2424 O O . LEU A 1 320 ? 7.299 4.746 -12.446 1.00 94.56 320 LEU A O 1
ATOM 2428 N N . ILE A 1 321 ? 6.502 3.268 -10.964 1.00 96.62 321 ILE A N 1
ATOM 2429 C CA . ILE A 1 321 ? 5.119 3.273 -11.418 1.00 96.62 321 ILE A CA 1
ATOM 2430 C C . ILE A 1 321 ? 4.300 4.135 -10.462 1.00 96.62 321 ILE A C 1
ATOM 2432 O O . ILE A 1 321 ? 4.389 3.978 -9.253 1.00 96.62 321 ILE A O 1
ATOM 2436 N N . VAL A 1 322 ? 3.495 5.046 -10.997 1.00 96.50 322 VAL A N 1
ATOM 2437 C CA . VAL A 1 322 ? 2.489 5.795 -10.232 1.00 96.50 322 VAL A CA 1
ATOM 2438 C C . VAL A 1 322 ? 1.117 5.369 -10.722 1.00 96.50 322 VAL A C 1
ATOM 2440 O O . VAL A 1 322 ? 0.796 5.591 -11.890 1.00 96.50 322 VAL A O 1
ATOM 2443 N N . ALA A 1 323 ? 0.313 4.780 -9.849 1.00 96.31 323 ALA A N 1
ATOM 2444 C CA . ALA A 1 323 ? -1.016 4.266 -10.153 1.00 96.31 323 ALA A CA 1
ATOM 2445 C C . ALA A 1 323 ? -2.116 5.239 -9.700 1.00 96.31 323 ALA A C 1
ATOM 2447 O O . ALA A 1 323 ? -1.946 6.012 -8.757 1.00 96.31 323 ALA A O 1
ATOM 2448 N N . GLY A 1 324 ? -3.242 5.244 -10.415 1.00 95.31 324 GLY A N 1
ATOM 2449 C CA . GLY A 1 324 ? -4.442 5.960 -9.980 1.00 95.31 324 GLY A CA 1
ATOM 2450 C C . GLY A 1 324 ? -4.313 7.479 -10.013 1.00 95.31 324 GLY A C 1
ATOM 2451 O O . GLY A 1 324 ? -4.970 8.175 -9.251 1.00 95.31 324 GLY A O 1
ATOM 2452 N N . SER A 1 325 ? -3.450 8.031 -10.870 1.00 94.00 325 SER A N 1
ATOM 2453 C CA . SER A 1 325 ? -3.251 9.481 -10.919 1.00 94.00 325 SER A CA 1
ATOM 2454 C C . SER A 1 325 ? -4.522 10.224 -11.367 1.00 94.00 325 SER A C 1
ATOM 2456 O O . SER A 1 325 ? -5.279 9.761 -12.219 1.00 94.00 325 SER A O 1
ATOM 2458 N N . ASN A 1 326 ? -4.715 11.457 -10.898 1.00 92.06 326 ASN A N 1
ATOM 2459 C CA . ASN A 1 326 ? -5.835 12.323 -11.298 1.00 92.06 326 ASN A CA 1
ATOM 2460 C C . ASN A 1 326 ? -5.784 12.795 -12.773 1.00 92.06 326 ASN A C 1
ATOM 2462 O O . ASN A 1 326 ? -6.579 13.630 -13.203 1.00 92.06 326 ASN A O 1
ATOM 2466 N N . ASN A 1 327 ? -4.845 12.264 -13.555 1.00 90.44 327 ASN A N 1
ATOM 2467 C CA . ASN A 1 327 ? -4.678 12.499 -14.979 1.00 90.44 327 ASN A CA 1
ATOM 2468 C C . ASN A 1 327 ? -4.948 11.207 -15.748 1.00 90.44 327 ASN A C 1
ATOM 2470 O O . ASN A 1 327 ? -4.884 10.110 -15.208 1.00 90.44 327 ASN A O 1
ATOM 2474 N N . ALA A 1 328 ? -5.181 11.327 -17.058 1.00 90.88 328 ALA A N 1
ATOM 2475 C CA . ALA A 1 328 ? -5.201 10.173 -17.961 1.00 90.88 328 ALA A CA 1
ATOM 2476 C C . ALA A 1 328 ? -6.164 9.037 -17.539 1.00 90.88 328 ALA A C 1
ATOM 2478 O O . ALA A 1 328 ? -5.928 7.891 -17.918 1.00 90.88 328 ALA A O 1
ATOM 2479 N N . SER A 1 329 ? -7.238 9.370 -16.811 1.00 91.31 329 SER A N 1
ATOM 2480 C CA . SER A 1 329 ? -8.227 8.428 -16.267 1.00 91.31 329 SER A CA 1
ATOM 2481 C C . SER A 1 329 ? -7.645 7.394 -15.292 1.00 91.31 329 SER A C 1
ATOM 2483 O O . SER A 1 329 ? -8.104 6.258 -15.282 1.00 91.31 329 SER A O 1
ATOM 2485 N N . GLY A 1 330 ? -6.627 7.762 -14.505 1.00 93.06 330 GLY A N 1
ATOM 2486 C CA . GLY A 1 330 ? -6.049 6.889 -13.477 1.00 93.06 330 GLY A CA 1
ATOM 2487 C C . GLY A 1 330 ? -5.124 5.795 -13.989 1.00 93.06 330 GLY A C 1
ATOM 2488 O O . GLY A 1 330 ? -4.672 4.967 -13.205 1.00 93.06 330 GLY A O 1
ATOM 2489 N N . ARG A 1 331 ? -4.827 5.788 -15.293 1.00 94.44 331 ARG A N 1
ATOM 2490 C CA . ARG A 1 331 ? -3.827 4.886 -15.870 1.00 94.44 331 ARG A CA 1
ATOM 2491 C C . ARG A 1 331 ? -2.484 5.092 -15.200 1.00 94.44 331 ARG A C 1
ATOM 2493 O O . ARG A 1 331 ? -2.086 6.237 -14.964 1.00 94.44 331 ARG A O 1
ATOM 2500 N N . PHE A 1 332 ? -1.765 3.995 -14.993 1.00 95.75 332 PHE A N 1
ATOM 2501 C CA . PHE A 1 332 ? -0.445 4.088 -14.404 1.00 95.75 332 PHE A CA 1
ATOM 2502 C C . PHE A 1 332 ? 0.499 4.925 -15.264 1.00 95.75 332 PHE A C 1
ATOM 2504 O O . PHE A 1 332 ? 0.415 4.941 -16.494 1.00 95.75 332 PHE A O 1
ATOM 2511 N N . ARG A 1 333 ? 1.416 5.619 -14.605 1.00 94.56 333 ARG A N 1
ATOM 2512 C CA . ARG A 1 333 ? 2.462 6.435 -15.212 1.00 94.56 333 ARG A CA 1
ATOM 2513 C C . ARG A 1 333 ? 3.806 5.798 -14.910 1.00 94.56 333 ARG A C 1
ATOM 2515 O O . ARG A 1 333 ? 4.044 5.396 -13.778 1.00 94.56 333 ARG A O 1
ATOM 2522 N N . SER A 1 334 ? 4.666 5.713 -15.914 1.00 94.75 334 SER A N 1
ATOM 2523 C CA . SER A 1 334 ? 6.024 5.192 -15.772 1.00 94.75 334 SER A CA 1
ATOM 2524 C C . SER A 1 334 ? 7.011 6.353 -15.688 1.00 94.75 334 SER A C 1
ATOM 2526 O O . SER A 1 334 ? 6.966 7.263 -16.525 1.00 94.75 334 SER A O 1
ATOM 2528 N N . TYR A 1 335 ? 7.895 6.316 -14.695 1.00 93.88 335 TYR A N 1
ATOM 2529 C CA . TYR A 1 335 ? 8.974 7.276 -14.491 1.00 93.88 335 TYR A CA 1
ATOM 2530 C C . TYR A 1 335 ? 10.330 6.575 -14.510 1.00 93.88 335 TYR A C 1
ATOM 2532 O O . TYR A 1 335 ? 10.516 5.515 -13.913 1.00 93.88 335 TYR A O 1
ATOM 2540 N N . ALA A 1 336 ? 11.300 7.199 -15.169 1.00 91.88 336 ALA A N 1
ATOM 2541 C CA . ALA A 1 336 ? 12.684 6.765 -15.170 1.00 91.88 336 ALA A CA 1
ATOM 2542 C C . ALA A 1 336 ? 13.401 7.308 -13.933 1.00 91.88 336 ALA A C 1
ATOM 2544 O O . ALA A 1 336 ? 13.270 8.484 -13.593 1.00 91.88 336 ALA A O 1
ATOM 2545 N N . LEU A 1 337 ? 14.229 6.462 -13.324 1.00 90.06 337 LEU A N 1
ATOM 2546 C CA . LEU A 1 337 ? 15.060 6.799 -12.166 1.00 90.06 337 LEU A CA 1
ATOM 2547 C C . LEU A 1 337 ? 16.531 7.023 -12.552 1.00 90.06 337 LEU A C 1
ATOM 2549 O O . LEU A 1 337 ? 17.435 6.703 -11.789 1.00 90.06 337 LEU A O 1
ATOM 2553 N N . SER A 1 338 ? 16.790 7.569 -13.748 1.00 88.69 338 SER A N 1
ATOM 2554 C CA . SER A 1 338 ? 18.154 7.934 -14.167 1.00 88.69 338 SER A CA 1
ATOM 2555 C C . SER A 1 338 ? 18.764 9.031 -13.288 1.00 88.69 338 SER A C 1
ATOM 2557 O O . SER A 1 338 ? 19.976 9.069 -13.109 1.00 88.69 338 SER A O 1
ATOM 2559 N N . ASP A 1 339 ? 17.911 9.914 -12.764 1.00 90.31 339 ASP A N 1
ATOM 2560 C CA . ASP A 1 339 ? 18.196 10.784 -11.625 1.00 90.31 339 ASP A CA 1
ATOM 2561 C C . ASP A 1 339 ? 17.203 10.405 -10.511 1.00 90.31 339 ASP A C 1
ATOM 2563 O O . ASP A 1 339 ? 16.036 10.806 -10.568 1.00 90.31 339 ASP A O 1
ATOM 2567 N N . PRO A 1 340 ? 17.614 9.581 -9.532 1.00 90.69 340 PRO A N 1
ATOM 2568 C CA . PRO A 1 340 ? 16.726 9.099 -8.478 1.00 90.69 340 PRO A CA 1
ATOM 2569 C C . PRO A 1 340 ? 16.133 10.209 -7.603 1.00 90.69 340 PRO A C 1
ATOM 2571 O O . PRO A 1 340 ? 15.062 10.001 -7.035 1.00 90.69 340 PRO A O 1
ATOM 2574 N N . ALA A 1 341 ? 16.779 11.378 -7.519 1.00 92.31 341 ALA A N 1
ATOM 2575 C CA . ALA A 1 341 ? 16.268 12.539 -6.791 1.00 92.31 341 ALA A CA 1
ATOM 2576 C C . ALA A 1 341 ? 15.183 13.298 -7.581 1.00 92.31 341 ALA A C 1
ATOM 2578 O O . ALA A 1 341 ? 14.430 14.084 -7.003 1.00 92.31 341 ALA A O 1
ATOM 2579 N N . SER A 1 342 ? 15.088 13.067 -8.896 1.00 92.44 342 SER A N 1
ATOM 2580 C CA . SER A 1 342 ? 14.156 13.746 -9.801 1.00 92.44 342 SER A CA 1
ATOM 2581 C C . SER A 1 342 ? 13.613 12.791 -10.885 1.00 92.44 342 SER A C 1
ATOM 2583 O O . SER A 1 342 ? 14.047 12.843 -12.041 1.00 92.44 342 SER A O 1
ATOM 2585 N N . PRO A 1 343 ? 12.645 11.912 -10.545 1.00 92.69 343 PRO A N 1
ATOM 2586 C CA . PRO A 1 343 ? 12.095 10.911 -11.465 1.00 92.69 343 PRO A CA 1
ATOM 2587 C C . PRO A 1 343 ? 11.555 11.508 -12.769 1.00 92.69 343 PRO A C 1
ATOM 2589 O O . PRO A 1 343 ? 10.638 12.315 -12.763 1.00 92.69 343 PRO A O 1
ATOM 2592 N N . ALA A 1 344 ? 12.034 11.108 -13.939 1.00 91.56 344 ALA A N 1
A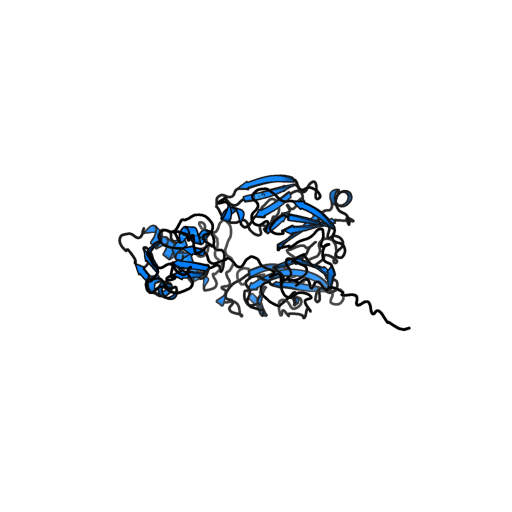TOM 2593 C CA . ALA A 1 344 ? 11.551 11.703 -15.190 1.00 91.56 344 ALA A CA 1
ATOM 2594 C C . ALA A 1 344 ? 10.309 10.969 -15.711 1.00 91.56 344 ALA A C 1
ATOM 2596 O O . ALA A 1 344 ? 10.371 9.759 -15.908 1.00 91.56 344 ALA A O 1
ATOM 2597 N N . PHE A 1 345 ? 9.203 11.673 -15.986 1.00 93.75 345 PHE A N 1
ATOM 2598 C CA . PHE A 1 345 ? 8.044 11.060 -16.650 1.00 93.75 345 PHE A CA 1
ATOM 2599 C C . PHE A 1 345 ? 8.457 10.492 -18.013 1.00 93.75 345 PHE A C 1
ATOM 2601 O O . PHE A 1 345 ? 9.063 11.194 -18.826 1.00 93.75 345 PHE A O 1
ATOM 2608 N N . VAL A 1 346 ? 8.102 9.232 -18.264 1.00 93.06 346 VAL A N 1
ATOM 2609 C CA . VAL A 1 346 ? 8.447 8.513 -19.493 1.00 93.06 346 VAL A CA 1
ATOM 2610 C C . VAL A 1 346 ? 7.217 8.333 -20.369 1.00 93.06 346 VAL A C 1
ATOM 2612 O O . VAL A 1 346 ? 7.188 8.794 -21.509 1.00 93.06 346 VAL A O 1
ATOM 2615 N N . THR A 1 347 ? 6.205 7.627 -19.859 1.00 94.00 347 THR A N 1
ATOM 2616 C CA . THR A 1 347 ? 5.060 7.198 -20.668 1.00 94.00 347 THR A CA 1
ATOM 2617 C C . THR A 1 347 ? 3.845 6.813 -19.819 1.00 94.00 347 THR A C 1
ATOM 2619 O O . THR A 1 347 ? 3.905 6.713 -18.592 1.00 94.00 347 THR A O 1
ATOM 2622 N N . LEU A 1 348 ? 2.736 6.564 -20.513 1.00 92.88 348 LEU A N 1
ATOM 2623 C CA . LEU A 1 348 ? 1.503 5.956 -20.012 1.00 92.88 348 LEU A CA 1
ATOM 2624 C C . LEU A 1 348 ? 1.166 4.761 -20.920 1.00 92.88 348 LEU A C 1
ATOM 2626 O O . LEU A 1 348 ? 1.430 4.837 -22.126 1.00 92.88 348 LEU A O 1
ATOM 2630 N N . PRO A 1 349 ? 0.507 3.704 -20.421 1.00 92.88 349 PRO A N 1
ATOM 2631 C CA . PRO A 1 349 ? 0.027 2.622 -21.271 1.00 92.88 349 PRO A CA 1
ATOM 2632 C C . PRO A 1 349 ? -0.998 3.131 -22.307 1.00 92.88 349 PRO A C 1
ATOM 2634 O O . PRO A 1 349 ? -1.676 4.136 -22.070 1.00 92.88 349 PRO A O 1
ATOM 2637 N N . PRO A 1 350 ? -1.175 2.466 -23.466 1.00 87.69 350 PRO A N 1
ATOM 2638 C CA . PRO A 1 350 ? -2.106 2.918 -24.506 1.00 87.69 350 PRO A CA 1
ATOM 2639 C C . PRO A 1 350 ? -3.571 2.956 -24.038 1.00 87.69 350 PRO A C 1
ATOM 2641 O O . PRO A 1 350 ? -4.050 2.002 -23.428 1.00 87.69 350 PRO A O 1
ATOM 2644 N N . VAL A 1 351 ? -4.319 4.017 -24.387 1.00 84.81 351 VAL A N 1
ATOM 2645 C CA . VAL A 1 351 ? -5.724 4.236 -23.947 1.00 84.81 351 VAL A CA 1
ATOM 2646 C C . VAL A 1 351 ? -6.623 3.037 -24.257 1.00 84.81 351 VAL A C 1
ATOM 2648 O O . VAL A 1 351 ? -7.429 2.634 -23.432 1.00 84.81 351 VAL A O 1
ATOM 2651 N N . ALA A 1 352 ? -6.478 2.444 -25.444 1.00 80.75 352 ALA A N 1
ATOM 2652 C CA . ALA A 1 352 ? -7.331 1.342 -25.892 1.00 80.75 352 ALA A CA 1
ATOM 2653 C C . ALA A 1 352 ? -7.169 0.053 -25.062 1.00 80.75 352 ALA A C 1
ATOM 2655 O O . ALA A 1 352 ? -7.983 -0.861 -25.186 1.00 80.75 352 ALA A O 1
ATOM 2656 N N . SER A 1 353 ? -6.110 -0.042 -24.255 1.00 76.62 353 SER A N 1
ATOM 2657 C CA . SER A 1 353 ? -5.764 -1.238 -23.495 1.00 76.62 353 SER A CA 1
ATOM 2658 C C . SER A 1 353 ? -5.589 -1.001 -21.996 1.00 76.62 353 SER A C 1
ATOM 2660 O O . SER A 1 353 ? -5.174 -1.930 -21.314 1.00 76.62 353 SER A O 1
ATOM 2662 N N . SER A 1 354 ? -5.889 0.191 -21.473 1.00 80.88 354 SER A N 1
ATOM 2663 C CA . SER A 1 354 ? -5.658 0.541 -20.062 1.00 80.88 354 SER A CA 1
ATOM 2664 C C . SER A 1 354 ? -6.793 1.377 -19.472 1.00 80.88 354 SER A C 1
ATOM 2666 O O . SER A 1 354 ? -7.473 2.110 -20.190 1.00 80.88 354 SER A O 1
ATOM 2668 N N . GLY A 1 355 ? -6.984 1.252 -18.160 1.00 90.38 355 GLY A N 1
ATOM 2669 C CA . GLY A 1 355 ? -7.959 1.997 -17.365 1.00 90.38 355 GLY A CA 1
ATOM 2670 C C . GLY A 1 355 ? -7.323 2.521 -16.079 1.00 90.38 355 GLY A C 1
ATOM 2671 O O . GLY A 1 355 ? -6.101 2.629 -16.012 1.00 90.38 355 GLY A O 1
ATOM 2672 N N . TYR A 1 356 ? -8.151 2.851 -15.089 1.00 94.88 356 TYR A N 1
ATOM 2673 C CA . TYR A 1 356 ? -7.681 3.147 -13.735 1.00 94.88 356 TYR A CA 1
ATOM 2674 C C . TYR A 1 356 ? -6.814 1.988 -13.221 1.00 94.88 356 TYR A C 1
ATOM 2676 O O . TYR A 1 356 ? -7.113 0.847 -13.539 1.00 94.88 356 TYR A O 1
ATOM 2684 N N . MET A 1 357 ? -5.750 2.274 -12.480 1.00 96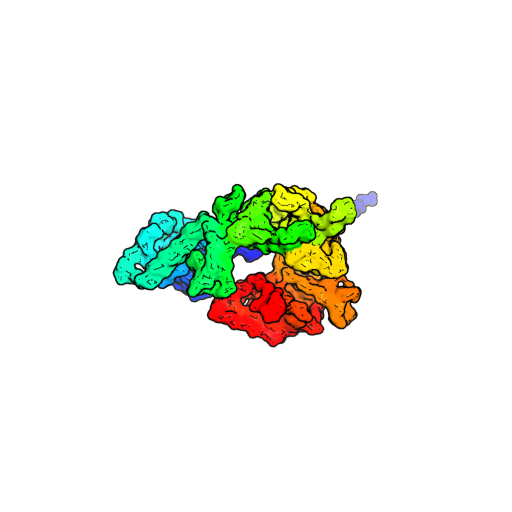.12 357 MET A N 1
ATOM 2685 C CA . MET A 1 357 ? -4.978 1.278 -11.734 1.00 96.12 357 MET A CA 1
ATOM 2686 C C . MET A 1 357 ? -4.992 1.717 -10.279 1.00 96.12 357 MET A C 1
ATOM 2688 O O . MET A 1 357 ? -4.651 2.864 -10.002 1.00 96.12 357 MET A O 1
ATOM 2692 N N . HIS A 1 358 ? -5.397 0.829 -9.386 1.00 95.25 358 HIS A N 1
ATOM 2693 C CA . HIS A 1 358 ? -5.507 1.098 -7.963 1.00 95.25 358 HIS A CA 1
ATOM 2694 C C . HIS A 1 358 ? -4.202 0.738 -7.250 1.00 95.25 358 HIS A C 1
ATOM 2696 O O . HIS A 1 358 ? -3.525 1.612 -6.717 1.00 95.25 358 HIS A O 1
ATOM 2702 N N . ASP A 1 359 ? -3.787 -0.524 -7.360 1.00 96.06 359 ASP A N 1
ATOM 2703 C CA . ASP A 1 359 ? -2.583 -1.055 -6.719 1.00 96.06 359 ASP A CA 1
ATOM 2704 C C . ASP A 1 359 ? -1.714 -1.837 -7.717 1.00 96.06 359 ASP A C 1
ATOM 2706 O O . ASP A 1 359 ? -2.130 -2.161 -8.839 1.00 96.06 359 ASP A O 1
ATOM 2710 N N . ALA A 1 360 ? -0.484 -2.130 -7.303 1.00 96.88 360 ALA A N 1
ATOM 2711 C CA . ALA A 1 360 ? 0.573 -2.719 -8.098 1.00 96.88 360 ALA A CA 1
ATOM 2712 C C . ALA A 1 360 ? 1.243 -3.902 -7.392 1.00 96.88 360 ALA A C 1
ATOM 2714 O O . ALA A 1 360 ? 1.575 -3.855 -6.210 1.00 96.88 360 ALA A O 1
ATOM 2715 N N . ALA A 1 361 ? 1.593 -4.919 -8.172 1.00 97.06 361 ALA A N 1
ATOM 2716 C CA . ALA A 1 361 ? 2.635 -5.872 -7.803 1.00 97.06 361 ALA A CA 1
ATOM 2717 C C . ALA A 1 361 ? 3.520 -6.163 -9.013 1.00 97.06 361 ALA A C 1
ATOM 2719 O O . ALA A 1 361 ? 3.154 -5.861 -10.147 1.00 97.06 361 ALA A O 1
ATOM 2720 N N . SER A 1 362 ? 4.681 -6.776 -8.810 1.00 96.44 362 SER A N 1
ATOM 2721 C CA . SER A 1 362 ? 5.545 -7.171 -9.919 1.00 96.44 362 SER A CA 1
ATOM 2722 C C . SER A 1 362 ? 6.299 -8.456 -9.640 1.00 96.44 362 SER A C 1
ATOM 2724 O O . SER A 1 362 ? 6.466 -8.867 -8.492 1.00 96.44 362 SER A O 1
ATOM 2726 N N . MET A 1 363 ? 6.762 -9.092 -10.711 1.00 95.19 363 MET A N 1
ATOM 2727 C CA . MET A 1 363 ? 7.727 -10.178 -10.636 1.00 95.19 363 MET A CA 1
ATOM 2728 C C . MET A 1 363 ? 8.630 -10.183 -11.863 1.00 95.19 363 MET A C 1
ATOM 2730 O O . MET A 1 363 ? 8.240 -9.783 -12.961 1.00 95.19 363 MET A O 1
ATOM 2734 N N . LEU A 1 364 ? 9.825 -10.737 -11.686 1.00 95.44 364 LEU A N 1
ATOM 2735 C CA . LEU A 1 364 ? 10.729 -11.012 -12.789 1.00 95.44 364 LEU A CA 1
ATOM 2736 C C . LEU A 1 364 ? 10.510 -12.422 -13.326 1.00 95.44 364 LEU A C 1
ATOM 2738 O O . LEU A 1 364 ? 10.605 -13.407 -12.596 1.00 95.44 364 LEU A O 1
ATOM 2742 N N . ILE A 1 365 ? 10.314 -12.523 -14.634 1.00 96.44 365 ILE A N 1
ATOM 2743 C CA . ILE A 1 365 ? 10.254 -13.791 -15.353 1.00 96.44 365 ILE A CA 1
ATOM 2744 C C . ILE A 1 365 ? 11.594 -14.048 -16.032 1.00 96.44 365 ILE A C 1
ATOM 2746 O O . ILE A 1 365 ? 12.029 -13.302 -16.910 1.00 96.44 365 ILE A O 1
ATOM 2750 N N . THR A 1 366 ? 12.251 -15.133 -15.629 1.00 95.75 366 THR A N 1
ATOM 2751 C CA . THR A 1 366 ? 13.564 -15.552 -16.155 1.00 95.75 366 THR A CA 1
ATOM 2752 C C . THR A 1 366 ? 13.524 -16.903 -16.872 1.00 95.75 366 THR A C 1
ATOM 2754 O O . THR A 1 366 ? 14.500 -17.293 -17.513 1.00 95.75 366 THR A O 1
ATOM 2757 N N . ASP A 1 367 ? 12.392 -17.605 -16.807 1.00 96.62 367 ASP A N 1
ATOM 2758 C CA . ASP A 1 367 ? 12.170 -18.876 -17.494 1.00 96.62 367 ASP A CA 1
ATOM 2759 C C . ASP A 1 367 ? 11.708 -18.684 -18.954 1.00 96.62 367 ASP A C 1
ATOM 2761 O O . ASP A 1 367 ? 11.691 -17.575 -19.492 1.00 96.62 367 ASP A O 1
ATOM 2765 N N . ALA A 1 368 ? 11.325 -19.782 -19.614 1.00 97.44 368 ALA A N 1
ATOM 2766 C CA . ALA A 1 368 ? 10.908 -19.783 -21.016 1.00 97.44 368 ALA A CA 1
ATOM 2767 C C . ALA A 1 368 ? 9.734 -18.831 -21.326 1.00 97.44 368 ALA A C 1
ATOM 2769 O O . ALA A 1 368 ? 9.587 -18.407 -22.475 1.00 97.44 368 ALA A O 1
ATOM 2770 N N . ARG A 1 369 ? 8.912 -18.450 -20.337 1.00 97.94 369 ARG A N 1
ATOM 2771 C CA . ARG A 1 369 ? 7.815 -17.490 -20.526 1.00 97.94 369 ARG A CA 1
ATOM 2772 C C . ARG A 1 369 ? 8.332 -16.112 -20.942 1.00 97.94 369 ARG A C 1
ATOM 2774 O O . ARG A 1 369 ? 7.652 -15.455 -21.725 1.00 97.94 369 ARG A O 1
ATOM 2781 N N . LYS A 1 370 ? 9.542 -15.692 -20.543 1.00 97.31 370 LYS A N 1
ATOM 2782 C CA . LYS A 1 370 ? 10.098 -14.396 -20.989 1.00 97.31 370 LYS A CA 1
ATOM 2783 C C . LYS A 1 370 ? 10.258 -14.335 -22.512 1.00 97.31 370 LYS A C 1
ATOM 2785 O O . LYS A 1 370 ? 10.017 -13.296 -23.108 1.00 97.31 370 LYS A O 1
ATOM 2790 N N . ASP A 1 371 ? 10.634 -15.455 -23.132 1.00 97.44 371 ASP A N 1
ATOM 2791 C CA . ASP A 1 371 ? 10.898 -15.538 -24.574 1.00 97.44 371 ASP A CA 1
ATOM 2792 C C . ASP A 1 371 ? 9.626 -15.863 -25.364 1.00 97.44 371 ASP A C 1
ATOM 2794 O O . ASP A 1 371 ? 9.469 -15.460 -26.515 1.00 97.44 371 ASP A O 1
ATOM 2798 N N . LEU A 1 372 ? 8.715 -16.629 -24.758 1.00 97.50 372 LEU A N 1
ATOM 2799 C CA . LEU A 1 372 ? 7.515 -17.132 -25.423 1.00 97.50 372 LEU A CA 1
ATOM 2800 C C . LEU A 1 372 ? 6.295 -16.227 -25.234 1.00 97.50 372 LEU A C 1
ATOM 2802 O O . LEU A 1 372 ? 5.424 -16.200 -26.109 1.00 97.50 372 LEU A O 1
ATOM 2806 N N . GLN A 1 373 ? 6.201 -15.530 -24.097 1.00 98.19 373 GLN A N 1
ATOM 2807 C CA . GLN A 1 373 ? 4.991 -14.842 -23.641 1.00 98.19 373 GLN A CA 1
ATOM 2808 C C . GLN A 1 373 ? 5.138 -13.317 -23.558 1.00 98.19 373 GLN A C 1
ATOM 2810 O O . GLN A 1 373 ? 4.189 -12.620 -23.929 1.00 98.19 373 GLN A O 1
ATOM 2815 N N . CYS A 1 374 ? 6.309 -12.798 -23.185 1.00 97.31 374 CYS A N 1
ATOM 2816 C CA . CYS A 1 374 ? 6.567 -11.357 -23.140 1.00 97.31 374 CYS A CA 1
ATOM 2817 C C . CYS A 1 374 ? 6.885 -10.763 -24.521 1.00 97.31 374 CYS A C 1
ATOM 2819 O O . CYS A 1 374 ? 7.330 -11.465 -25.429 1.00 97.31 374 CYS A O 1
ATOM 2821 N N . ALA A 1 375 ? 6.625 -9.467 -24.692 1.00 95.44 375 ALA A N 1
ATOM 2822 C CA . ALA A 1 375 ? 6.851 -8.754 -25.950 1.00 95.44 375 ALA A CA 1
ATOM 2823 C C . ALA A 1 375 ? 8.259 -8.145 -26.020 1.00 95.44 375 ALA A C 1
ATOM 2825 O O . ALA A 1 375 ? 8.890 -8.156 -27.074 1.00 95.44 375 ALA A O 1
ATOM 2826 N N . ASN A 1 376 ? 8.745 -7.656 -24.883 1.00 93.69 376 ASN A N 1
ATOM 2827 C CA . ASN A 1 376 ? 10.011 -6.961 -24.694 1.00 93.69 376 ASN A CA 1
ATOM 2828 C C . ASN A 1 376 ? 11.010 -7.796 -23.872 1.00 93.69 376 ASN A C 1
ATOM 2830 O O . ASN A 1 376 ? 11.972 -7.254 -23.328 1.00 93.69 376 ASN A O 1
ATOM 2834 N N . GLY A 1 377 ? 10.784 -9.110 -23.767 1.00 90.94 377 GLY A N 1
ATOM 2835 C CA . GLY A 1 377 ? 11.649 -10.018 -23.019 1.00 90.94 377 GLY A CA 1
ATOM 2836 C C . GLY A 1 377 ? 13.085 -10.047 -23.555 1.00 90.94 377 GLY A C 1
ATOM 2837 O O . GLY A 1 377 ? 13.324 -10.040 -24.763 1.00 90.94 377 GLY A O 1
ATOM 2838 N N . GLY A 1 378 ? 14.051 -10.101 -22.638 1.00 91.31 378 GLY A N 1
ATOM 2839 C CA . GLY A 1 378 ? 15.479 -10.214 -22.938 1.00 91.31 378 GLY A CA 1
ATOM 2840 C C . GLY A 1 378 ? 16.158 -11.234 -22.027 1.00 91.31 378 GLY A C 1
ATOM 2841 O O . GLY A 1 378 ? 15.840 -12.424 -22.049 1.00 91.31 378 GLY A O 1
ATOM 2842 N N . SER A 1 379 ? 17.098 -10.778 -21.195 1.00 93.31 379 SER A N 1
ATOM 2843 C CA . SER A 1 379 ? 17.652 -11.609 -20.110 1.00 93.31 379 SER A CA 1
ATOM 2844 C C . SER A 1 379 ? 16.590 -11.972 -19.065 1.00 93.31 379 SER A C 1
ATOM 2846 O O . SER A 1 379 ? 16.660 -13.031 -18.449 1.00 93.31 379 SER A O 1
ATOM 2848 N N . PHE A 1 380 ? 15.592 -11.107 -18.910 1.00 95.06 380 PHE A N 1
ATOM 2849 C CA . PHE A 1 380 ? 14.411 -11.272 -18.073 1.00 95.06 380 PHE A CA 1
ATOM 2850 C C . PHE A 1 380 ? 13.217 -10.590 -18.759 1.00 95.06 380 PHE A C 1
ATOM 2852 O O . PHE A 1 380 ? 13.383 -9.924 -19.786 1.00 95.06 380 PHE A O 1
ATOM 2859 N N . CYS A 1 381 ? 12.031 -10.767 -18.195 1.00 95.62 381 CYS A N 1
ATOM 2860 C CA . CYS A 1 381 ? 10.845 -9.972 -18.473 1.00 95.62 381 CYS A CA 1
ATOM 2861 C C . CYS A 1 381 ? 10.313 -9.420 -17.146 1.00 95.62 381 CYS A C 1
ATOM 2863 O O . CYS A 1 381 ? 10.117 -10.193 -16.208 1.00 95.62 381 CYS A O 1
ATOM 2865 N N . ASP A 1 382 ? 10.143 -8.104 -17.052 1.00 95.75 382 ASP A N 1
ATOM 2866 C CA . ASP A 1 382 ? 9.563 -7.434 -15.887 1.00 95.75 382 ASP A CA 1
ATOM 2867 C C . ASP A 1 382 ? 8.050 -7.359 -16.059 1.00 95.75 382 ASP A C 1
ATOM 2869 O O . ASP A 1 382 ? 7.545 -6.710 -16.982 1.00 95.75 382 ASP A O 1
ATOM 2873 N N . VAL A 1 383 ? 7.338 -8.096 -15.215 1.00 97.06 383 VAL A N 1
ATOM 2874 C CA . VAL A 1 383 ? 5.889 -8.221 -15.276 1.00 97.06 383 VAL A CA 1
ATOM 2875 C C . VAL A 1 383 ? 5.276 -7.380 -14.169 1.00 97.06 383 VAL A C 1
ATOM 2877 O O . VAL A 1 383 ? 5.510 -7.649 -12.994 1.00 97.06 383 VAL A O 1
ATOM 2880 N N . LEU A 1 384 ? 4.450 -6.408 -14.553 1.00 98.00 384 LEU A N 1
ATOM 2881 C CA . LEU A 1 384 ? 3.626 -5.607 -13.652 1.00 98.00 384 LEU A CA 1
ATOM 2882 C C . LEU A 1 384 ? 2.199 -6.166 -13.630 1.00 98.00 384 LEU A C 1
ATOM 2884 O O . LEU A 1 384 ? 1.579 -6.367 -14.678 1.00 98.00 384 LEU A O 1
ATOM 2888 N N . PHE A 1 385 ? 1.675 -6.371 -12.430 1.00 98.25 385 PHE A N 1
ATOM 2889 C CA . PHE A 1 385 ? 0.270 -6.632 -12.158 1.00 98.25 385 PHE A CA 1
ATOM 2890 C C . PHE A 1 385 ? -0.412 -5.316 -11.788 1.00 98.25 385 PHE A C 1
ATOM 2892 O O . PHE A 1 385 ? -0.017 -4.652 -10.834 1.00 98.25 385 PHE A O 1
ATOM 2899 N N . ASP A 1 386 ? -1.413 -4.951 -12.577 1.00 97.69 386 ASP A N 1
ATOM 2900 C CA . ASP A 1 386 ? -2.256 -3.763 -12.443 1.00 97.69 386 ASP A CA 1
ATOM 2901 C C . ASP A 1 386 ? -3.632 -4.212 -11.947 1.00 97.69 386 ASP A C 1
ATOM 2903 O O . ASP A 1 386 ? -4.358 -4.899 -12.670 1.00 97.69 386 ASP A O 1
ATOM 2907 N N . PHE A 1 387 ? -3.959 -3.877 -10.700 1.00 97.75 387 PHE A N 1
ATOM 2908 C CA . PHE A 1 387 ? -5.253 -4.170 -10.093 1.00 97.75 387 PHE A CA 1
ATOM 2909 C C . PHE A 1 387 ? -6.153 -2.949 -10.247 1.00 97.75 387 PHE A C 1
ATOM 2911 O O . PHE A 1 387 ? -5.839 -1.877 -9.739 1.00 97.75 387 PHE A O 1
ATOM 2918 N N . ASN A 1 388 ? -7.253 -3.090 -10.987 1.00 94.88 388 ASN A N 1
ATOM 2919 C CA . ASN A 1 388 ? -8.050 -1.952 -11.454 1.00 94.88 388 ASN A CA 1
ATOM 2920 C C . ASN A 1 388 ? -9.483 -1.928 -10.931 1.00 94.88 388 ASN A C 1
ATOM 2922 O O . ASN A 1 388 ? -10.368 -1.395 -11.604 1.00 94.88 388 ASN A O 1
ATOM 2926 N N . GLU A 1 389 ? -9.735 -2.548 -9.778 1.00 94.00 389 GLU A N 1
ATOM 2927 C CA . GLU A 1 389 ? -11.056 -2.680 -9.145 1.00 94.00 389 GLU A CA 1
ATOM 2928 C C . GLU A 1 389 ? -11.998 -3.663 -9.869 1.00 94.00 389 GLU A C 1
ATOM 2930 O O . GLU A 1 389 ? -12.870 -4.274 -9.254 1.00 94.00 389 GLU A O 1
ATOM 2935 N N . SER A 1 390 ? -11.824 -3.880 -11.177 1.00 93.94 390 SER A N 1
ATOM 2936 C CA . SER A 1 390 ? -12.681 -4.745 -12.004 1.00 93.94 390 SER A CA 1
ATOM 2937 C C . SER A 1 390 ? -11.998 -6.012 -12.518 1.00 93.94 390 SER A C 1
ATOM 2939 O O . SER A 1 390 ? -12.676 -6.939 -12.960 1.00 93.94 390 SER A O 1
ATOM 2941 N N . ALA A 1 391 ? -10.676 -6.039 -12.543 1.00 96.12 391 ALA A N 1
ATOM 2942 C CA . ALA A 1 391 ? -9.835 -7.100 -13.070 1.00 96.12 391 ALA A CA 1
ATOM 2943 C C . ALA A 1 391 ? -8.404 -6.880 -12.568 1.00 96.12 391 ALA A C 1
ATOM 2945 O O . ALA A 1 391 ? -8.052 -5.784 -12.128 1.00 96.12 391 ALA A O 1
ATOM 2946 N N . PHE A 1 392 ? -7.557 -7.894 -12.721 1.00 97.62 392 PHE A N 1
ATOM 2947 C CA . PHE A 1 392 ? -6.119 -7.658 -12.772 1.00 97.62 392 PHE A CA 1
ATOM 2948 C C . PHE A 1 392 ? -5.636 -7.720 -14.225 1.00 97.62 392 PHE A C 1
ATOM 2950 O O . PHE A 1 392 ? -6.161 -8.468 -15.059 1.00 97.62 392 PHE A O 1
ATOM 2957 N N . VAL A 1 393 ? -4.650 -6.897 -14.552 1.00 98.19 393 VAL A N 1
ATOM 2958 C CA . VAL A 1 393 ? -4.064 -6.754 -15.883 1.00 98.19 393 VAL A CA 1
ATOM 2959 C C . VAL A 1 393 ? -2.581 -7.055 -15.775 1.00 98.19 393 VAL A C 1
ATOM 2961 O O . VAL A 1 393 ? -1.901 -6.554 -14.887 1.00 98.19 393 VAL A O 1
ATOM 2964 N N . ILE A 1 394 ? -2.074 -7.885 -16.682 1.00 98.44 394 ILE A N 1
ATOM 2965 C CA . ILE A 1 394 ? -0.653 -8.220 -16.731 1.00 98.44 394 ILE A CA 1
ATOM 2966 C C . ILE A 1 394 ? -0.002 -7.383 -17.825 1.00 98.44 394 ILE A C 1
ATOM 2968 O O . ILE A 1 394 ? -0.419 -7.432 -18.988 1.00 98.44 394 ILE A O 1
ATOM 2972 N N . TRP A 1 395 ? 1.040 -6.648 -17.460 1.00 98.06 395 TRP A N 1
ATOM 2973 C CA . TRP A 1 395 ? 1.840 -5.820 -18.352 1.00 98.06 395 TRP A CA 1
ATOM 2974 C C . TRP A 1 395 ? 3.282 -6.314 -18.393 1.00 98.06 395 TRP A C 1
ATOM 2976 O O . TRP A 1 395 ? 3.869 -6.628 -17.365 1.00 98.06 395 TRP A O 1
ATOM 2986 N N . ASP A 1 396 ? 3.870 -6.330 -19.582 1.00 96.44 396 ASP A N 1
ATOM 2987 C CA . ASP A 1 396 ? 5.315 -6.367 -19.770 1.00 96.44 396 ASP A CA 1
ATOM 2988 C C . ASP A 1 396 ? 5.841 -4.929 -19.737 1.00 96.44 396 ASP A C 1
ATOM 2990 O O . ASP A 1 396 ? 5.560 -4.132 -20.641 1.00 96.44 396 ASP A O 1
ATOM 2994 N N . VAL A 1 397 ? 6.579 -4.608 -18.676 1.00 95.25 397 VAL A N 1
ATOM 2995 C CA . VAL A 1 397 ? 7.186 -3.294 -18.416 1.00 95.25 397 VAL A CA 1
ATOM 2996 C C . VAL A 1 397 ? 8.714 -3.340 -18.474 1.00 95.25 397 VAL A C 1
ATOM 2998 O O . VAL A 1 397 ? 9.376 -2.396 -18.051 1.00 95.25 397 VAL A O 1
ATOM 3001 N N . THR A 1 398 ? 9.283 -4.397 -19.068 1.00 93.69 398 THR A N 1
ATOM 3002 C CA . THR A 1 398 ? 10.740 -4.586 -19.218 1.00 93.69 398 THR A CA 1
ATOM 3003 C C . THR A 1 398 ? 11.420 -3.373 -19.854 1.00 93.69 398 THR A C 1
ATOM 3005 O O . THR A 1 398 ? 12.560 -3.037 -19.532 1.00 93.69 398 THR A O 1
ATOM 3008 N N . VAL A 1 399 ? 10.708 -2.704 -20.763 1.00 90.75 399 VAL A N 1
ATOM 3009 C CA . VAL A 1 399 ? 11.112 -1.436 -21.368 1.00 90.75 399 VAL A CA 1
ATOM 3010 C C . VAL A 1 399 ? 10.170 -0.344 -20.866 1.00 90.75 399 VAL A C 1
ATOM 3012 O O . VAL A 1 399 ? 9.005 -0.284 -21.261 1.00 90.75 399 VAL A O 1
ATOM 3015 N N . ALA A 1 400 ? 10.698 0.534 -20.010 1.00 87.25 400 ALA A N 1
ATOM 3016 C CA . ALA A 1 400 ? 9.930 1.532 -19.263 1.00 87.25 400 ALA A CA 1
ATOM 3017 C C . ALA A 1 400 ? 9.086 2.488 -20.128 1.00 87.25 400 ALA A C 1
ATOM 3019 O O . ALA A 1 400 ? 8.071 2.990 -19.646 1.00 87.25 400 ALA A O 1
ATOM 3020 N N . ASP A 1 401 ? 9.495 2.757 -21.375 1.00 90.00 401 ASP A N 1
ATOM 3021 C CA . ASP A 1 401 ? 8.811 3.677 -22.296 1.00 90.00 401 ASP A CA 1
ATOM 3022 C C . ASP A 1 401 ? 7.775 3.012 -23.216 1.00 90.00 401 ASP A C 1
ATOM 3024 O O . ASP A 1 401 ? 6.997 3.704 -23.879 1.00 90.00 401 ASP A O 1
ATOM 3028 N N . SER A 1 402 ? 7.726 1.679 -23.211 1.00 91.69 402 SER A N 1
ATOM 3029 C CA . SER A 1 402 ? 6.954 0.873 -24.156 1.00 91.69 402 SER A CA 1
ATOM 3030 C C . SER A 1 402 ? 6.216 -0.279 -23.455 1.00 91.69 402 SER A C 1
ATOM 3032 O O . SER A 1 402 ? 6.421 -1.439 -23.823 1.00 91.69 402 SER A O 1
ATOM 3034 N N . PRO A 1 403 ? 5.351 -0.002 -22.455 1.00 94.38 403 PRO A N 1
ATOM 3035 C CA . PRO A 1 403 ? 4.607 -1.042 -21.752 1.00 94.38 403 PRO A CA 1
ATOM 3036 C C . PRO A 1 403 ? 3.638 -1.770 -22.693 1.00 94.38 403 PRO A C 1
ATOM 3038 O O . PRO A 1 403 ? 2.891 -1.141 -23.452 1.00 94.38 403 PRO A O 1
ATOM 3041 N N . VAL A 1 404 ? 3.607 -3.102 -22.615 1.00 95.94 404 VAL A N 1
ATOM 3042 C CA . VAL A 1 404 ? 2.749 -3.953 -23.454 1.00 95.94 404 VAL A CA 1
ATOM 3043 C C . VAL A 1 404 ? 1.820 -4.788 -22.586 1.00 95.94 404 VAL A C 1
ATOM 3045 O O . VAL A 1 404 ? 2.269 -5.558 -21.745 1.00 95.94 404 VAL A O 1
ATOM 3048 N N . ARG A 1 405 ? 0.507 -4.687 -22.814 1.00 97.62 405 ARG A N 1
ATOM 3049 C CA . ARG A 1 405 ? -0.467 -5.538 -22.120 1.00 97.62 405 ARG A CA 1
ATOM 3050 C C . ARG A 1 405 ? -0.359 -6.978 -22.617 1.00 97.62 405 ARG A C 1
ATOM 3052 O O . ARG A 1 405 ? -0.527 -7.218 -23.812 1.00 97.62 405 ARG A O 1
ATOM 3059 N N . LEU A 1 406 ? -0.166 -7.922 -21.702 1.00 97.81 406 LEU A N 1
ATOM 3060 C CA . LEU A 1 406 ? -0.160 -9.360 -21.973 1.00 97.81 406 LEU A CA 1
ATOM 3061 C C . LEU A 1 406 ? -1.561 -9.965 -21.839 1.00 97.81 406 LEU A C 1
ATOM 3063 O O . LEU A 1 406 ? -1.989 -10.706 -22.722 1.00 97.81 406 LEU A O 1
ATOM 3067 N N . SER A 1 407 ? -2.289 -9.622 -20.776 1.00 97.75 407 SER A N 1
ATOM 3068 C CA . SER A 1 407 ? -3.637 -10.140 -20.507 1.00 97.75 407 SER A CA 1
ATOM 3069 C C . SER A 1 407 ? -4.444 -9.221 -19.596 1.00 97.75 407 SER A C 1
ATOM 3071 O O . SER A 1 407 ? -3.922 -8.264 -19.030 1.00 97.75 407 SER A O 1
ATOM 3073 N N . SER A 1 408 ? -5.740 -9.505 -19.487 1.00 97.44 408 SER A N 1
ATOM 3074 C CA . SER A 1 408 ? -6.638 -8.941 -18.484 1.00 97.44 408 SER A CA 1
ATOM 3075 C C . SER A 1 408 ? -7.578 -10.052 -18.042 1.00 97.44 408 SER A C 1
ATOM 3077 O O . SER A 1 408 ? -8.185 -10.708 -18.892 1.00 97.44 408 SER A O 1
ATOM 3079 N N . THR A 1 409 ? -7.665 -10.260 -16.733 1.00 97.62 409 THR A N 1
ATOM 3080 C CA . THR A 1 409 ? -8.367 -11.391 -16.132 1.00 97.62 409 THR A CA 1
ATOM 3081 C C . THR A 1 409 ? -9.358 -10.872 -15.108 1.00 97.62 409 THR A C 1
ATOM 3083 O O . THR A 1 409 ? -8.988 -10.188 -14.153 1.00 97.62 409 THR A O 1
ATOM 3086 N N . ASP A 1 410 ? -10.626 -11.208 -15.313 1.00 96.00 410 ASP A N 1
ATOM 3087 C CA . ASP A 1 410 ? -11.695 -10.994 -14.351 1.00 96.00 410 ASP A CA 1
ATOM 3088 C C . ASP A 1 410 ? -12.275 -12.336 -13.886 1.00 96.00 410 ASP A C 1
ATOM 3090 O O . ASP A 1 410 ? -11.868 -13.418 -14.316 1.00 96.00 410 ASP A O 1
ATOM 3094 N N . TYR A 1 411 ? -13.211 -12.267 -12.948 1.00 95.12 411 TYR A N 1
ATOM 3095 C CA . TYR A 1 411 ? -13.912 -13.436 -12.438 1.00 95.12 411 TYR A CA 1
ATOM 3096 C C . TYR A 1 411 ? -15.328 -13.073 -11.991 1.00 95.12 411 TYR A C 1
ATOM 3098 O O . TYR A 1 411 ? -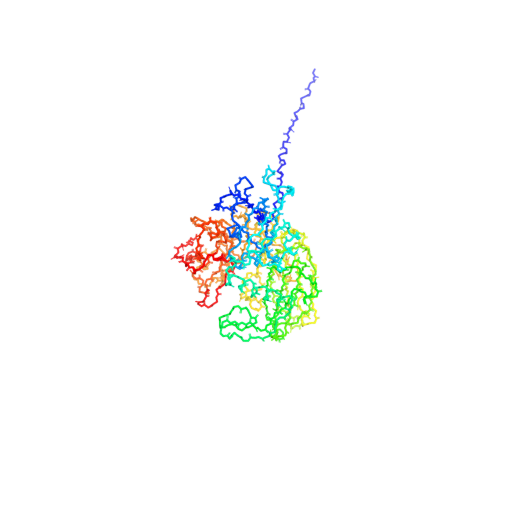15.707 -11.901 -11.870 1.00 95.12 411 TYR A O 1
ATOM 3106 N N . SER A 1 412 ? -16.150 -14.105 -11.799 1.00 92.25 412 SER A N 1
ATOM 3107 C CA . SER A 1 412 ? -17.527 -13.963 -11.329 1.00 92.25 412 SER A CA 1
ATOM 3108 C C . SER A 1 412 ? -17.577 -13.480 -9.883 1.00 92.25 412 SER A C 1
ATOM 3110 O O . SER A 1 412 ? -16.762 -13.912 -9.074 1.00 92.25 412 SER A O 1
ATOM 3112 N N . ASN A 1 413 ? -18.601 -12.690 -9.553 1.00 89.31 413 ASN A N 1
ATOM 3113 C CA . ASN A 1 413 ? -18.863 -12.148 -8.214 1.00 89.31 413 ASN A CA 1
ATOM 3114 C C . ASN A 1 413 ? -17.804 -11.175 -7.682 1.00 89.31 413 ASN A C 1
ATOM 3116 O O . ASN A 1 413 ? -17.896 -10.786 -6.525 1.00 89.31 413 ASN A O 1
ATOM 3120 N N . ARG A 1 414 ? -16.864 -10.734 -8.519 1.00 93.31 414 ARG A N 1
ATOM 3121 C CA . ARG A 1 414 ? -15.903 -9.702 -8.133 1.00 93.31 414 ARG A CA 1
ATOM 3122 C C . ARG A 1 414 ? -16.587 -8.444 -7.593 1.00 93.31 414 ARG A C 1
ATOM 3124 O O . ARG A 1 414 ? -17.636 -8.066 -8.130 1.00 93.31 414 ARG A O 1
ATOM 3131 N N . GLN A 1 415 ? -16.015 -7.809 -6.578 1.00 92.94 415 GLN A N 1
ATOM 3132 C CA . GLN A 1 415 ? -16.540 -6.563 -6.012 1.00 92.94 415 GLN A CA 1
ATOM 3133 C C . GLN A 1 415 ? -15.563 -5.401 -6.189 1.00 92.94 415 GLN A C 1
ATOM 3135 O O . GLN A 1 415 ? -15.971 -4.347 -6.675 1.00 92.94 415 GLN A O 1
ATOM 3140 N N . TYR A 1 416 ? -14.301 -5.607 -5.826 1.00 92.94 416 TYR A N 1
ATOM 3141 C CA . TYR A 1 416 ? -13.220 -4.634 -5.868 1.00 92.94 416 TYR A CA 1
ATOM 3142 C C . TYR A 1 416 ? -11.876 -5.369 -5.968 1.00 92.94 416 TYR A C 1
ATOM 3144 O O . TYR A 1 416 ? -11.231 -5.656 -4.964 1.00 92.94 416 TYR A O 1
ATOM 3152 N N . VAL A 1 417 ? -11.457 -5.719 -7.192 1.00 95.94 417 VAL A N 1
ATOM 3153 C CA . VAL A 1 417 ? -10.163 -6.381 -7.447 1.00 95.94 417 VAL A CA 1
ATOM 3154 C C . VAL A 1 417 ? -9.034 -5.406 -7.100 1.00 95.94 417 VAL A C 1
ATOM 3156 O O . VAL A 1 417 ? -8.632 -4.599 -7.940 1.00 95.94 417 VAL A O 1
ATOM 3159 N N . HIS A 1 418 ? -8.586 -5.461 -5.849 1.00 95.00 418 HIS A N 1
ATOM 3160 C CA . HIS A 1 418 ? -7.847 -4.383 -5.200 1.00 95.00 418 HIS A CA 1
ATOM 3161 C C . HIS A 1 418 ? -6.340 -4.578 -5.307 1.00 95.00 418 HIS A C 1
ATOM 3163 O O . HIS A 1 418 ? -5.632 -3.688 -5.762 1.00 95.00 418 HIS A O 1
ATOM 3169 N N . SER A 1 419 ? -5.845 -5.744 -4.892 1.00 96.62 419 SER A N 1
ATOM 3170 C CA . SER A 1 419 ? -4.415 -6.044 -4.881 1.00 96.62 419 SER A CA 1
ATOM 3171 C C . SER A 1 419 ? -4.149 -7.537 -5.019 1.00 96.62 419 SER A C 1
ATOM 3173 O O . SER A 1 419 ? -5.053 -8.360 -5.181 1.00 96.62 419 SER A O 1
ATOM 3175 N N . GLY A 1 420 ? -2.877 -7.903 -4.989 1.00 96.94 420 GLY A N 1
ATOM 3176 C CA . GLY A 1 420 ? -2.449 -9.284 -5.065 1.00 96.94 420 GLY A CA 1
ATOM 3177 C C . GLY A 1 420 ? -0.939 -9.390 -5.048 1.00 96.94 420 GLY A C 1
ATOM 3178 O O . GLY A 1 420 ? -0.236 -8.404 -5.258 1.00 96.94 420 GLY A O 1
ATOM 3179 N N . TRP A 1 421 ? -0.437 -10.596 -4.818 1.00 97.38 421 TRP A N 1
ATOM 3180 C CA . TRP A 1 421 ? 0.996 -10.842 -4.759 1.00 97.38 421 TRP A CA 1
ATOM 3181 C C . TRP A 1 421 ? 1.357 -12.171 -5.425 1.00 97.38 421 TRP A C 1
ATOM 3183 O O . TRP A 1 421 ? 0.672 -13.178 -5.207 1.00 97.38 421 TRP A O 1
ATOM 3193 N N . PRO A 1 422 ? 2.396 -12.204 -6.277 1.00 96.69 422 PRO A N 1
ATOM 3194 C CA . PRO A 1 422 ? 2.828 -13.438 -6.911 1.00 96.69 422 PRO A CA 1
ATOM 3195 C C . PRO A 1 422 ? 3.513 -14.365 -5.899 1.00 96.69 422 PRO A C 1
ATOM 3197 O O . PRO A 1 422 ? 4.163 -13.917 -4.953 1.00 96.69 422 PRO A O 1
ATOM 3200 N N . SER A 1 423 ? 3.406 -15.674 -6.118 1.00 95.50 423 SER A N 1
ATOM 3201 C CA . SER A 1 423 ? 4.238 -16.654 -5.422 1.00 95.50 423 SER A CA 1
ATOM 3202 C C . SER A 1 423 ? 5.716 -16.450 -5.772 1.00 95.50 423 SER A C 1
ATOM 3204 O O . SER A 1 423 ? 6.042 -16.030 -6.881 1.00 95.50 423 SER A O 1
ATOM 3206 N N . GLU A 1 424 ? 6.633 -16.784 -4.859 1.00 92.62 424 GLU A N 1
ATOM 3207 C CA . GLU A 1 424 ? 8.076 -16.593 -5.104 1.00 92.62 424 GLU A CA 1
ATOM 3208 C C . GLU A 1 424 ? 8.616 -17.410 -6.291 1.00 92.62 424 GLU A C 1
ATOM 3210 O O . GLU A 1 424 ? 9.595 -17.019 -6.922 1.00 92.62 424 GLU A O 1
ATOM 3215 N N . ASP A 1 425 ? 7.973 -18.529 -6.636 1.00 92.88 425 ASP A N 1
ATOM 3216 C CA . ASP A 1 425 ? 8.293 -19.319 -7.834 1.00 92.88 425 ASP A CA 1
ATOM 3217 C C . ASP A 1 425 ? 7.669 -18.754 -9.131 1.00 92.88 425 ASP A C 1
ATOM 3219 O O . ASP A 1 425 ? 7.843 -19.313 -10.222 1.00 92.88 425 ASP A O 1
ATOM 3223 N N . GLY A 1 426 ? 6.920 -17.653 -9.021 1.00 94.12 426 GLY A N 1
ATOM 3224 C CA . GLY A 1 426 ? 6.258 -16.951 -10.113 1.00 94.12 426 GLY A CA 1
ATOM 3225 C C . GLY A 1 426 ? 5.203 -17.782 -10.842 1.00 94.12 426 GLY A C 1
ATOM 3226 O O . GLY A 1 426 ? 4.917 -17.493 -12.005 1.00 94.12 426 GLY A O 1
ATOM 3227 N N . GLN A 1 427 ? 4.679 -18.852 -10.232 1.00 95.38 427 GLN A N 1
ATOM 3228 C CA . GLN A 1 427 ? 3.694 -19.746 -10.858 1.00 95.38 427 GLN A CA 1
ATOM 3229 C C . GLN A 1 427 ? 2.247 -19.404 -10.510 1.00 95.38 427 GLN A C 1
ATOM 3231 O O . GLN A 1 427 ? 1.345 -19.829 -11.236 1.00 95.38 427 GLN A O 1
ATOM 3236 N N . PHE A 1 428 ? 2.013 -18.646 -9.440 1.00 97.00 428 PHE A N 1
ATOM 3237 C CA . PHE A 1 428 ? 0.678 -18.305 -8.970 1.00 97.00 428 PHE A CA 1
ATOM 3238 C C . PHE A 1 428 ? 0.568 -16.824 -8.623 1.00 97.00 428 PHE A C 1
ATOM 3240 O O . PHE A 1 428 ? 1.531 -16.213 -8.170 1.00 97.00 428 PHE A O 1
ATOM 3247 N N . LEU A 1 429 ? -0.621 -16.263 -8.819 1.00 97.94 429 LEU A N 1
ATOM 3248 C CA . LEU A 1 429 ? -1.019 -14.968 -8.285 1.00 97.94 429 LEU A CA 1
ATOM 3249 C C . LEU A 1 429 ? -2.090 -15.197 -7.225 1.00 97.94 429 LEU A C 1
ATOM 3251 O O . LEU A 1 429 ? -3.109 -15.836 -7.508 1.00 97.94 429 LEU A O 1
ATOM 3255 N N . PHE A 1 430 ? -1.855 -14.668 -6.030 1.00 97.31 430 PHE A N 1
ATOM 3256 C CA . PHE A 1 430 ? -2.861 -14.558 -4.984 1.00 97.31 430 PHE A CA 1
ATOM 3257 C C . PHE A 1 430 ? -3.515 -13.184 -5.113 1.00 97.31 430 PHE A C 1
ATOM 3259 O O . PHE A 1 430 ? -2.809 -12.181 -5.132 1.00 97.31 430 PHE A O 1
ATOM 3266 N N . THR A 1 431 ? -4.830 -13.131 -5.296 1.00 97.12 431 THR A N 1
ATOM 3267 C CA . THR A 1 431 ? -5.587 -11.897 -5.555 1.00 97.12 431 THR A CA 1
ATOM 3268 C C . THR A 1 431 ? -6.579 -11.647 -4.428 1.00 97.12 431 THR A C 1
ATOM 3270 O O . THR A 1 431 ? -7.281 -12.582 -4.036 1.00 97.12 431 THR A O 1
ATOM 3273 N N . HIS A 1 432 ? -6.643 -10.391 -3.985 1.00 95.81 432 HIS A N 1
ATOM 3274 C CA . HIS A 1 432 ? -7.522 -9.886 -2.931 1.00 95.81 432 HIS A CA 1
ATOM 3275 C C . HIS A 1 432 ? -8.667 -9.088 -3.553 1.00 95.81 432 HIS A C 1
ATOM 3277 O O . HIS A 1 432 ? -8.444 -8.239 -4.428 1.00 95.81 432 HIS A O 1
ATOM 3283 N N . ASP A 1 433 ? -9.886 -9.375 -3.119 1.00 95.25 433 ASP A N 1
ATOM 3284 C CA . ASP A 1 433 ? -11.095 -8.678 -3.551 1.00 95.25 433 ASP A CA 1
ATOM 3285 C C . ASP A 1 433 ? -11.703 -7.973 -2.340 1.00 95.25 433 ASP A C 1
ATOM 3287 O O . ASP A 1 433 ? -12.574 -8.512 -1.666 1.00 95.25 433 ASP A O 1
ATOM 3291 N N . GLU A 1 434 ? -11.236 -6.753 -2.072 1.00 90.62 434 GLU A N 1
ATOM 3292 C CA . GLU A 1 434 ? -11.378 -6.083 -0.769 1.00 90.62 434 GLU A CA 1
ATOM 3293 C C . GLU A 1 434 ? -12.834 -5.936 -0.292 1.00 90.62 434 GLU A C 1
ATOM 3295 O O . GLU A 1 434 ? -13.118 -5.785 0.898 1.00 90.62 434 GLU A O 1
ATOM 3300 N N . LEU A 1 435 ? -13.791 -5.929 -1.220 1.00 88.19 435 LEU A N 1
ATOM 3301 C CA . LEU A 1 435 ? -15.195 -5.723 -0.886 1.00 88.19 435 LEU A CA 1
ATOM 3302 C C . LEU A 1 435 ? -16.033 -7.000 -0.973 1.00 88.19 435 LEU A C 1
ATOM 3304 O O . LEU A 1 435 ? -17.243 -6.918 -0.742 1.00 88.19 435 LEU A O 1
ATOM 3308 N N . ASP A 1 436 ? -15.468 -8.167 -1.290 1.00 91.31 436 ASP A N 1
ATOM 3309 C CA . ASP A 1 436 ? -16.258 -9.386 -1.470 1.00 91.31 436 ASP A CA 1
ATOM 3310 C C . ASP A 1 436 ? -16.723 -10.022 -0.154 1.00 91.31 436 ASP A C 1
ATOM 3312 O O . ASP A 1 436 ? -17.894 -10.417 -0.057 1.00 91.31 436 ASP A O 1
ATOM 3316 N N . GLU A 1 437 ? -15.921 -9.985 0.912 1.00 90.00 437 GLU A N 1
ATOM 3317 C CA . GLU A 1 437 ? -16.355 -10.450 2.231 1.00 90.00 437 GLU A CA 1
ATOM 3318 C C . GLU A 1 437 ? -17.459 -9.565 2.781 1.00 90.00 437 GLU A C 1
ATOM 3320 O O . GLU A 1 437 ? -18.459 -10.057 3.315 1.00 90.00 437 GLU A O 1
ATOM 3325 N N . GLN A 1 438 ? -17.304 -8.255 2.595 1.00 82.75 438 GLN A N 1
ATOM 3326 C CA . GLN A 1 438 ? -18.283 -7.270 3.015 1.00 82.75 438 GLN A CA 1
ATOM 3327 C C . GLN A 1 438 ? -19.575 -7.410 2.193 1.00 82.75 438 GLN A C 1
ATOM 3329 O O . GLN A 1 438 ? -20.626 -7.712 2.756 1.00 82.75 438 GLN A O 1
ATOM 3334 N N . ASN A 1 439 ? -19.526 -7.241 0.869 1.00 82.50 439 ASN A N 1
ATOM 3335 C CA . ASN A 1 439 ? -20.718 -7.135 0.016 1.00 82.50 439 ASN A CA 1
ATOM 3336 C C . ASN A 1 439 ? -21.450 -8.457 -0.199 1.00 82.50 439 ASN A C 1
ATOM 3338 O O . ASN A 1 439 ? -22.671 -8.453 -0.381 1.00 82.50 439 ASN A O 1
ATOM 3342 N N . LEU A 1 440 ? -20.736 -9.583 -0.183 1.00 87.44 440 LEU A N 1
ATOM 3343 C CA . LEU A 1 440 ? -21.321 -10.901 -0.428 1.00 87.44 440 LEU A CA 1
ATOM 3344 C C . LEU A 1 440 ? -21.450 -11.741 0.846 1.00 87.44 440 LEU A C 1
ATOM 3346 O O . LEU A 1 440 ? -22.037 -12.825 0.802 1.00 87.44 440 LEU A O 1
ATOM 3350 N N . GLY A 1 441 ? -20.955 -11.245 1.985 1.00 84.12 441 GLY A N 1
ATOM 3351 C CA . GLY A 1 441 ? -21.004 -11.951 3.263 1.00 84.12 441 GLY A CA 1
ATOM 3352 C C . GLY A 1 441 ? -20.133 -13.207 3.277 1.00 84.12 441 GLY A C 1
ATOM 3353 O O . GLY A 1 441 ? -20.531 -14.217 3.868 1.00 84.12 441 GLY A O 1
ATOM 3354 N N . LEU A 1 442 ? -18.992 -13.173 2.585 1.00 90.00 442 LEU A N 1
ATOM 3355 C CA . LEU A 1 442 ? -18.040 -14.282 2.539 1.00 90.00 442 LEU A CA 1
ATOM 3356 C C . LEU A 1 442 ? -17.162 -14.312 3.800 1.00 90.00 442 LEU A C 1
ATOM 3358 O O . LEU A 1 442 ? -17.081 -13.355 4.568 1.00 90.00 442 LEU A O 1
ATOM 3362 N N . GLN A 1 443 ? -16.520 -15.459 4.028 1.00 93.06 443 GLN A N 1
ATOM 3363 C CA . GLN A 1 443 ? -15.297 -15.491 4.836 1.00 93.06 443 GLN A CA 1
ATOM 3364 C C . GLN A 1 443 ? -14.141 -14.928 3.998 1.00 93.06 443 GLN A C 1
ATOM 3366 O O . GLN A 1 443 ? -14.282 -14.897 2.780 1.00 93.06 443 GLN A O 1
ATOM 3371 N N . THR A 1 444 ? -13.018 -14.561 4.622 1.00 94.38 444 THR A N 1
ATOM 3372 C CA . THR A 1 444 ? -11.788 -14.132 3.932 1.00 94.38 444 THR A CA 1
ATOM 3373 C C . THR A 1 444 ? -11.512 -15.041 2.736 1.00 94.38 444 THR A C 1
ATOM 3375 O O . THR A 1 444 ? -11.379 -16.254 2.932 1.00 94.38 444 THR A O 1
ATOM 3378 N N . THR A 1 445 ? -11.481 -14.503 1.518 1.00 94.62 445 THR A N 1
ATOM 3379 C CA . THR A 1 445 ? -11.490 -15.291 0.277 1.00 94.62 445 THR A CA 1
ATOM 3380 C C . THR A 1 445 ? -10.288 -14.966 -0.604 1.00 94.62 445 THR A C 1
ATOM 3382 O O . THR A 1 445 ? -10.364 -14.173 -1.532 1.00 94.62 445 THR A O 1
ATOM 3385 N N . LEU A 1 446 ? -9.203 -15.723 -0.430 1.00 95.06 446 LEU A N 1
ATOM 3386 C CA . LEU A 1 446 ? -8.025 -15.575 -1.282 1.00 95.06 446 LEU A CA 1
ATOM 3387 C C . LEU A 1 446 ? -8.210 -16.310 -2.610 1.00 95.06 446 LEU A C 1
ATOM 3389 O O . LEU A 1 446 ? -8.366 -17.539 -2.638 1.00 95.06 446 LEU A O 1
ATOM 3393 N N . ARG A 1 447 ? -8.134 -15.590 -3.729 1.00 95.81 447 ARG A N 1
ATOM 3394 C CA . ARG A 1 447 ? -8.294 -16.163 -5.076 1.00 95.81 447 ARG A CA 1
ATOM 3395 C C . ARG A 1 447 ? -6.939 -16.504 -5.675 1.00 95.81 447 ARG A C 1
ATOM 3397 O O . ARG A 1 447 ? -6.025 -15.691 -5.630 1.00 95.81 447 ARG A O 1
ATOM 3404 N N . VAL A 1 448 ? -6.806 -17.702 -6.247 1.00 97.50 448 VAL A N 1
ATOM 3405 C CA . VAL A 1 448 ? -5.521 -18.200 -6.760 1.00 97.50 448 VAL A CA 1
ATOM 3406 C C . VAL A 1 448 ? -5.601 -18.438 -8.261 1.00 97.50 448 VAL A C 1
ATOM 3408 O O . VAL A 1 448 ? -6.398 -19.260 -8.728 1.00 97.50 448 VAL A O 1
ATOM 3411 N N . PHE A 1 449 ? -4.736 -17.755 -9.004 1.00 98.38 449 PHE A N 1
ATOM 3412 C CA . PHE A 1 449 ? -4.606 -17.878 -10.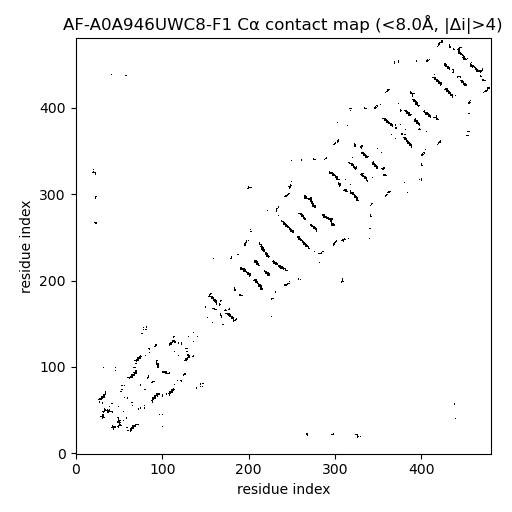454 1.00 98.38 449 PHE A CA 1
ATOM 3413 C C . PHE A 1 449 ? -3.259 -18.488 -10.820 1.00 98.38 449 PHE A C 1
ATOM 3415 O O . PHE A 1 449 ? -2.239 -18.125 -10.243 1.00 98.38 449 PHE A O 1
ATOM 3422 N N . SER A 1 450 ? -3.232 -19.402 -11.787 1.00 98.31 450 SER A N 1
ATOM 3423 C CA . SER A 1 450 ? -1.985 -19.877 -12.377 1.00 98.31 450 SER A CA 1
ATOM 3424 C C . SER A 1 450 ? -1.442 -18.852 -13.364 1.00 98.31 450 SER A C 1
ATOM 3426 O O . SER A 1 450 ? -2.172 -18.312 -14.191 1.00 98.31 450 SER A O 1
ATOM 3428 N N . LEU A 1 451 ? -0.132 -18.642 -13.300 1.00 98.12 451 LEU A N 1
ATOM 3429 C CA . LEU A 1 451 ? 0.647 -17.780 -14.183 1.00 98.12 451 LEU A CA 1
ATOM 3430 C C . LEU A 1 451 ? 1.476 -18.584 -15.196 1.00 98.12 451 LEU A C 1
ATOM 3432 O O . LEU A 1 451 ? 2.424 -18.056 -15.783 1.00 98.12 451 LEU A O 1
ATOM 3436 N N . ALA A 1 452 ? 1.153 -19.865 -15.409 1.00 97.62 452 ALA A N 1
ATOM 3437 C CA . ALA A 1 452 ? 1.823 -20.688 -16.418 1.00 97.62 452 ALA A CA 1
ATOM 3438 C C . ALA A 1 452 ? 1.686 -20.083 -17.832 1.00 97.62 452 ALA A C 1
ATOM 3440 O O . ALA A 1 452 ? 2.630 -20.139 -18.628 1.00 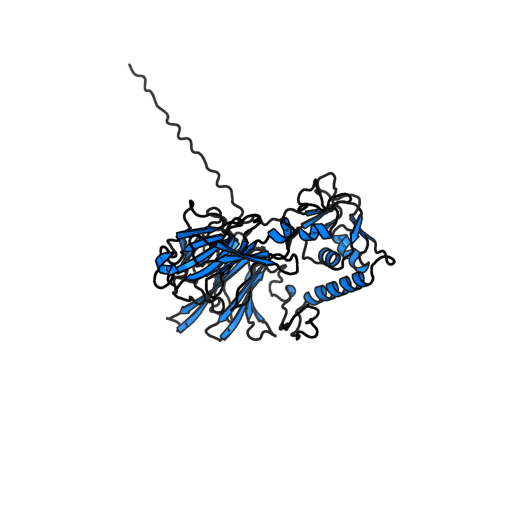97.62 452 ALA A O 1
ATOM 3441 N N . ASP A 1 453 ? 0.542 -19.451 -18.117 1.00 98.12 453 ASP A N 1
ATOM 3442 C CA . ASP A 1 453 ? 0.337 -18.580 -19.274 1.00 98.12 453 ASP A CA 1
ATOM 3443 C C . ASP A 1 453 ? -0.013 -17.151 -18.826 1.00 98.12 453 ASP A C 1
ATOM 3445 O O . ASP A 1 453 ? -1.138 -16.847 -18.442 1.00 98.12 453 ASP A O 1
ATOM 3449 N N . LEU A 1 454 ? 0.958 -16.241 -18.913 1.00 98.31 454 LEU A N 1
ATOM 3450 C CA . LEU A 1 454 ? 0.803 -14.815 -18.606 1.00 98.31 454 LEU A CA 1
ATOM 3451 C C . LEU A 1 454 ? -0.208 -14.119 -19.532 1.00 98.31 454 LEU A C 1
ATOM 3453 O O . LEU A 1 454 ? -0.692 -13.031 -19.212 1.00 98.31 454 LEU A O 1
ATOM 3457 N N . ARG A 1 455 ? -0.527 -14.712 -20.689 1.00 98.06 455 ARG A N 1
ATOM 3458 C CA . ARG A 1 455 ? -1.498 -14.177 -21.656 1.00 98.06 455 ARG A CA 1
ATOM 3459 C C . ARG A 1 455 ? -2.925 -14.660 -21.389 1.00 98.06 455 ARG A C 1
ATOM 3461 O O . ARG A 1 455 ? -3.862 -14.082 -21.938 1.00 98.06 455 ARG A O 1
ATOM 3468 N N . ALA A 1 456 ? -3.087 -15.682 -20.556 1.00 97.88 456 ALA A N 1
ATOM 3469 C CA . ALA A 1 456 ? -4.377 -16.210 -20.133 1.00 97.88 456 ALA A CA 1
ATOM 3470 C C . ALA A 1 456 ? -4.268 -16.870 -18.743 1.00 97.88 456 ALA A C 1
ATOM 3472 O O . ALA A 1 456 ? -4.272 -18.097 -18.653 1.00 97.88 456 ALA A O 1
ATOM 3473 N N . PRO A 1 457 ? -4.149 -16.081 -17.658 1.00 98.31 457 PRO A N 1
ATOM 3474 C CA . PRO A 1 457 ? -4.146 -16.626 -16.304 1.00 98.31 457 PRO A CA 1
ATOM 3475 C C . PRO A 1 457 ? -5.418 -17.428 -16.001 1.00 98.31 457 PRO A C 1
ATOM 3477 O O . PRO A 1 457 ? -6.530 -16.934 -16.191 1.00 98.31 457 PRO A O 1
ATOM 3480 N N . ASP A 1 458 ? -5.251 -18.644 -15.483 1.00 97.69 458 ASP A N 1
ATOM 3481 C CA . ASP A 1 458 ? -6.359 -19.560 -15.196 1.00 97.69 458 ASP A CA 1
ATOM 3482 C C . ASP A 1 458 ? -6.683 -19.589 -13.694 1.00 97.69 458 ASP A C 1
ATOM 3484 O O . ASP A 1 458 ? -5.767 -19.732 -12.881 1.00 97.69 458 ASP A O 1
ATOM 3488 N N . PRO A 1 459 ? -7.960 -19.526 -13.277 1.00 97.38 459 PRO A N 1
ATOM 3489 C CA . PRO A 1 459 ? -8.324 -19.743 -11.881 1.00 97.38 459 PRO A CA 1
ATOM 3490 C C . PRO A 1 459 ? -8.054 -21.203 -11.495 1.00 97.38 459 PRO A C 1
ATOM 3492 O O . PRO A 1 459 ? -8.593 -22.130 -12.100 1.00 97.38 459 PRO A O 1
ATOM 3495 N N . VAL A 1 460 ? -7.239 -21.418 -10.463 1.00 97.50 460 VAL A N 1
ATOM 3496 C CA . VAL A 1 460 ? -6.837 -22.765 -10.012 1.00 97.50 460 VAL A CA 1
ATOM 3497 C C . VAL A 1 460 ? -7.283 -23.096 -8.598 1.00 97.50 460 VAL A C 1
ATOM 3499 O O . VAL A 1 460 ? -7.275 -24.266 -8.214 1.00 97.50 460 VAL A O 1
ATOM 3502 N N . GLY A 1 461 ? -7.704 -22.103 -7.817 1.00 95.00 461 GLY A N 1
ATOM 3503 C CA . GLY A 1 461 ? -8.177 -22.358 -6.468 1.00 95.00 461 GLY A CA 1
ATOM 3504 C C . GLY A 1 461 ? -8.701 -21.132 -5.744 1.00 95.00 461 GLY A C 1
ATOM 3505 O O . GLY A 1 461 ? -8.656 -19.998 -6.219 1.00 95.00 461 GLY A O 1
ATOM 3506 N N . THR A 1 462 ? -9.222 -21.394 -4.557 1.00 95.44 462 THR A N 1
ATOM 3507 C CA . THR A 1 462 ? -9.642 -20.380 -3.599 1.00 95.44 462 THR A CA 1
ATOM 3508 C C . THR A 1 462 ? -9.347 -20.920 -2.211 1.00 95.44 462 THR A C 1
ATOM 3510 O O . THR A 1 462 ? -9.614 -22.096 -1.941 1.00 95.44 462 THR A O 1
ATOM 3513 N N . TRP A 1 463 ? -8.789 -20.087 -1.344 1.00 94.88 463 TRP A N 1
ATOM 3514 C CA . TRP A 1 463 ? -8.644 -20.390 0.073 1.00 94.88 463 TRP A CA 1
ATOM 3515 C C . TRP A 1 463 ? -9.658 -19.574 0.872 1.00 94.88 463 TRP A C 1
ATOM 3517 O O . TRP A 1 463 ? -9.898 -18.412 0.561 1.00 94.88 463 TRP A O 1
ATOM 3527 N N . LEU A 1 464 ? -10.264 -20.206 1.879 1.00 95.50 464 LEU A N 1
ATOM 3528 C CA . LEU A 1 464 ? -11.237 -19.574 2.763 1.00 95.50 464 LEU A CA 1
ATOM 3529 C C . LEU A 1 464 ? -10.662 -19.499 4.175 1.00 95.50 464 LEU A C 1
ATOM 3531 O O . LEU A 1 464 ? -10.301 -20.529 4.755 1.00 95.50 464 LEU A O 1
ATOM 3535 N N . GLY A 1 465 ? -10.608 -18.289 4.718 1.00 92.88 465 GLY A N 1
ATOM 3536 C CA . GLY A 1 465 ? -10.212 -18.041 6.094 1.00 92.88 465 GLY A CA 1
ATOM 3537 C C . GLY A 1 465 ? -11.315 -18.371 7.098 1.00 92.88 465 GLY A C 1
ATOM 3538 O O . GLY A 1 465 ? -12.450 -18.643 6.717 1.00 92.88 465 GLY A O 1
ATOM 3539 N N . PRO A 1 466 ? -10.989 -18.369 8.401 1.00 90.81 466 PRO A N 1
ATOM 3540 C CA . PRO A 1 466 ? -11.928 -18.719 9.468 1.00 90.81 466 PRO A CA 1
ATOM 3541 C C . PRO A 1 466 ? -12.847 -17.561 9.897 1.00 90.81 466 PRO A C 1
ATOM 3543 O O . PRO A 1 466 ? -13.721 -17.752 10.745 1.00 90.81 466 PRO A O 1
ATOM 3546 N N . THR A 1 467 ? -12.616 -16.349 9.389 1.00 88.19 467 THR A N 1
ATOM 3547 C CA . THR A 1 467 ? -13.332 -15.118 9.756 1.00 88.19 467 THR A CA 1
ATOM 3548 C C . THR A 1 467 ? -13.848 -14.410 8.500 1.00 88.19 467 THR A C 1
ATOM 3550 O O . THR A 1 467 ? -13.400 -14.721 7.402 1.00 88.19 467 THR A O 1
ATOM 3553 N N . PRO A 1 468 ? -14.785 -13.455 8.623 1.00 83.75 468 PRO A N 1
ATOM 3554 C CA . PRO A 1 468 ? -15.184 -12.562 7.532 1.00 83.75 468 PRO A CA 1
ATOM 3555 C C . PRO A 1 468 ? -14.275 -11.324 7.448 1.00 83.75 468 PRO A C 1
ATOM 3557 O O . PRO A 1 468 ? -14.755 -10.225 7.187 1.00 83.75 468 PRO A O 1
ATOM 3560 N N . ALA A 1 469 ? -12.992 -11.462 7.799 1.00 87.44 469 ALA A N 1
ATOM 3561 C CA . ALA A 1 469 ? -12.052 -10.357 7.664 1.00 87.44 469 ALA A CA 1
ATOM 3562 C C . ALA A 1 469 ? -11.774 -10.121 6.178 1.00 87.44 469 ALA A C 1
ATOM 3564 O O . ALA A 1 469 ? -11.605 -11.086 5.439 1.00 87.44 469 ALA A O 1
ATOM 3565 N N . ILE A 1 470 ? -11.718 -8.856 5.783 1.00 88.94 470 ILE A N 1
ATOM 3566 C CA . ILE A 1 470 ? -11.364 -8.461 4.422 1.00 88.94 470 ILE A CA 1
ATOM 3567 C C . ILE A 1 470 ? -9.915 -8.873 4.151 1.00 88.94 470 ILE A C 1
ATOM 3569 O O . ILE A 1 470 ? -9.042 -8.582 4.980 1.00 88.94 470 ILE A O 1
ATOM 3573 N N . ASP A 1 471 ? -9.655 -9.547 3.031 1.00 90.19 471 ASP A N 1
ATOM 3574 C CA . ASP A 1 471 ? -8.290 -9.688 2.541 1.00 90.19 471 ASP A CA 1
ATOM 3575 C C . ASP A 1 471 ? -7.842 -8.399 1.838 1.00 90.19 471 ASP A C 1
ATOM 3577 O O . ASP A 1 471 ? -8.514 -7.833 0.982 1.00 90.19 471 ASP A O 1
ATOM 3581 N N . HIS A 1 472 ? -6.709 -7.849 2.273 1.00 88.62 472 HIS A N 1
ATOM 3582 C CA . HIS A 1 472 ? -6.228 -6.563 1.775 1.00 88.62 472 HIS A CA 1
ATOM 3583 C C . HIS A 1 472 ? -4.714 -6.503 1.893 1.00 88.62 472 HIS A C 1
ATOM 3585 O O . HIS A 1 472 ? -4.169 -6.701 2.979 1.00 88.62 472 HIS A O 1
ATOM 3591 N N . ASN A 1 473 ? -4.043 -6.256 0.769 1.00 91.12 473 ASN A N 1
ATOM 3592 C CA . ASN A 1 473 ? -2.592 -6.046 0.687 1.00 91.12 473 ASN A CA 1
ATOM 3593 C C . ASN A 1 473 ? -1.764 -7.147 1.371 1.00 91.12 473 ASN A C 1
ATOM 3595 O O . ASN A 1 473 ? -0.835 -6.876 2.128 1.00 91.12 473 ASN A O 1
ATOM 3599 N N . GLY A 1 474 ? -2.115 -8.410 1.107 1.00 92.12 474 GLY A N 1
ATOM 3600 C CA . GLY A 1 474 ? -1.328 -9.571 1.524 1.00 92.12 474 GLY A CA 1
ATOM 3601 C C . GLY A 1 474 ? -0.041 -9.743 0.710 1.00 92.12 474 GLY A C 1
ATOM 3602 O O . GLY A 1 474 ? 0.013 -9.396 -0.470 1.00 92.12 474 GLY A O 1
ATOM 3603 N N . PHE A 1 475 ? 0.989 -10.324 1.331 1.00 92.81 475 PHE A N 1
ATOM 3604 C CA . PHE A 1 475 ? 2.306 -10.547 0.727 1.00 92.81 475 PHE A CA 1
ATOM 3605 C C . PHE A 1 475 ? 2.746 -12.001 0.897 1.00 92.81 475 PHE A C 1
ATOM 3607 O O . PHE A 1 475 ? 2.549 -12.601 1.951 1.00 92.81 475 PHE A O 1
ATOM 3614 N N . VAL A 1 476 ? 3.417 -12.552 -0.115 1.00 92.38 476 VAL A N 1
ATOM 3615 C CA . VAL A 1 476 ? 4.032 -13.887 -0.034 1.00 92.38 476 VAL A CA 1
ATOM 3616 C C . VAL A 1 476 ? 5.458 -13.768 0.490 1.00 92.38 476 VAL A C 1
ATOM 3618 O O . VAL A 1 476 ? 6.213 -12.893 0.064 1.00 92.38 476 VAL A O 1
ATOM 3621 N N . ARG A 1 477 ? 5.858 -14.700 1.360 1.00 88.25 477 ARG A N 1
ATOM 3622 C CA . ARG A 1 477 ? 7.255 -14.899 1.757 1.00 88.25 477 ARG A CA 1
ATOM 3623 C C . ARG A 1 477 ? 7.587 -16.381 1.863 1.00 88.25 477 ARG A C 1
ATOM 3625 O O . ARG A 1 477 ? 7.023 -17.110 2.682 1.00 88.25 477 ARG A O 1
ATOM 3632 N N . GLY A 1 478 ? 8.557 -16.837 1.085 1.00 85.94 478 GLY A N 1
ATOM 3633 C CA . GLY A 1 478 ? 8.876 -18.252 0.964 1.00 85.94 478 GLY A CA 1
ATOM 3634 C C . GLY A 1 478 ? 7.678 -19.044 0.450 1.00 85.94 478 GLY A C 1
ATOM 3635 O O . GLY A 1 478 ? 7.073 -18.752 -0.576 1.00 85.94 478 GLY A O 1
ATOM 3636 N N . ASN A 1 479 ? 7.305 -20.052 1.230 1.00 81.06 479 ASN A N 1
ATOM 3637 C CA . ASN A 1 479 ? 6.119 -20.875 1.018 1.00 81.06 479 ASN A CA 1
ATOM 3638 C C . ASN A 1 479 ? 4.931 -20.449 1.897 1.00 81.06 479 ASN A C 1
ATOM 3640 O O . ASN A 1 479 ? 4.054 -21.272 2.169 1.00 81.06 479 ASN A O 1
ATOM 3644 N N . ARG A 1 480 ? 4.944 -19.215 2.410 1.00 83.19 480 ARG A N 1
ATOM 3645 C CA . ARG A 1 480 ? 3.905 -18.673 3.282 1.00 83.19 480 ARG A CA 1
ATOM 3646 C C . ARG A 1 480 ? 3.195 -17.527 2.587 1.00 83.19 480 ARG A C 1
ATOM 3648 O O . ARG A 1 480 ? 3.837 -16.680 1.969 1.00 83.19 480 ARG A O 1
ATOM 3655 N N . TYR A 1 481 ? 1.886 -17.544 2.744 1.00 80.69 481 TYR A N 1
ATOM 3656 C CA . TYR A 1 481 ? 0.995 -16.424 2.538 1.00 80.69 481 TYR A CA 1
ATOM 3657 C C . TYR A 1 481 ? 0.358 -16.130 3.897 1.00 80.69 481 TYR A C 1
ATOM 3659 O O . TYR A 1 481 ? -0.018 -17.128 4.568 1.00 80.69 481 TYR A O 1
#

Foldseek 3Di:
DDDDDDDDDDDDPPPPPPPQPQLDPPQQQEAEEEQVADLDFQNSFLLRHHPALVSNVLNAFFAHHYEYDADEHEDQALVSLLQLQDNRYLYAWQAHSVVSRPDGHPHFYEYEQHDPVCQVVNVVRRYHYDHPPPPRDPVRVVSNVLSVVQVVVLQAKDAWAQQDPQDGSSDGHDRDTQLMHHRCCNPPVSAPAWADKAWAQFPQPRWIWIWTHGQFFIWIWTCSPVRDIDTQDTDGDHGDNQKEKAKAWDQDPVVRGIWMKIWMFGGPFQCAIWIWTPNCPPHDIDTFDEDHPFGHFRYKDWFCADRHHNYRPPDQFTWIWTASTSPPQRFIWTWGVPPVNYTHTAATPDNVQTHGFNDKDKDKAQDPCLVVQADPRDNIWIWMWGFHQFWIWIWGCVPRNHIDTLATDGDPQAGGQHDWEAAPVRQKIWTFRQCSCSRVVFAAKTWIWTVPHVNDTHGDDIDGDPGSHGDDDDYDDHPRD

Sequence (481 aa):
MSIRVITLVFTVYLSFAAGNVLAHQDSQSAVYVAPGGVDSGRCDDAAVPCNSIAYALRWVSKGGQIRLAEGAYRITRAEDIFHLVSAAVDVHGGFRRDDGFQTRADTPSTLIGVPQEYRDFLATRGFHVISDRKGIDQDVAVGVQKLMVLHQSQKAGLASTPCDNGFANGLACSDVDLLSHVALSDVSANPGAAADVWGFVDLNTDREYAIVSYDNGTAVFDVTDGEKPREVGFVAGQNTIWRDIKVRQVWNTLESRWDAFAYVTSDATTEGLFVIDLSGLPHSIERVSYTGDFAAAHNVYATNTDFGTGLALMNDAAPLIVAGSNNASGRFRSYALSDPASPAFVTLPPVASSGYMHDAASMLITDARKDLQCANGGSFCDVLFDFNESAFVIWDVTVADSPVRLSSTDYSNRQYVHSGWPSEDGQFLFTHDELDEQNLGLQTTLRVFSLADLRAPDPVGTWLGPTPAIDHNGFVRGNRY